Protein 3BWG (pdb70)

Sequence (668 aa):
QQIATEIETYIEEHQLQQGDKLPVLETLAQFEVSKSTITKSLELLEQKGAIFQVRGSGIFVRKHKRKGYISLLSNQGDFNVTSKVIELDVRKPTPEAAENLNIGDEDIYYVKRVRYINGQTLCYEESYYTKSIVTYLNNEIVSHSIFHYIRREGLGLKIGFSDLFLHVGQLNEEEAEYLGLEAGLPKLYIESIFHLTNGQPFDYSKISYNYEQSQFVVQANSLKYQQIATEIETYIEEHQLQQGDKLPVLETLAQFEVSKSTITKSLELLEQKGAIFQVRGSGIFVRKHKRKGYISLLSNQDLEDFNVTSKVIELDVRKPTPEAAENLNIGDEDIYYVKRVRYINGQTLCYEESYYTKSIVTYLNNEIVSHSIFHYIREGLGLKIGFSDLFLHVGQLNEEEAEYLGLEAGLPKLYIESIFHLTNGQPFDYSKISYNYEQSQFVVQANKYQQIATEIETYIEEHQLQQGDKLPVLETLAQFEVSKSTITKSLELLEQKGAIFQVRGSGIFVRKHKRKGYISLLSLEDFNVTSKVIELDVRKPTPEAAENLNIGDEDIYYVKRVRYINGQTLCYEESYYTKSIVTYLNNEIVSHSIFHYIREGLGLKIGFSDLFLHVGQLNEEEAEYLGLEAGLPKLYIESIFHLTNGQPFDYSKISYNYEQSQFVVQANS

Foldseek 3Di:
DVLLVVVLVVCVVVVPEWFDADPAQVVSVVSPDDRVVVVVSVVVCQQLQQWDADPPPHITGGDDDDPQADAPDPSNDPFVKWKDWDDWDKDDDDPVQCVLQVHDVFIWIWTWMWMDTPRATWKTKIKIFRCVQVVDDDDVCVRDDVVCCSCVVVVFAWDDKDKDKDKFWADDVRCVSRVHDTGHIWIWIWMWTATNVGGTTMTMIMTTDPVNHHHDYDDHD/DLLVVLLVVVLVVCVVVVPAWFAFDDALVVSVVVPDDSVSPVSNLVVCVCLQQWDADPPPGITGRDHDDDQAAAPDPDVHVQPQQKWKDWPDWDKDDDDPVQCVLQVHDVFIWIWTWIWMDGPPATWKTKIKIFRCVQVVDDDPVCRRHPVVCCSCPVVVFAWDDKDKDKDKFWAAPVRCVSRVHDTGHIWIWMWMWIATNVRRTTMIMIMTTDPVNHHHDYDDD/DLQVLLVVVVVVCVVVVFEFPADDDDPVVSVVVPDDPVSPVVNVVVCVVVVQWFADVVRGIGGGDDDDDQADAPQHDDLFQKWKDWDDWDKDDDDVVLCVLQVHDVFIWIWTWMWMDGPPATFKTKIKIFRCVQVVDDDDVCVRDDVVCCSCVVVVFAWDDKDKDWDKFWADPVRCVSRVHDTGHIWIWMWMWTAGPVRRTTMTMIMTGDPVNHHHDYDDND

B-factor: mean 43.85, std 9.34, range [12.03, 93.81]

Organism: Bacillus subtilis (strain 168) (NCBI:txid224308)

Radius of gyration: 30.48 Å; Cα contacts (8 Å, |Δi|>4): 1316; chains: 3; bounding box: 70×66×94 Å

InterPro domains:
  IPR000524 Transcription regulator HTH, GntR [PF00392] (3-66)
  IPR000524 Transcription regulator HTH, GntR [PS50949] (1-69)
  IPR000524 Transcription regulator HTH, GntR [SM00345] (7-66)
  IPR000524 Transcription regulator HTH, GntR [cd07377] (3-67)
  IPR011663 UbiC transcription regulator-associated [PF07702] (91-221)
  IPR011663 UbiC transcription regulator-associated [SM00866] (87-226)
  IPR028978 Chorismate pyruvate-lyase/UbiC transcription regulator-associated domain superfamily [G3DSA:3.40.1410.10] (71-236)
  IPR028978 Chorismate pyruvate-lyase/UbiC transcription regulator-associated domain superfamily [SSF64288] (76-230)
  IPR036388 Winged helix-like DNA-binding domain superfamily [G3DSA:1.10.10.10] (1-70)
  IPR036390 Winged helix DNA-binding domain superfamily [SSF46785] (5-75)
  IPR050679 Bacterial HTH-type transcriptional regulator [PTHR44846] (2-230)

Nearest PDB structures (foldseek):
  3bwg-assembly1_A  TM=1.005E+00  e=2.969E-41  Bacillus subtilis subsp. subtilis str. 168
  3bwg-assembly2_C-2  TM=9.287E-01  e=1.475E-36  Bacillus subtilis subsp. subtilis str. 168
  3bwg-assembly1_B  TM=9.193E-01  e=1.120E-36  Bacillus subtilis subsp. subtilis str. 168
  2ooi-assembly1_B  TM=9.846E-01  e=2.750E-16  Staphylococcus aureus subsp. aureus N315
  2ooi-assembly1_A  TM=9.813E-01  e=5.635E-16  Staphylococcus aureus subsp. aureus N315

CATH classification: 1.10.10.10 (+1 more: 3.40.1410.10)

Solvent-accessible surface area: 34576 Å² total

Structure (mmCIF, N/CA/C/O backbone):
data_3BWG
#
_entry.id   3BWG
#
_cell.length_a   101.994
_cell.length_b   58.284
_cell.length_c   138.823
_cell.angle_alpha   90.00
_cell.angle_beta   110.08
_cell.angle_gamma   90.00
#
_symmetry.space_group_name_H-M   'C 1 2 1'
#
loop_
_entity.id
_entity.type
_entity.pdbx_description
1 polymer 'Uncharacterized HTH-type transcriptional regulator yydK'
2 non-polymer 1,2-ETHANEDIOL
3 water water
#
loop_
_atom_site.group_PDB
_atom_site.id
_atom_site.type_symbol
_atom_site.label_atom_id
_atom_site.label_alt_id
_atom_site.label_comp_id
_atom_site.label_asym_id
_atom_site.label_entity_id
_atom_site.label_seq_id
_atom_site.pdbx_PDB_ins_code
_atom_site.Cartn_x
_atom_site.Cartn_y
_atom_site.Cartn_z
_atom_site.occupancy
_atom_site.B_iso_or_equiv
_atom_site.auth_seq_id
_atom_site.auth_comp_id
_atom_site.auth_asym_id
_atom_site.auth_atom_id
_atom_site.pdbx_PDB_model_num
ATOM 1 N N . GLN A 1 8 ? -8.463 10.396 23.324 1.00 51.68 5 GLN A N 1
ATOM 2 C CA . GLN A 1 8 ? -7.326 9.608 23.901 1.00 52.05 5 GLN A CA 1
ATOM 3 C C . GLN A 1 8 ? -7.412 8.100 23.629 1.00 51.42 5 GLN A C 1
ATOM 4 O O . GLN A 1 8 ? -6.414 7.473 23.266 1.00 51.01 5 GLN A O 1
ATOM 10 N N . GLN A 1 9 ? -8.594 7.518 23.817 1.00 51.06 6 GLN A N 1
ATOM 11 C CA . GLN A 1 9 ? -8.847 6.144 23.361 1.00 50.38 6 GLN A CA 1
ATOM 12 C C . GLN A 1 9 ? -9.153 6.109 21.849 1.00 49.42 6 GLN A C 1
ATOM 13 O O . GLN A 1 9 ? -9.069 5.052 21.216 1.00 49.28 6 GLN A O 1
ATOM 19 N N . ILE A 1 10 ? -9.505 7.265 21.286 1.00 48.21 7 ILE A N 1
ATOM 20 C CA . ILE A 1 10 ? -9.647 7.404 19.837 1.00 47.63 7 ILE A CA 1
ATOM 21 C C . ILE A 1 10 ? -8.270 7.297 19.161 1.00 47.16 7 ILE A C 1
ATOM 22 O O . ILE A 1 10 ? -8.119 6.590 18.158 1.00 46.57 7 ILE A O 1
ATOM 27 N N . ALA A 1 11 ? -7.281 7.984 19.736 1.00 46.93 8 ALA A N 1
ATOM 28 C CA . ALA A 1 11 ? -5.885 7.916 19.292 1.00 47.17 8 ALA A CA 1
ATOM 29 C C . ALA A 1 11 ? -5.378 6.473 19.174 1.00 47.51 8 ALA A C 1
ATOM 30 O O . ALA A 1 11 ? -4.634 6.136 18.242 1.00 46.85 8 ALA A O 1
ATOM 32 N N . THR A 1 12 ? -5.794 5.641 20.131 1.00 48.51 9 THR A N 1
ATOM 33 C CA . THR A 1 12 ? -5.499 4.197 20.171 1.00 49.32 9 THR A CA 1
ATOM 34 C C . THR A 1 12 ? -6.176 3.427 19.016 1.00 48.65 9 THR A C 1
ATOM 35 O O . THR A 1 12 ? -5.526 2.620 18.334 1.00 47.97 9 THR A O 1
ATOM 39 N N . GLU A 1 13 ? -7.468 3.679 18.797 1.00 48.45 10 GLU A N 1
ATOM 40 C CA . GLU A 1 13 ? -8.162 3.109 17.640 1.00 48.17 10 GLU A CA 1
ATOM 41 C C . GLU A 1 13 ? -7.513 3.540 16.318 1.00 48.16 10 GLU A C 1
ATOM 42 O O . GLU A 1 13 ? -7.231 2.694 15.469 1.00 48.53 10 GLU A O 1
ATOM 48 N N . ILE A 1 14 ? -7.265 4.842 16.149 1.00 47.87 11 ILE A N 1
ATOM 49 C CA . ILE A 1 14 ? -6.506 5.348 14.980 1.00 47.29 11 ILE A CA 1
ATOM 50 C C . ILE A 1 14 ? -5.177 4.601 14.801 1.00 47.45 11 ILE A C 1
ATOM 51 O O . ILE A 1 14 ? -4.892 4.092 13.711 1.00 46.81 11 ILE A O 1
ATOM 56 N N . GLU A 1 15 ? -4.385 4.529 15.875 1.00 48.33 12 GLU A N 1
ATOM 57 C CA . GLU A 1 15 ? -3.116 3.796 15.863 1.00 49.58 12 GLU A CA 1
ATOM 58 C C . GLU A 1 15 ? -3.300 2.316 15.490 1.00 50.07 12 GLU A C 1
ATOM 59 O O . GLU A 1 15 ? -2.502 1.777 14.716 1.00 50.37 12 GLU A O 1
ATOM 65 N N . THR A 1 16 ? -4.354 1.678 16.019 1.00 49.79 13 THR A N 1
ATOM 66 C CA . THR A 1 16 ? -4.715 0.300 15.650 1.00 50.22 13 THR A CA 1
ATOM 67 C C . THR A 1 16 ? -5.040 0.207 14.161 1.00 50.37 13 THR A C 1
ATOM 68 O O . THR A 1 16 ? -4.502 -0.649 13.466 1.00 50.66 13 THR A O 1
ATOM 72 N N . TYR A 1 17 ? -5.927 1.089 13.697 1.00 50.22 14 TYR A N 1
ATOM 73 C CA . TYR A 1 17 ? -6.246 1.272 12.274 1.00 50.14 14 TYR A CA 1
ATOM 74 C C . TYR A 1 17 ? -4.991 1.412 11.405 1.00 49.86 14 TYR A C 1
ATOM 75 O O . TYR A 1 17 ? -4.911 0.820 10.320 1.00 49.87 14 TYR A O 1
ATOM 84 N N . ILE A 1 18 ? -4.030 2.209 11.875 1.00 49.51 15 ILE A N 1
ATOM 85 C CA . ILE A 1 18 ? -2.756 2.363 11.179 1.00 49.26 15 ILE A CA 1
ATOM 86 C C . ILE A 1 18 ? -2.034 1.008 11.079 1.00 51.08 15 ILE A C 1
ATOM 87 O O . ILE A 1 18 ? -1.568 0.639 9.997 1.00 52.38 15 ILE A O 1
ATOM 92 N N . GLU A 1 19 ? -1.969 0.265 12.187 1.00 52.49 16 GLU A N 1
ATOM 93 C CA . GLU A 1 19 ? -1.340 -1.077 12.220 1.00 53.85 16 GLU A CA 1
ATOM 94 C C . GLU A 1 19 ? -2.139 -2.099 11.412 1.00 54.56 16 GLU A C 1
ATOM 95 O O . GLU A 1 19 ? -1.562 -2.972 10.739 1.00 54.52 16 GLU A O 1
ATOM 101 N N . GLU A 1 20 ? -3.467 -1.973 11.498 1.00 55.26 17 GLU A N 1
ATOM 102 C CA . GLU A 1 20 ? -4.411 -2.866 10.852 1.00 55.62 17 GLU A CA 1
ATOM 103 C C . GLU A 1 20 ? -4.198 -2.825 9.348 1.00 55.22 17 GLU A C 1
ATOM 104 O O . GLU A 1 20 ? -4.283 -3.853 8.670 1.00 55.12 17 GLU A O 1
ATOM 110 N N . HIS A 1 21 ? -3.902 -1.626 8.843 1.00 54.61 18 HIS A N 1
ATOM 111 C CA . HIS A 1 21 ? -3.749 -1.398 7.409 1.00 53.75 18 HIS A CA 1
ATOM 112 C C . HIS A 1 21 ? -2.286 -1.391 6.956 1.00 53.17 18 HIS A C 1
ATOM 113 O O . HIS A 1 21 ? -1.981 -1.109 5.791 1.00 52.54 18 HIS A O 1
ATOM 120 N N . GLN A 1 22 ? -1.392 -1.732 7.885 1.00 53.12 19 GLN A N 1
ATOM 121 C CA . GLN A 1 22 ? 0.047 -1.748 7.624 1.00 52.85 19 GLN A CA 1
ATOM 122 C C . GLN A 1 22 ? 0.436 -0.483 6.857 1.00 52.27 19 GLN A C 1
ATOM 123 O O . GLN A 1 22 ? 1.133 -0.568 5.837 1.00 53.62 19 GLN A O 1
ATOM 129 N N . LEU A 1 23 ? -0.056 0.677 7.301 1.00 49.63 20 LEU A N 1
ATOM 130 C CA . LEU A 1 23 ? 0.278 1.938 6.642 1.00 47.46 20 LEU A CA 1
ATOM 131 C C . LEU A 1 23 ? 1.757 2.289 6.883 1.00 46.52 20 LEU A C 1
ATOM 132 O O . LEU A 1 23 ? 2.343 1.891 7.893 1.00 46.21 20 LEU A O 1
ATOM 137 N N . GLN A 1 24 ? 2.343 3.025 5.944 1.00 45.05 21 GLN A N 1
ATOM 138 C CA . GLN A 1 24 ? 3.753 3.353 5.994 1.00 43.73 21 GLN A CA 1
ATOM 139 C C . GLN A 1 24 ? 3.911 4.845 6.270 1.00 42.13 21 GLN A C 1
ATOM 140 O O . GLN A 1 24 ? 2.942 5.612 6.123 1.00 39.24 21 GLN A O 1
ATOM 146 N N . GLN A 1 25 ? 5.121 5.256 6.678 1.00 40.24 22 GLN A N 1
ATOM 147 C CA . GLN A 1 25 ? 5.403 6.690 6.779 1.00 38.67 22 GLN A CA 1
ATOM 148 C C . GLN A 1 25 ? 4.964 7.445 5.529 1.00 37.59 22 GLN A C 1
ATOM 149 O O . GLN A 1 25 ? 5.222 7.005 4.422 1.00 36.30 22 GLN A O 1
ATOM 155 N N . GLY A 1 26 ? 4.292 8.579 5.719 1.00 36.75 23 GLY A N 1
ATOM 156 C CA . GLY A 1 26 ? 3.940 9.452 4.610 1.00 36.16 23 GLY A CA 1
ATOM 157 C C . GLY A 1 26 ? 2.623 9.120 3.941 1.00 37.51 23 GLY A C 1
ATOM 158 O O . GLY A 1 26 ? 2.037 9.945 3.206 1.00 36.22 23 GLY A O 1
ATOM 159 N N . ASP A 1 27 ? 2.117 7.920 4.155 1.00 38.43 24 ASP A N 1
ATOM 160 C CA . ASP A 1 27 ? 0.838 7.712 3.512 1.00 40.51 24 ASP A CA 1
ATOM 161 C C . ASP A 1 27 ? -0.323 8.382 4.294 1.00 40.27 24 ASP A C 1
ATOM 162 O O . ASP A 1 27 ? -0.270 8.551 5.521 1.00 39.79 24 ASP A O 1
ATOM 167 N N . LYS A 1 28 ? -1.282 8.879 3.531 1.00 39.94 25 LYS A N 1
ATOM 168 C CA . LYS A 1 28 ? -2.244 9.867 4.005 1.00 40.73 25 LYS A CA 1
ATOM 169 C C . LYS A 1 28 ? -3.454 9.222 4.690 1.00 39.34 25 LYS A C 1
ATOM 170 O O . LYS A 1 28 ? -4.068 8.293 4.137 1.00 37.87 25 LYS A O 1
ATOM 176 N N . LEU A 1 29 ? -3.783 9.726 5.880 1.00 37.79 26 LEU A N 1
ATOM 177 C CA . LEU A 1 29 ? -4.983 9.301 6.613 1.00 35.87 26 LEU A CA 1
ATOM 178 C C . LEU A 1 29 ? -6.245 9.892 5.972 1.00 35.31 26 LEU A C 1
ATOM 179 O O . LEU A 1 29 ? -6.157 10.906 5.263 1.00 34.17 26 LEU A O 1
ATOM 184 N N . PRO A 1 30 ? -7.413 9.245 6.186 1.00 34.38 27 PRO A N 1
ATOM 185 C CA . PRO A 1 30 ? -8.642 9.870 5.654 1.00 35.04 27 PRO A CA 1
ATOM 186 C C . PRO A 1 30 ? -8.746 11.302 6.164 1.00 34.53 27 PRO A C 1
ATOM 187 O O . PRO A 1 30 ? -8.215 11.629 7.198 1.00 33.40 27 PRO A O 1
ATOM 191 N N . VAL A 1 31 ? -9.402 12.140 5.387 1.00 36.15 28 VAL A N 1
ATOM 192 C CA . VAL A 1 31 ? -9.613 13.532 5.713 1.00 37.94 28 VAL A CA 1
ATOM 193 C C . VAL A 1 31 ? -10.308 13.681 7.078 1.00 38.35 28 VAL A C 1
ATOM 194 O O . VAL A 1 31 ? -11.049 12.791 7.523 1.00 37.39 28 VAL A O 1
ATOM 198 N N . LEU A 1 32 ? -10.033 14.802 7.738 1.00 38.60 29 LEU A N 1
ATOM 199 C CA . LEU A 1 32 ? -10.732 15.238 8.956 1.00 38.61 29 LEU A CA 1
ATOM 200 C C . LEU A 1 32 ? -12.203 14.819 9.177 1.00 37.52 29 LEU A C 1
ATOM 201 O O . LEU A 1 32 ? -12.509 14.242 10.213 1.00 37.80 29 LEU A O 1
ATOM 206 N N . GLU A 1 33 ? -13.104 15.116 8.232 1.00 35.87 30 GLU A N 1
ATOM 207 C CA . GLU A 1 33 ? -14.496 14.763 8.394 1.00 34.47 30 GLU A CA 1
ATOM 208 C C . GLU A 1 33 ? -14.790 13.268 8.316 1.00 32.69 30 GLU A C 1
ATOM 209 O O . GLU A 1 33 ? -15.742 12.798 8.921 1.00 30.21 30 GLU A O 1
ATOM 215 N N . THR A 1 34 ? -13.984 12.526 7.561 1.00 32.44 31 THR A N 1
ATOM 216 C CA . THR A 1 34 ? -14.145 11.073 7.513 1.00 33.36 31 THR A CA 1
ATOM 217 C C . THR A 1 34 ? -13.794 10.434 8.877 1.00 34.69 31 THR A C 1
ATOM 218 O O . THR A 1 34 ? -14.492 9.524 9.332 1.00 33.02 31 THR A O 1
ATOM 222 N N . LEU A 1 35 ? -12.771 10.972 9.547 1.00 36.41 32 LEU A N 1
ATOM 223 C CA . LEU A 1 35 ? -12.363 10.515 10.880 1.00 39.20 32 LEU A CA 1
ATOM 224 C C . LEU A 1 35 ? -13.391 10.849 11.985 1.00 41.55 32 LEU A C 1
ATOM 225 O O . LEU A 1 35 ? -13.596 10.063 12.907 1.00 41.01 32 LEU A O 1
ATOM 238 N N . ALA A 1 37 ? -16.523 10.835 11.665 1.00 50.57 34 ALA A N 1
ATOM 239 C CA . ALA A 1 37 ? -17.620 9.874 11.467 1.00 51.47 34 ALA A CA 1
ATOM 240 C C . ALA A 1 37 ? -17.125 8.422 11.580 1.00 52.14 34 ALA A C 1
ATOM 241 O O . ALA A 1 37 ? -17.858 7.551 12.037 1.00 52.41 34 ALA A O 1
ATOM 243 N N . GLN A 1 38 ? -15.875 8.183 11.177 1.00 53.17 35 GLN A N 1
ATOM 244 C CA . GLN A 1 38 ? -15.195 6.889 11.352 1.00 54.00 35 GLN A CA 1
ATOM 245 C C . GLN A 1 38 ? -15.051 6.475 12.819 1.00 54.47 35 GLN A C 1
ATOM 246 O O . GLN A 1 38 ? -14.920 5.286 13.109 1.00 55.15 35 GLN A O 1
ATOM 252 N N . PHE A 1 39 ? -15.065 7.450 13.732 1.00 54.32 36 PHE A N 1
ATOM 253 C CA . PHE A 1 39 ? -14.910 7.187 15.177 1.00 54.29 36 PHE A CA 1
ATOM 254 C C . PHE A 1 39 ? -16.063 7.758 16.015 1.00 54.30 36 PHE A C 1
ATOM 255 O O . PHE A 1 39 ? -16.101 7.597 17.240 1.00 54.42 36 PHE A O 1
ATOM 263 N N . GLU A 1 40 ? -16.995 8.412 15.326 1.00 54.42 37 GLU A N 1
ATOM 264 C CA . GLU A 1 40 ? -18.225 8.956 15.910 1.00 54.84 37 GLU A CA 1
ATOM 265 C C . GLU A 1 40 ? -17.979 10.040 16.968 1.00 54.63 37 GLU A C 1
ATOM 266 O O . GLU A 1 40 ? -18.489 9.954 18.094 1.00 54.80 37 GLU A O 1
ATOM 272 N N . VAL A 1 41 ? -17.211 11.067 16.593 1.00 54.36 38 VAL A N 1
ATOM 273 C CA . VAL A 1 41 ? -16.914 12.174 17.508 1.00 54.38 38 VAL A CA 1
ATOM 274 C C . VAL A 1 41 ? -16.827 13.569 16.859 1.00 54.21 38 VAL A C 1
ATOM 275 O O . VAL A 1 41 ? -16.744 13.694 15.637 1.00 54.05 38 VAL A O 1
ATOM 279 N N . SER A 1 42 ? -16.864 14.602 17.707 1.00 54.19 39 SER A N 1
ATOM 280 C CA . SER A 1 42 ? -16.797 16.023 17.325 1.00 54.12 39 SER A CA 1
ATOM 281 C C . SER A 1 42 ? -15.508 16.391 16.566 1.00 53.74 39 SER A C 1
ATOM 282 O O . SER A 1 42 ? -14.575 15.585 16.508 1.00 53.76 39 SER A O 1
ATOM 285 N N . LYS A 1 43 ? -15.467 17.598 15.987 1.00 53.10 40 LYS A N 1
ATOM 286 C CA . LYS A 1 43 ? -14.257 18.119 15.324 1.00 52.53 40 LYS A CA 1
ATOM 287 C C . LYS A 1 43 ? -13.130 18.461 16.301 1.00 52.53 40 LYS A C 1
ATOM 288 O O . LYS A 1 43 ? -12.075 17.821 16.290 1.00 51.62 40 LYS A O 1
ATOM 294 N N . SER A 1 44 ? -13.351 19.471 17.139 1.00 52.50 41 SER A N 1
ATOM 295 C CA . SER A 1 44 ? -12.337 19.896 18.102 1.00 52.32 41 SER A CA 1
ATOM 296 C C . SER A 1 44 ? -11.839 18.741 18.972 1.00 52.28 41 SER A C 1
ATOM 297 O O . SER A 1 44 ? -10.727 18.799 19.504 1.00 51.78 41 SER A O 1
ATOM 300 N N . THR A 1 45 ? -12.666 17.703 19.113 1.00 52.29 42 THR A N 1
ATOM 301 C CA . THR A 1 45 ? -12.281 16.472 19.814 1.00 52.63 42 THR A CA 1
ATOM 302 C C . THR A 1 45 ? -11.226 15.696 19.042 1.00 53.21 42 THR A C 1
ATOM 303 O O . THR A 1 45 ? -10.186 15.316 19.583 1.00 53.83 42 THR A O 1
ATOM 307 N N . ILE A 1 46 ? -11.514 15.450 17.769 1.00 53.77 43 ILE A N 1
ATOM 308 C CA . ILE A 1 46 ? -10.623 14.673 16.932 1.00 53.39 43 ILE A CA 1
ATOM 309 C C . ILE A 1 46 ? -9.287 15.396 16.692 1.00 52.80 43 ILE A C 1
ATOM 310 O O . ILE A 1 46 ? -8.257 14.737 16.577 1.00 52.59 43 ILE A O 1
ATOM 315 N N . THR A 1 47 ? -9.299 16.732 16.641 1.00 52.31 44 THR A N 1
ATOM 316 C CA . THR A 1 47 ? -8.060 17.481 16.405 1.00 52.88 44 THR A CA 1
ATOM 317 C C . THR A 1 47 ? -7.139 17.367 17.627 1.00 51.95 44 THR A C 1
ATOM 318 O O . THR A 1 47 ? -5.917 17.273 17.487 1.00 52.10 44 THR A O 1
ATOM 322 N N . LYS A 1 48 ? -7.749 17.375 18.812 1.00 51.24 45 LYS A N 1
ATOM 323 C CA . LYS A 1 48 ? -7.063 17.118 20.085 1.00 51.25 45 LYS A CA 1
ATOM 324 C C . LYS A 1 48 ? -6.483 15.699 20.131 1.00 49.94 45 LYS A C 1
ATOM 325 O O . LYS A 1 48 ? -5.378 15.500 20.637 1.00 49.30 45 LYS A O 1
ATOM 331 N N . SER A 1 49 ? -7.238 14.736 19.586 1.00 48.49 46 SER A N 1
ATOM 332 C CA . SER A 1 49 ? -6.832 13.326 19.472 1.00 47.68 46 SER A CA 1
ATOM 333 C C . SER A 1 49 ? -5.636 13.194 18.504 1.00 47.00 46 SER A C 1
ATOM 334 O O . SER A 1 49 ? -4.797 12.294 18.632 1.00 46.43 46 SER A O 1
ATOM 337 N N . LEU A 1 50 ? -5.579 14.119 17.544 1.00 46.11 47 LEU A N 1
ATOM 338 C CA . LEU A 1 50 ? -4.491 14.236 16.568 1.00 45.53 47 LEU A CA 1
ATOM 339 C C . LEU A 1 50 ? -3.269 14.977 17.131 1.00 44.58 47 LEU A C 1
ATOM 340 O O . LEU A 1 50 ? -2.139 14.648 16.789 1.00 41.47 47 LEU A O 1
ATOM 345 N N . GLU A 1 51 ? -3.521 15.997 17.957 1.00 45.59 48 GLU A N 1
ATOM 346 C CA . GLU A 1 51 ? -2.465 16.746 18.667 1.00 46.82 48 GLU A CA 1
ATOM 347 C C . GLU A 1 51 ? -1.601 15.823 19.492 1.00 46.35 48 GLU A C 1
ATOM 348 O O . GLU A 1 51 ? -0.375 16.008 19.558 1.00 46.07 48 GLU A O 1
ATOM 354 N N . LEU A 1 52 ? -2.264 14.860 20.143 1.00 45.84 49 LEU A N 1
ATOM 355 C CA . LEU A 1 52 ? -1.601 13.825 20.944 1.00 45.68 49 LEU A CA 1
ATOM 356 C C . LEU A 1 52 ? -0.758 12.923 20.054 1.00 44.40 49 LEU A C 1
ATOM 357 O O . LEU A 1 52 ? 0.420 12.723 20.314 1.00 44.54 49 LEU A O 1
ATOM 362 N N . LEU A 1 53 ? -1.367 12.382 19.004 1.00 43.05 50 LEU A N 1
ATOM 363 C CA . LEU A 1 53 ? -0.657 11.457 18.129 1.00 42.90 50 LEU A CA 1
ATOM 364 C C . LEU A 1 53 ? 0.598 12.083 17.507 1.00 42.53 50 LEU A C 1
ATOM 365 O O . LEU A 1 53 ? 1.573 11.390 17.268 1.00 42.07 50 LEU A O 1
ATOM 370 N N . GLU A 1 54 ? 0.542 13.387 17.239 1.00 43.50 51 GLU A N 1
ATOM 371 C CA . GLU A 1 54 ? 1.655 14.109 16.676 1.00 45.31 51 GLU A CA 1
ATOM 372 C C . GLU A 1 54 ? 2.765 14.302 17.734 1.00 46.76 51 GLU A C 1
ATOM 373 O O . GLU A 1 54 ? 3.916 13.961 17.471 1.00 47.49 51 GLU A O 1
ATOM 379 N N . GLN A 1 55 ? 2.408 14.815 18.918 1.00 47.84 52 GLN A N 1
ATOM 380 C CA . GLN A 1 55 ? 3.317 14.879 20.070 1.00 50.30 52 GLN A CA 1
ATOM 381 C C . GLN A 1 55 ? 3.973 13.518 20.281 1.00 49.58 52 GLN A C 1
ATOM 382 O O . GLN A 1 55 ? 5.156 13.427 20.623 1.00 50.24 52 GLN A O 1
ATOM 388 N N . LYS A 1 56 ? 3.192 12.468 20.050 1.00 48.91 53 LYS A N 1
ATOM 389 C CA . LYS A 1 56 ? 3.629 11.099 20.253 1.00 48.54 53 LYS A CA 1
ATOM 390 C C . LYS A 1 56 ? 4.573 10.543 19.144 1.00 47.87 53 LYS A C 1
ATOM 391 O O . LYS A 1 56 ? 5.227 9.518 19.350 1.00 48.75 53 LYS A O 1
ATOM 397 N N . GLY A 1 57 ? 4.632 11.195 17.978 1.00 46.15 54 GLY A N 1
ATOM 398 C CA . GLY A 1 57 ? 5.372 10.657 16.828 1.00 43.12 54 GLY A CA 1
ATOM 399 C C . GLY A 1 57 ? 4.604 9.622 16.012 1.00 42.00 54 GLY A C 1
ATOM 400 O O . GLY A 1 57 ? 5.200 8.866 15.234 1.00 42.48 54 GLY A O 1
ATOM 401 N N . ALA A 1 58 ? 3.284 9.590 16.155 1.00 39.99 55 ALA A N 1
ATOM 402 C CA . ALA A 1 58 ? 2.458 8.670 15.327 1.00 38.87 55 ALA A CA 1
ATOM 403 C C . ALA A 1 58 ? 2.068 9.241 13.965 1.00 37.63 55 ALA A C 1
ATOM 404 O O . ALA A 1 58 ? 1.857 8.506 12.985 1.00 37.74 55 ALA A O 1
ATOM 406 N N . ILE A 1 59 ? 1.960 10.559 13.916 1.00 36.48 56 ILE A N 1
ATOM 407 C CA . ILE A 1 59 ? 1.548 11.261 12.708 1.00 34.48 56 ILE A CA 1
ATOM 408 C C . ILE A 1 59 ? 2.389 12.530 12.534 1.00 33.77 56 ILE A C 1
ATOM 409 O O . ILE A 1 59 ? 3.002 13.060 13.494 1.00 31.82 56 ILE A O 1
ATOM 414 N N . PHE A 1 60 ? 2.431 13.009 11.300 1.00 33.51 57 PHE A N 1
ATOM 415 C CA . PHE A 1 60 ? 2.799 14.397 11.071 1.00 34.78 57 PHE A CA 1
ATOM 416 C C . PHE A 1 60 ? 1.757 15.094 10.227 1.00 36.23 57 PHE A C 1
ATOM 417 O O . PHE A 1 60 ? 1.064 14.457 9.414 1.00 36.40 57 PHE A O 1
ATOM 425 N N . GLN A 1 61 ? 1.649 16.405 10.418 1.00 39.12 58 GLN A N 1
ATOM 426 C CA . GLN A 1 61 ? 0.599 17.175 9.764 1.00 42.34 58 GLN A CA 1
ATOM 427 C C . GLN A 1 61 ? 1.213 18.297 8.954 1.00 43.41 58 GLN A C 1
ATOM 428 O O . GLN A 1 61 ? 2.197 18.901 9.373 1.00 43.37 58 GLN A O 1
ATOM 434 N N . VAL A 1 62 ? 0.661 18.553 7.771 1.00 44.64 59 VAL A N 1
ATOM 435 C CA . VAL A 1 62 ? 1.118 19.697 6.989 1.00 45.36 59 VAL A CA 1
ATOM 436 C C . VAL A 1 62 ? -0.096 20.462 6.503 1.00 46.61 59 VAL A C 1
ATOM 437 O O . VAL A 1 62 ? -0.914 19.926 5.748 1.00 46.94 59 VAL A O 1
ATOM 441 N N . ARG A 1 63 ? -0.232 21.700 6.977 1.00 47.19 60 ARG A N 1
ATOM 442 C CA . ARG A 1 63 ? -1.429 22.480 6.689 1.00 48.77 60 ARG A CA 1
ATOM 443 C C . ARG A 1 63 ? -1.666 22.581 5.185 1.00 48.54 60 ARG A C 1
ATOM 444 O O . ARG A 1 63 ? -0.781 23.022 4.440 1.00 49.36 60 ARG A O 1
ATOM 452 N N . GLY A 1 64 ? -2.855 22.132 4.765 1.00 48.56 61 GLY A N 1
ATOM 453 C CA . GLY A 1 64 ? -3.293 22.178 3.371 1.00 46.47 61 GLY A CA 1
ATOM 454 C C . GLY A 1 64 ? -2.786 21.047 2.493 1.00 45.45 61 GLY A C 1
ATOM 455 O O . GLY A 1 64 ? -2.981 21.080 1.276 1.00 45.10 61 GLY A O 1
ATOM 456 N N . SER A 1 65 ? -2.101 20.070 3.091 1.00 43.44 62 SER A N 1
ATOM 457 C CA . SER A 1 65 ? -1.788 18.814 2.399 1.00 41.77 62 SER A CA 1
ATOM 458 C C . SER A 1 65 ? -2.562 17.664 3.020 1.00 41.09 62 SER A C 1
ATOM 459 O O . SER A 1 65 ? -3.233 16.903 2.315 1.00 40.36 62 SER A O 1
ATOM 462 N N . GLY A 1 66 ? -2.459 17.543 4.344 1.00 39.59 63 GLY A N 1
ATOM 463 C CA . GLY A 1 66 ? -3.135 16.493 5.061 1.00 38.43 63 GLY A CA 1
ATOM 464 C C . GLY A 1 66 ? -2.497 16.035 6.345 1.00 38.77 63 GLY A C 1
ATOM 465 O O . GLY A 1 66 ? -1.690 16.737 6.979 1.00 38.36 63 GLY A O 1
ATOM 466 N N . ILE A 1 67 ? -2.909 14.850 6.761 1.00 39.22 64 ILE A N 1
ATOM 467 C CA . ILE A 1 67 ? -2.371 14.256 7.964 1.00 39.65 64 ILE A CA 1
ATOM 468 C C . ILE A 1 67 ? -1.884 12.870 7.552 1.00 38.65 64 ILE A C 1
ATOM 469 O O . ILE A 1 67 ? -2.568 12.128 6.801 1.00 38.73 64 ILE A O 1
ATOM 474 N N . PHE A 1 68 ? -0.681 12.562 8.018 1.00 36.27 65 PHE A N 1
ATOM 475 C CA . PHE A 1 68 ? 0.200 11.577 7.413 1.00 35.43 65 PHE A CA 1
ATOM 476 C C . PHE A 1 68 ? 0.783 10.667 8.471 1.00 36.11 65 PHE A C 1
ATOM 477 O O . PHE A 1 68 ? 1.265 11.138 9.504 1.00 37.41 65 PHE A O 1
ATOM 485 N N . VAL A 1 69 ? 0.756 9.368 8.219 1.00 36.87 66 VAL A N 1
ATOM 486 C CA . VAL A 1 69 ? 1.306 8.464 9.192 1.00 37.91 66 VAL A CA 1
ATOM 487 C C . VAL A 1 69 ? 2.813 8.636 9.265 1.00 37.95 66 VAL A C 1
ATOM 488 O O . VAL A 1 69 ? 3.483 8.915 8.251 1.00 37.52 66 VAL A O 1
ATOM 492 N N . ARG A 1 70 ? 3.306 8.510 10.486 1.00 38.39 67 ARG A N 1
ATOM 493 C CA . ARG A 1 70 ? 4.720 8.605 10.765 1.00 38.64 67 ARG A CA 1
ATOM 494 C C . ARG A 1 70 ? 5.165 7.304 11.370 1.00 38.40 67 ARG A C 1
ATOM 495 O O . ARG A 1 70 ? 4.569 6.830 12.320 1.00 39.05 67 ARG A O 1
ATOM 503 N N . LYS A 1 71 ? 6.180 6.698 10.759 1.00 38.86 68 LYS A N 1
ATOM 504 C CA . LYS A 1 71 ? 6.668 5.387 11.152 1.00 41.18 68 LYS A CA 1
ATOM 505 C C . LYS A 1 71 ? 8.087 5.196 10.609 1.00 41.68 68 LYS A C 1
ATOM 506 O O . LYS A 1 71 ? 8.286 5.162 9.390 1.00 43.18 68 LYS A O 1
ATOM 512 N N . HIS A 1 72 ? 9.071 5.087 11.499 1.00 41.00 69 HIS A N 1
ATOM 513 C CA . HIS A 1 72 ? 10.425 4.752 11.051 1.00 41.16 69 HIS A CA 1
ATOM 514 C C . HIS A 1 72 ? 10.480 3.289 10.626 1.00 41.54 69 HIS A C 1
ATOM 515 O O . HIS A 1 72 ? 9.666 2.466 11.069 1.00 42.62 69 HIS A O 1
ATOM 522 N N . LYS A 1 73 ? 11.452 2.952 9.789 1.00 42.36 70 LYS A N 1
ATOM 523 C CA . LYS A 1 73 ? 11.459 1.647 9.134 1.00 42.56 70 LYS A CA 1
ATOM 524 C C . LYS A 1 73 ? 12.382 0.604 9.761 1.00 41.61 70 LYS A C 1
ATOM 525 O O . LYS A 1 73 ? 12.587 -0.455 9.153 1.00 42.00 70 LYS A O 1
ATOM 531 N N . ARG A 1 74 ? 12.935 0.887 10.950 1.00 39.10 71 ARG A N 1
ATOM 532 C CA . ARG A 1 74 ? 13.880 -0.048 11.608 1.00 37.05 71 ARG A CA 1
ATOM 533 C C . ARG A 1 74 ? 13.212 -1.001 12.591 1.00 36.40 71 ARG A C 1
ATOM 534 O O . ARG A 1 74 ? 12.196 -0.661 13.163 1.00 36.71 71 ARG A O 1
ATOM 542 N N . LYS A 1 75 ? 13.809 -2.180 12.806 1.00 36.11 72 LYS A N 1
ATOM 543 C CA . LYS A 1 75 ? 13.309 -3.156 13.786 1.00 35.71 72 LYS A CA 1
ATOM 544 C C . LYS A 1 75 ? 14.301 -3.267 14.922 1.00 34.22 72 LYS A C 1
ATOM 545 O O . LYS A 1 75 ? 15.464 -2.932 14.745 1.00 31.94 72 LYS A O 1
ATOM 551 N N . GLY A 1 76 ? 13.839 -3.801 16.056 1.00 34.69 73 GLY A N 1
ATOM 552 C CA . GLY A 1 76 ? 14.717 -4.178 17.197 1.00 35.81 73 GLY A CA 1
ATOM 553 C C . GLY A 1 76 ? 15.101 -3.046 18.142 1.00 34.42 73 GLY A C 1
ATOM 554 O O . GLY A 1 76 ? 16.046 -3.168 18.939 1.00 37.17 73 GLY A O 1
ATOM 555 N N . TYR A 1 77 ? 14.405 -1.923 18.036 1.00 32.73 74 TYR A N 1
ATOM 556 C CA . TYR A 1 77 ? 14.751 -0.745 18.842 1.00 33.19 74 TYR A CA 1
ATOM 557 C C . TYR A 1 77 ? 13.739 -0.542 19.951 1.00 32.97 74 TYR A C 1
ATOM 558 O O . TYR A 1 77 ? 12.541 -0.681 19.725 1.00 32.78 74 TYR A O 1
ATOM 567 N N . ILE A 1 78 ? 14.232 -0.218 21.145 1.00 32.42 75 ILE A N 1
ATOM 568 C CA . ILE A 1 78 ? 13.400 -0.006 22.326 1.00 30.87 75 ILE A CA 1
ATOM 569 C C . ILE A 1 78 ? 13.101 1.490 22.312 1.00 31.04 75 ILE A C 1
ATOM 570 O O . ILE A 1 78 ? 14.009 2.272 22.138 1.00 29.08 75 ILE A O 1
ATOM 575 N N . SER A 1 79 ? 11.838 1.898 22.443 1.00 30.45 76 SER A N 1
ATOM 576 C CA . SER A 1 79 ? 11.600 3.319 22.546 1.00 32.64 76 SER A CA 1
ATOM 577 C C . SER A 1 79 ? 12.143 3.917 23.885 1.00 32.74 76 SER A C 1
ATOM 578 O O . SER A 1 79 ? 11.874 3.457 25.001 1.00 30.71 76 SER A O 1
ATOM 581 N N . LEU A 1 80 ? 12.992 4.918 23.738 1.00 33.69 77 LEU A N 1
ATOM 582 C CA . LEU A 1 80 ? 13.655 5.542 24.899 1.00 34.13 77 LEU A CA 1
ATOM 583 C C . LEU A 1 80 ? 12.616 6.087 25.907 1.00 34.65 77 LEU A C 1
ATOM 584 O O . LEU A 1 80 ? 12.731 5.892 27.124 1.00 33.53 77 LEU A O 1
ATOM 589 N N . LEU A 1 81 ? 11.608 6.762 25.370 1.00 35.97 78 LEU A N 1
ATOM 590 C CA . LEU A 1 81 ? 10.627 7.464 26.169 1.00 39.74 78 LEU A CA 1
ATOM 591 C C . LEU A 1 81 ? 9.423 6.557 26.330 1.00 42.29 78 LEU A C 1
ATOM 592 O O . LEU A 1 81 ? 8.806 6.182 25.351 1.00 42.14 78 LEU A O 1
ATOM 597 N N . SER A 1 82 ? 9.125 6.209 27.578 1.00 46.84 79 SER A N 1
ATOM 598 C CA . SER A 1 82 ? 8.096 5.242 27.918 1.00 51.58 79 SER A CA 1
ATOM 599 C C . SER A 1 82 ? 6.855 5.454 27.063 1.00 54.60 79 SER A C 1
ATOM 600 O O . SER A 1 82 ? 6.449 4.555 26.314 1.00 56.39 79 SER A O 1
ATOM 603 N N . ASN A 1 83 ? 6.288 6.655 27.104 1.00 57.65 80 ASN A N 1
ATOM 604 C CA . ASN A 1 83 ? 5.068 6.932 26.322 1.00 59.45 80 ASN A CA 1
ATOM 605 C C . ASN A 1 83 ? 5.223 7.331 24.845 1.00 60.66 80 ASN A C 1
ATOM 606 O O . ASN A 1 83 ? 4.449 8.145 24.330 1.00 60.97 80 ASN A O 1
ATOM 611 N N . GLN A 1 84 ? 6.208 6.732 24.171 1.00 62.00 81 GLN A N 1
ATOM 612 C CA . GLN A 1 84 ? 6.401 6.907 22.719 1.00 62.66 81 GLN A CA 1
ATOM 613 C C . GLN A 1 84 ? 6.083 5.612 21.938 1.00 63.86 81 GLN A C 1
ATOM 614 O O . GLN A 1 84 ? 5.819 5.646 20.729 1.00 64.36 81 GLN A O 1
ATOM 620 N N . GLY A 1 85 ? 6.089 4.480 22.645 1.00 64.45 82 GLY A N 1
ATOM 621 C CA . GLY A 1 85 ? 5.693 3.189 22.076 1.00 64.52 82 GLY A CA 1
ATOM 622 C C . GLY A 1 85 ? 4.617 2.516 22.914 1.00 64.70 82 GLY A C 1
ATOM 623 O O . GLY A 1 85 ? 4.700 2.485 24.146 1.00 63.98 82 GLY A O 1
ATOM 624 N N . ASP A 1 92 ? 6.553 -7.030 20.207 1.00 85.27 89 ASP A N 1
ATOM 625 C CA . ASP A 1 92 ? 6.741 -7.975 21.304 1.00 84.96 89 ASP A CA 1
ATOM 626 C C . ASP A 1 92 ? 8.202 -8.052 21.772 1.00 84.12 89 ASP A C 1
ATOM 627 O O . ASP A 1 92 ? 8.976 -8.886 21.295 1.00 84.08 89 ASP A O 1
ATOM 632 N N . PHE A 1 93 ? 8.579 -7.165 22.692 1.00 83.07 90 PHE A N 1
ATOM 633 C CA . PHE A 1 93 ? 9.747 -7.411 23.541 1.00 81.14 90 PHE A CA 1
ATOM 634 C C . PHE A 1 93 ? 9.284 -8.305 24.708 1.00 79.42 90 PHE A C 1
ATOM 635 O O . PHE A 1 93 ? 8.495 -7.860 25.563 1.00 79.61 90 PHE A O 1
ATOM 643 N N . ASN A 1 94 ? 9.741 -9.557 24.736 1.00 76.05 91 ASN A N 1
ATOM 644 C CA . ASN A 1 94 ? 9.446 -10.434 25.873 1.00 73.12 91 ASN A CA 1
ATOM 645 C C . ASN A 1 94 ? 10.366 -10.185 27.095 1.00 70.42 91 ASN A C 1
ATOM 646 O O . ASN A 1 94 ? 11.419 -10.822 27.236 1.00 69.31 91 ASN A O 1
ATOM 651 N N . VAL A 1 95 ? 9.951 -9.259 27.967 1.00 66.79 92 VAL A N 1
ATOM 652 C CA . VAL A 1 95 ? 10.800 -8.767 29.063 1.00 64.46 92 VAL A CA 1
ATOM 653 C C . VAL A 1 95 ? 10.344 -9.262 30.441 1.00 62.29 92 VAL A C 1
ATOM 654 O O . VAL A 1 95 ? 9.200 -9.039 30.837 1.00 62.96 92 VAL A O 1
ATOM 658 N N . THR A 1 96 ? 11.255 -9.933 31.152 1.00 58.47 93 THR A N 1
ATOM 659 C CA . THR A 1 96 ? 11.007 -10.448 32.521 1.00 54.51 93 THR A CA 1
ATOM 660 C C . THR A 1 96 ? 11.976 -9.817 33.546 1.00 52.28 93 THR A C 1
ATOM 661 O O . THR A 1 96 ? 12.981 -9.192 33.168 1.00 52.64 93 THR A O 1
ATOM 665 N N . SER A 1 97 ? 11.684 -9.951 34.832 1.00 48.96 94 SER A N 1
ATOM 666 C CA . SER A 1 97 ? 12.574 -9.352 35.859 1.00 47.02 94 SER A CA 1
ATOM 667 C C . SER A 1 97 ? 12.912 -10.306 36.982 1.00 44.87 94 SER A C 1
ATOM 668 O O . SER A 1 97 ? 12.059 -11.039 37.439 1.00 44.74 94 SER A O 1
ATOM 671 N N . LYS A 1 98 ? 14.151 -10.267 37.434 1.00 44.37 95 LYS A N 1
ATOM 672 C CA . LYS A 1 98 ? 14.540 -10.931 38.673 1.00 45.33 95 LYS A CA 1
ATOM 673 C C . LYS A 1 98 ? 14.687 -9.840 39.726 1.00 42.74 95 LYS A C 1
ATOM 674 O O . LYS A 1 98 ? 15.506 -8.939 39.588 1.00 41.30 95 LYS A O 1
ATOM 680 N N . VAL A 1 99 ? 13.854 -9.914 40.752 1.00 41.23 96 VAL A N 1
ATOM 681 C CA . VAL A 1 99 ? 13.879 -8.967 41.838 1.00 41.70 96 VAL A CA 1
ATOM 682 C C . VAL A 1 99 ? 15.034 -9.363 42.774 1.00 41.89 96 VAL A C 1
ATOM 683 O O . VAL A 1 99 ? 15.062 -10.485 43.287 1.00 42.13 96 VAL A O 1
ATOM 687 N N . ILE A 1 100 ? 15.980 -8.444 42.954 1.00 40.72 97 ILE A N 1
ATOM 688 C CA . ILE A 1 100 ? 17.089 -8.611 43.871 1.00 41.82 97 ILE A CA 1
ATOM 689 C C . ILE A 1 100 ? 16.738 -8.126 45.295 1.00 42.09 97 ILE A C 1
ATOM 690 O O . ILE A 1 100 ? 16.977 -8.827 46.282 1.00 41.25 97 ILE A O 1
ATOM 695 N N . GLU A 1 101 ? 16.167 -6.932 45.382 1.00 40.64 98 GLU A N 1
ATOM 696 C CA . GLU A 1 101 ? 15.846 -6.324 46.670 1.00 42.21 98 GLU A CA 1
ATOM 697 C C . GLU A 1 101 ? 14.579 -5.544 46.510 1.00 39.85 98 GLU A C 1
ATOM 698 O O . GLU A 1 101 ? 14.330 -4.981 45.447 1.00 37.92 98 GLU A O 1
ATOM 704 N N . LEU A 1 102 ? 13.798 -5.487 47.577 1.00 39.83 99 LEU A N 1
ATOM 705 C CA . LEU A 1 102 ? 12.636 -4.625 47.624 1.00 40.92 99 LEU A CA 1
ATOM 706 C C . LEU A 1 102 ? 12.343 -4.367 49.074 1.00 42.67 99 LEU A C 1
ATOM 707 O O . LEU A 1 102 ? 12.175 -5.317 49.843 1.00 43.20 99 LEU A O 1
ATOM 712 N N . ASP A 1 103 ? 12.306 -3.096 49.470 1.00 43.90 100 ASP A N 1
ATOM 713 C CA . ASP A 1 103 ? 12.020 -2.772 50.880 1.00 42.83 100 ASP A CA 1
ATOM 714 C C . ASP A 1 103 ? 11.533 -1.356 51.073 1.00 40.12 100 ASP A C 1
ATOM 715 O O . ASP A 1 103 ? 11.415 -0.610 50.101 1.00 38.57 100 ASP A O 1
ATOM 720 N N . VAL A 1 104 ? 11.198 -1.013 52.302 1.00 39.61 101 VAL A N 1
ATOM 721 C CA . VAL A 1 104 ? 10.883 0.372 52.664 1.00 41.31 101 VAL A CA 1
ATOM 722 C C . VAL A 1 104 ? 12.072 0.933 53.447 1.00 41.89 101 VAL A C 1
ATOM 723 O O . VAL A 1 104 ? 12.539 0.322 54.376 1.00 43.57 101 VAL A O 1
ATOM 727 N N . ARG A 1 105 ? 12.517 2.123 53.112 1.00 40.97 102 ARG A N 1
ATOM 728 C CA . ARG A 1 105 ? 13.854 2.591 53.500 1.00 42.35 102 ARG A CA 1
ATOM 729 C C . ARG A 1 105 ? 13.749 4.127 53.590 1.00 42.05 102 ARG A C 1
ATOM 730 O O . ARG A 1 105 ? 12.915 4.701 52.923 1.00 37.17 102 ARG A O 1
ATOM 738 N N . LYS A 1 106 ? 14.577 4.786 54.404 1.00 43.23 103 LYS A N 1
ATOM 739 C CA . LYS A 1 106 ? 14.747 6.248 54.308 1.00 44.13 103 LYS A CA 1
ATOM 740 C C . LYS A 1 106 ? 15.569 6.570 53.033 1.00 43.76 103 LYS A C 1
ATOM 741 O O . LYS A 1 106 ? 16.389 5.769 52.605 1.00 45.58 103 LYS A O 1
ATOM 747 N N . PRO A 1 107 ? 15.317 7.710 52.368 1.00 43.18 104 PRO A N 1
ATOM 748 C CA . PRO A 1 107 ? 16.091 7.904 51.147 1.00 41.43 104 PRO A CA 1
ATOM 749 C C . PRO A 1 107 ? 17.525 8.321 51.472 1.00 40.68 104 PRO A C 1
ATOM 750 O O . PRO A 1 107 ? 17.767 8.837 52.566 1.00 39.62 104 PRO A O 1
ATOM 754 N N . THR A 1 108 ? 18.452 8.021 50.564 1.00 38.80 105 THR A N 1
ATOM 755 C CA . THR A 1 108 ? 19.777 8.610 50.568 1.00 40.66 105 THR A CA 1
ATOM 756 C C . THR A 1 108 ? 19.597 10.093 50.190 1.00 39.88 105 THR A C 1
ATOM 757 O O . THR A 1 108 ? 18.570 10.451 49.581 1.00 39.67 105 THR A O 1
ATOM 761 N N . PRO A 1 109 ? 20.562 10.967 50.571 1.00 38.52 106 PRO A N 1
ATOM 762 C CA . PRO A 1 109 ? 20.461 12.320 50.057 1.00 38.02 106 PRO A CA 1
ATOM 763 C C . PRO A 1 109 ? 20.230 12.467 48.552 1.00 40.55 106 PRO A C 1
ATOM 764 O O . PRO A 1 109 ? 19.559 13.401 48.143 1.00 39.42 106 PRO A O 1
ATOM 768 N N . GLU A 1 110 ? 20.807 11.598 47.734 1.00 42.93 107 GLU A N 1
ATOM 769 C CA . GLU A 1 110 ? 20.616 11.645 46.263 1.00 44.24 107 GLU A CA 1
ATOM 770 C C . GLU A 1 110 ? 19.172 11.300 45.848 1.00 42.39 107 GLU A C 1
ATOM 771 O O . GLU A 1 110 ? 18.605 11.895 44.891 1.00 40.48 107 GLU A O 1
ATOM 777 N N . ALA A 1 111 ? 18.591 10.299 46.508 1.00 39.63 108 ALA A N 1
ATOM 778 C CA . ALA A 1 111 ? 17.200 9.933 46.192 1.00 39.34 108 ALA A CA 1
ATOM 779 C C . ALA A 1 111 ? 16.280 11.054 46.678 1.00 37.63 108 ALA A C 1
ATOM 780 O O . ALA A 1 111 ? 15.363 11.441 45.967 1.00 36.88 108 ALA A O 1
ATOM 782 N N . ALA A 1 112 ? 16.573 11.637 47.845 1.00 35.40 109 ALA A N 1
ATOM 783 C CA . ALA A 1 112 ? 15.674 12.646 48.394 1.00 35.18 109 ALA A CA 1
ATOM 784 C C . ALA A 1 112 ? 15.705 13.861 47.454 1.00 37.73 109 ALA A C 1
ATOM 785 O O . ALA A 1 112 ? 14.648 14.467 47.166 1.00 36.02 109 ALA A O 1
ATOM 787 N N . GLU A 1 113 ? 16.895 14.216 46.949 1.00 39.23 110 GLU A N 1
ATOM 788 C CA . GLU A 1 113 ? 16.983 15.383 46.059 1.00 40.55 110 GLU A CA 1
ATOM 789 C C . GLU A 1 113 ? 16.240 15.163 44.722 1.00 39.89 110 GLU A C 1
ATOM 790 O O . GLU A 1 113 ? 15.565 16.079 44.190 1.00 40.00 110 GLU A O 1
ATOM 796 N N . ASN A 1 114 ? 16.402 13.978 44.160 1.00 37.76 111 ASN A N 1
ATOM 797 C CA . ASN A 1 114 ? 15.725 13.644 42.889 1.00 38.93 111 ASN A CA 1
ATOM 798 C C . ASN A 1 114 ? 14.222 13.480 42.991 1.00 38.33 111 ASN A C 1
ATOM 799 O O . ASN A 1 114 ? 13.508 13.816 42.035 1.00 39.22 111 ASN A O 1
ATOM 804 N N . LEU A 1 115 ? 13.725 13.036 44.140 1.00 36.94 112 LEU A N 1
ATOM 805 C CA . LEU A 1 115 ? 12.246 12.916 44.360 1.00 37.79 112 LEU A CA 1
ATOM 806 C C . LEU A 1 115 ? 11.647 14.139 44.999 1.00 38.63 112 LEU A C 1
ATOM 807 O O . LEU A 1 115 ? 10.437 14.216 45.182 1.00 40.46 112 LEU A O 1
ATOM 812 N N . ASN A 1 116 ? 12.491 15.098 45.362 1.00 40.29 113 ASN A N 1
ATOM 813 C CA . ASN A 1 116 ? 12.030 16.300 46.043 1.00 41.74 113 ASN A CA 1
ATOM 814 C C . ASN A 1 116 ? 11.371 16.024 47.383 1.00 40.05 113 ASN A C 1
ATOM 815 O O . ASN A 1 116 ? 10.295 16.566 47.700 1.00 39.81 113 ASN A O 1
ATOM 820 N N . ILE A 1 117 ? 12.029 15.205 48.194 1.00 38.84 114 ILE A N 1
ATOM 821 C CA . ILE A 1 117 ? 11.452 14.842 49.495 1.00 38.01 114 ILE A CA 1
ATOM 822 C C . ILE A 1 117 ? 12.396 15.074 50.657 1.00 38.39 114 ILE A C 1
ATOM 823 O O . ILE A 1 117 ? 13.563 15.265 50.461 1.00 38.30 114 ILE A O 1
ATOM 828 N N . GLY A 1 118 ? 11.870 14.997 51.875 1.00 38.99 115 GLY A N 1
ATOM 829 C CA . GLY A 1 118 ? 12.701 15.071 53.053 1.00 38.83 115 GLY A CA 1
ATOM 830 C C . GLY A 1 118 ? 13.321 13.729 53.411 1.00 38.59 115 GLY A C 1
ATOM 831 O O . GLY A 1 118 ? 12.821 12.669 53.058 1.00 35.63 115 GLY A O 1
ATOM 840 N N . ASP A 1 120 ? 13.290 12.249 56.022 1.00 42.33 117 ASP A N 1
ATOM 841 C CA . ASP A 1 120 ? 12.391 11.527 56.918 1.00 42.47 117 ASP A CA 1
ATOM 842 C C . ASP A 1 120 ? 11.255 10.771 56.201 1.00 42.06 117 ASP A C 1
ATOM 843 O O . ASP A 1 120 ? 10.549 9.978 56.837 1.00 40.40 117 ASP A O 1
ATOM 848 N N . GLU A 1 121 ? 11.088 10.994 54.892 1.00 39.76 118 GLU A N 1
ATOM 849 C CA . GLU A 1 121 ? 9.984 10.386 54.141 1.00 40.76 118 GLU A CA 1
ATOM 850 C C . GLU A 1 121 ? 10.377 9.009 53.571 1.00 41.23 118 GLU A C 1
ATOM 851 O O . GLU A 1 121 ? 11.384 8.865 52.869 1.00 41.07 118 GLU A O 1
ATOM 857 N N . ASP A 1 122 ? 9.579 7.993 53.879 1.00 41.88 119 ASP A N 1
ATOM 858 C CA . ASP A 1 122 ? 9.861 6.648 53.420 1.00 42.54 119 ASP A CA 1
ATOM 859 C C . ASP A 1 122 ? 9.760 6.526 51.920 1.00 42.14 119 ASP A C 1
ATOM 860 O O . ASP A 1 122 ? 8.934 7.162 51.279 1.00 41.53 119 ASP A O 1
ATOM 865 N N . ILE A 1 123 ? 10.638 5.701 51.365 1.00 42.73 120 ILE A N 1
ATOM 866 C CA . ILE A 1 123 ? 10.565 5.332 49.960 1.00 40.66 120 ILE A CA 1
ATOM 867 C C . ILE A 1 123 ? 10.462 3.803 49.875 1.00 39.60 120 ILE A C 1
ATOM 868 O O . ILE A 1 123 ? 10.816 3.116 50.816 1.00 37.30 120 ILE A O 1
ATOM 873 N N . TYR A 1 124 ? 9.917 3.300 48.777 1.00 37.74 121 TYR A N 1
ATOM 874 C CA . TYR A 1 124 ? 10.188 1.922 48.342 1.00 38.83 121 TYR A CA 1
ATOM 875 C C . TYR A 1 124 ? 11.479 1.925 47.526 1.00 37.39 121 TYR A C 1
ATOM 876 O O . TYR A 1 124 ? 11.703 2.819 46.667 1.00 38.54 121 TYR A O 1
ATOM 885 N N . TYR A 1 125 ? 12.341 0.960 47.807 1.00 37.18 122 TYR A N 1
ATOM 886 C CA . TYR A 1 125 ? 13.590 0.769 47.056 1.00 37.60 122 TYR A CA 1
ATOM 887 C C . TYR A 1 125 ? 13.481 -0.561 46.297 1.00 38.98 122 TYR A C 1
ATOM 888 O O . TYR A 1 125 ? 13.158 -1.579 46.891 1.00 37.16 122 TYR A O 1
ATOM 897 N N . VAL A 1 126 ? 13.713 -0.534 44.987 1.00 39.55 123 VAL A N 1
ATOM 898 C CA . VAL A 1 126 ? 13.814 -1.756 44.248 1.00 39.16 123 VAL A CA 1
ATOM 899 C C . VAL A 1 126 ? 15.104 -1.892 43.474 1.00 39.58 123 VAL A C 1
ATOM 900 O O . VAL A 1 126 ? 15.579 -0.945 42.832 1.00 37.05 123 VAL A O 1
ATOM 904 N N . LYS A 1 127 ? 15.701 -3.076 43.628 1.00 37.75 124 LYS A N 1
ATOM 905 C CA . LYS A 1 127 ? 16.824 -3.455 42.839 1.00 38.44 124 LYS A CA 1
ATOM 906 C C . LYS A 1 127 ? 16.396 -4.642 41.979 1.00 35.80 124 LYS A C 1
ATOM 907 O O . LYS A 1 127 ? 15.955 -5.658 42.496 1.00 34.18 124 LYS A O 1
ATOM 913 N N . ARG A 1 128 ? 16.539 -4.548 40.666 1.00 34.27 125 ARG A N 1
ATOM 914 C CA . ARG A 1 128 ? 16.188 -5.717 39.863 1.00 36.52 125 ARG A CA 1
ATOM 915 C C . ARG A 1 128 ? 17.002 -5.893 38.580 1.00 37.27 125 ARG A C 1
ATOM 916 O O . ARG A 1 128 ? 17.631 -4.954 38.102 1.00 38.24 125 ARG A O 1
ATOM 924 N N . VAL A 1 129 ? 17.063 -7.110 38.057 1.00 38.68 126 VAL A N 1
ATOM 925 C CA . VAL A 1 129 ? 17.707 -7.320 36.760 1.00 39.60 126 VAL A CA 1
ATOM 926 C C . VAL A 1 129 ? 16.584 -7.606 35.797 1.00 41.25 126 VAL A C 1
ATOM 927 O O . VAL A 1 129 ? 15.732 -8.459 36.076 1.00 40.08 126 VAL A O 1
ATOM 931 N N . ARG A 1 130 ? 16.529 -6.846 34.708 1.00 40.78 127 ARG A N 1
ATOM 932 C CA . ARG A 1 130 ? 15.550 -7.108 33.680 1.00 42.48 127 ARG A CA 1
ATOM 933 C C . ARG A 1 130 ? 16.120 -7.886 32.491 1.00 42.28 127 ARG A C 1
ATOM 934 O O . ARG A 1 130 ? 17.321 -7.787 32.163 1.00 39.40 127 ARG A O 1
ATOM 942 N N . TYR A 1 131 ? 15.220 -8.644 31.853 1.00 41.54 128 TYR A N 1
ATOM 943 C CA . TYR A 1 131 ? 15.596 -9.617 30.845 1.00 43.24 128 TYR A CA 1
ATOM 944 C C . TYR A 1 131 ? 14.822 -9.435 29.562 1.00 45.41 128 TYR A C 1
ATOM 945 O O . TYR A 1 131 ? 13.597 -9.301 29.568 1.00 45.51 128 TYR A O 1
ATOM 954 N N . ILE A 1 132 ? 15.533 -9.485 28.450 1.00 48.17 129 ILE A N 1
ATOM 955 C CA . ILE A 1 132 ? 14.864 -9.391 27.163 1.00 51.46 129 ILE A CA 1
ATOM 956 C C . ILE A 1 132 ? 15.059 -10.710 26.429 1.00 53.42 129 ILE A C 1
ATOM 957 O O . ILE A 1 132 ? 16.192 -11.165 26.263 1.00 54.71 129 ILE A O 1
ATOM 962 N N . ASN A 1 133 ? 13.947 -11.343 26.050 1.00 55.36 1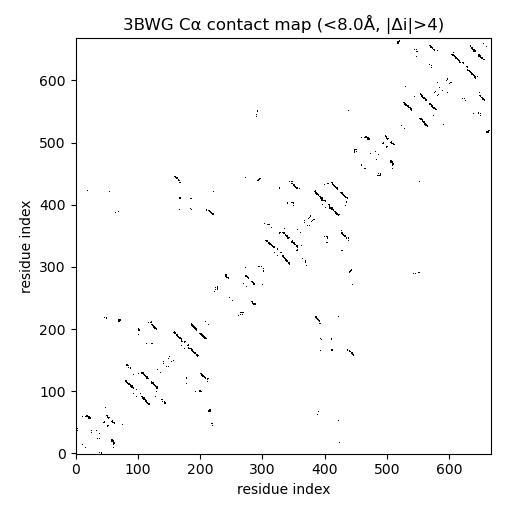30 ASN A N 1
ATOM 963 C CA . ASN A 1 133 ? 13.974 -12.605 25.344 1.00 56.67 130 ASN A CA 1
ATOM 964 C C . ASN A 1 133 ? 14.940 -13.606 25.976 1.00 56.36 130 ASN A C 1
ATOM 965 O O . ASN A 1 133 ? 15.589 -14.390 25.276 1.00 56.03 130 ASN A O 1
ATOM 970 N N . GLY A 1 134 ? 15.036 -13.554 27.307 1.00 55.53 131 GLY A N 1
ATOM 971 C CA . GLY A 1 134 ? 15.919 -14.430 28.073 1.00 54.47 131 GLY A CA 1
ATOM 972 C C . GLY A 1 134 ? 17.365 -13.986 28.270 1.00 53.38 131 GLY A C 1
ATOM 973 O O . GLY A 1 134 ? 18.105 -14.653 28.999 1.00 52.96 131 GLY A O 1
ATOM 974 N N . GLN A 1 135 ? 17.787 -12.893 27.620 1.00 51.54 132 GLN A N 1
ATOM 975 C CA . GLN A 1 135 ? 19.126 -12.305 27.868 1.00 50.29 132 GLN A CA 1
ATOM 976 C C . GLN A 1 135 ? 18.977 -11.097 28.769 1.00 48.61 132 GLN A C 1
ATOM 977 O O . GLN A 1 135 ? 17.919 -10.478 28.786 1.00 47.96 132 GLN A O 1
ATOM 983 N N . THR A 1 136 ? 20.043 -10.724 29.475 1.00 46.82 133 THR A N 1
ATOM 984 C CA . THR A 1 136 ? 19.984 -9.553 30.347 1.00 44.49 133 THR A CA 1
ATOM 985 C C . THR A 1 136 ? 19.727 -8.264 29.552 1.00 44.55 133 THR A C 1
ATOM 986 O O . THR A 1 136 ? 20.406 -7.991 28.552 1.00 44.83 133 THR A O 1
ATOM 990 N N . LEU A 1 137 ? 18.735 -7.493 29.993 1.00 42.95 134 LEU A N 1
ATOM 991 C CA . LEU A 1 137 ? 18.471 -6.180 29.416 1.00 42.13 134 LEU A CA 1
ATOM 992 C C . LEU A 1 137 ? 19.148 -5.053 30.210 1.00 40.87 134 LEU A C 1
ATOM 993 O O . LEU A 1 137 ? 19.850 -4.237 29.644 1.00 41.03 134 LEU A O 1
ATOM 998 N N . CYS A 1 138 ? 18.914 -5.002 31.516 1.00 39.94 135 CYS A N 1
ATOM 999 C CA . CYS A 1 138 ? 19.430 -3.928 32.334 1.00 39.84 135 CYS A CA 1
ATOM 1000 C C . CYS A 1 138 ? 19.464 -4.292 33.807 1.00 40.42 135 CYS A C 1
ATOM 1001 O O . CYS A 1 138 ? 18.787 -5.225 34.262 1.00 40.88 135 CYS A O 1
ATOM 1004 N N . TYR A 1 139 ? 20.269 -3.537 34.538 1.00 39.12 136 TYR A N 1
ATOM 1005 C CA . TYR A 1 139 ? 20.336 -3.596 35.966 1.00 40.95 136 TYR A CA 1
ATOM 1006 C C . TYR A 1 139 ? 19.803 -2.252 36.457 1.00 40.53 136 TYR A C 1
ATOM 1007 O O . TYR A 1 139 ? 20.286 -1.183 36.039 1.00 40.66 136 TYR A O 1
ATOM 1016 N N . GLU A 1 140 ? 18.835 -2.308 37.356 1.00 40.23 137 GLU A N 1
ATOM 1017 C CA . GLU A 1 140 ? 18.028 -1.148 37.724 1.00 43.04 137 GLU A CA 1
ATOM 1018 C C . GLU A 1 140 ? 17.908 -1.018 39.249 1.00 41.65 137 GLU A C 1
ATOM 1019 O O . GLU A 1 140 ? 17.669 -1.999 39.963 1.00 41.62 137 GLU A O 1
ATOM 1025 N N . GLU A 1 141 ? 18.099 0.204 39.732 1.00 41.08 138 GLU A N 1
ATOM 1026 C CA . GLU A 1 141 ? 17.776 0.571 41.079 1.00 39.52 138 GLU A CA 1
ATOM 1027 C C . GLU A 1 141 ? 16.765 1.675 40.993 1.00 40.75 138 GLU A C 1
ATOM 1028 O O . GLU A 1 141 ? 16.983 2.691 40.288 1.00 38.32 138 GLU A O 1
ATOM 1034 N N . SER A 1 142 ? 15.625 1.488 41.648 1.00 40.70 139 SER A N 1
ATOM 1035 C CA . SER A 1 142 ? 14.743 2.647 41.748 1.00 42.70 139 SER A CA 1
ATOM 1036 C C . SER A 1 142 ? 14.164 2.919 43.128 1.00 43.10 139 SER A C 1
ATOM 1037 O O . SER A 1 142 ? 14.165 2.032 44.022 1.00 41.29 139 SER A O 1
ATOM 1040 N N . TYR A 1 143 ? 13.751 4.183 43.279 1.00 40.67 140 TYR A N 1
ATOM 1041 C CA . TYR A 1 143 ? 13.312 4.781 44.523 1.00 39.88 140 TYR A CA 1
ATOM 1042 C C . TYR A 1 143 ? 11.970 5.411 44.265 1.00 39.68 140 TYR A C 1
ATOM 1043 O O . TYR A 1 143 ? 11.849 6.251 43.352 1.00 37.93 140 TYR A O 1
ATOM 1052 N N . TYR A 1 144 ? 10.964 4.984 45.038 1.00 40.49 141 TYR A N 1
ATOM 1053 C CA . TYR A 1 144 ? 9.583 5.494 44.897 1.00 41.11 141 TYR A CA 1
ATOM 1054 C C . TYR A 1 144 ? 9.093 6.152 46.160 1.00 40.94 141 TYR A C 1
ATOM 1055 O O . TYR A 1 144 ? 9.146 5.540 47.194 1.00 39.85 141 TYR A O 1
ATOM 1064 N N . THR A 1 145 ? 8.559 7.369 46.056 1.00 41.05 142 THR A N 1
ATOM 1065 C CA . THR A 1 145 ? 7.998 8.068 47.209 1.00 40.66 142 THR A CA 1
ATOM 1066 C C . THR A 1 145 ? 6.802 7.280 47.750 1.00 40.53 142 THR A C 1
ATOM 1067 O O . THR A 1 145 ? 5.816 7.063 47.042 1.00 38.95 142 THR A O 1
ATOM 1071 N N . LYS A 1 146 ? 6.885 6.848 49.005 1.00 40.53 143 LYS A N 1
ATOM 1072 C CA . LYS A 1 146 ? 5.888 5.886 49.495 1.00 40.14 143 LYS A CA 1
ATOM 1073 C C . LYS A 1 146 ? 4.492 6.503 49.764 1.00 40.60 143 LYS A C 1
ATOM 1074 O O . LYS A 1 146 ? 3.484 5.784 49.725 1.00 41.68 143 LYS A O 1
ATOM 1080 N N . SER A 1 147 ? 4.435 7.820 50.011 1.00 40.18 144 SER A N 1
ATOM 1081 C CA . SER A 1 147 ? 3.165 8.515 50.186 1.00 40.43 144 SER A CA 1
ATOM 1082 C C . SER A 1 147 ? 2.419 8.629 48.856 1.00 40.70 144 SER A C 1
ATOM 1083 O O . SER A 1 147 ? 1.254 9.067 48.821 1.00 39.41 144 SER A O 1
ATOM 1086 N N . ILE A 1 148 ? 3.081 8.219 47.767 1.00 41.10 145 ILE A N 1
ATOM 1087 C CA . ILE A 1 148 ? 2.458 8.215 46.459 1.00 40.99 145 ILE A CA 1
ATOM 1088 C C . ILE A 1 148 ? 2.274 6.780 45.957 1.00 41.13 145 ILE A C 1
ATOM 1089 O O . ILE A 1 148 ? 1.178 6.351 45.676 1.00 38.52 145 ILE A O 1
ATOM 1094 N N . VAL A 1 149 ? 3.375 6.062 45.826 1.00 40.70 146 VAL A N 1
ATOM 1095 C CA . VAL A 1 149 ? 3.348 4.660 45.488 1.00 39.77 146 VAL A CA 1
ATOM 1096 C C . VAL A 1 149 ? 3.226 3.924 46.811 1.00 40.37 146 VAL A C 1
ATOM 1097 O O . VAL A 1 149 ? 4.220 3.538 47.420 1.00 40.88 146 VAL A O 1
ATOM 1101 N N . THR A 1 150 ? 1.966 3.697 47.205 1.00 41.06 147 THR A N 1
ATOM 1102 C CA . THR A 1 150 ? 1.586 3.332 48.570 1.00 40.23 147 THR A CA 1
ATOM 1103 C C . THR A 1 150 ? 1.840 1.888 48.955 1.00 39.80 147 THR A C 1
ATOM 1104 O O . THR A 1 150 ? 2.023 1.586 50.133 1.00 40.46 147 THR A O 1
ATOM 1108 N N . TYR A 1 151 ? 1.859 0.989 47.976 1.00 38.35 148 TYR A N 1
ATOM 1109 C CA . TYR A 1 151 ? 2.145 -0.399 48.255 1.00 38.11 148 TYR A CA 1
ATOM 1110 C C . TYR A 1 151 ? 2.878 -1.028 47.070 1.00 39.48 148 TYR A C 1
ATOM 1111 O O . TYR A 1 151 ? 2.539 -0.781 45.908 1.00 39.93 148 TYR A O 1
ATOM 1120 N N . LEU A 1 152 ? 3.874 -1.855 47.376 1.00 39.44 149 LEU A N 1
ATOM 1121 C CA . LEU A 1 152 ? 4.523 -2.641 46.356 1.00 39.57 149 LEU A CA 1
ATOM 1122 C C . LEU A 1 152 ? 4.811 -3.971 47.012 1.00 39.18 149 LEU A C 1
ATOM 1123 O O . LEU A 1 152 ? 4.911 -4.059 48.257 1.00 39.82 149 LEU A O 1
ATOM 1128 N N . ASN A 1 153 ? 4.918 -5.006 46.182 1.00 37.25 150 ASN A N 1
ATOM 1129 C CA . ASN A 1 153 ? 5.375 -6.308 46.664 1.00 37.17 150 ASN A CA 1
ATOM 1130 C C . ASN A 1 153 ? 6.156 -7.031 45.541 1.00 37.78 150 ASN A C 1
ATOM 1131 O O . ASN A 1 153 ? 6.294 -6.487 44.429 1.00 36.79 150 ASN A O 1
ATOM 1136 N N . ASN A 1 154 ? 6.716 -8.200 45.842 1.00 38.52 151 ASN A N 1
ATOM 1137 C CA . ASN A 1 154 ? 7.579 -8.904 44.878 1.00 40.28 151 ASN A CA 1
ATOM 1138 C C . ASN A 1 154 ? 6.927 -9.116 43.502 1.00 40.76 151 ASN A C 1
ATOM 1139 O O . ASN A 1 154 ? 7.503 -8.763 42.472 1.00 42.23 151 ASN A O 1
ATOM 1144 N N . GLU A 1 155 ? 5.734 -9.681 43.490 1.00 36.88 152 GLU A N 1
ATOM 1145 C CA . GLU A 1 155 ? 5.006 -9.858 42.225 1.00 37.87 152 GLU A CA 1
ATOM 1146 C C . GLU A 1 155 ? 4.727 -8.541 41.462 1.00 36.73 152 GLU A C 1
ATOM 1147 O O . GLU A 1 155 ? 4.905 -8.473 40.255 1.00 39.66 152 GLU A O 1
ATOM 1153 N N . ILE A 1 156 ? 4.303 -7.487 42.138 1.00 36.11 153 ILE A N 1
ATOM 1154 C CA . ILE A 1 156 ? 4.067 -6.236 41.422 1.00 37.68 153 ILE A CA 1
ATOM 1155 C C . ILE A 1 156 ? 5.343 -5.858 40.663 1.00 39.07 153 ILE A C 1
ATOM 1156 O O . ILE A 1 156 ? 5.353 -5.518 39.472 1.00 38.17 153 ILE A O 1
ATOM 1161 N N . VAL A 1 157 ? 6.436 -5.988 41.377 1.00 39.80 154 VAL A N 1
ATOM 1162 C CA . VAL A 1 157 ? 7.669 -5.412 40.977 1.00 41.61 154 VAL A CA 1
ATOM 1163 C C . VAL A 1 157 ? 8.407 -6.377 40.002 1.00 42.48 154 VAL A C 1
ATOM 1164 O O . VAL A 1 157 ? 9.392 -5.974 39.358 1.00 43.22 154 VAL A O 1
ATOM 1168 N N . SER A 1 158 ? 7.889 -7.608 39.850 1.00 40.81 155 SER A N 1
ATOM 1169 C CA . SER A 1 158 ? 8.371 -8.554 38.814 1.00 40.42 155 SER A CA 1
ATOM 1170 C C . SER A 1 158 ? 7.906 -8.154 37.415 1.00 39.64 155 SER A C 1
ATOM 1171 O O . SER A 1 158 ? 8.370 -8.696 36.425 1.00 40.04 155 SER A O 1
ATOM 1174 N N . HIS A 1 159 ? 6.947 -7.242 37.337 1.00 41.05 156 HIS A N 1
ATOM 1175 C CA . HIS A 1 159 ? 6.285 -6.909 36.074 1.00 40.27 156 HIS A CA 1
ATOM 1176 C C . HIS A 1 159 ? 6.386 -5.402 35.849 1.00 41.30 156 HIS A C 1
ATOM 1177 O O . HIS A 1 159 ? 7.230 -4.746 36.440 1.00 40.24 156 HIS A O 1
ATOM 1184 N N . SER A 1 160 ? 5.546 -4.859 34.989 1.00 41.12 157 SER A N 1
ATOM 1185 C CA . SER A 1 160 ? 5.532 -3.425 34.753 1.00 44.21 157 SER A CA 1
ATOM 1186 C C . SER A 1 160 ? 5.045 -2.669 35.991 1.00 43.51 157 SER A C 1
ATOM 1187 O O . SER A 1 160 ? 3.849 -2.684 36.314 1.00 45.10 157 SER A O 1
ATOM 1190 N N . ILE A 1 161 ? 5.950 -1.993 36.663 1.00 42.98 158 ILE A N 1
ATOM 1191 C CA . ILE A 1 161 ? 5.555 -1.117 37.749 1.00 41.66 158 ILE A CA 1
ATOM 1192 C C . ILE A 1 161 ? 4.684 0.088 37.306 1.00 41.96 158 ILE A C 1
ATOM 1193 O O . ILE A 1 161 ? 3.753 0.484 38.043 1.00 40.92 158 ILE A O 1
ATOM 1198 N N . PHE A 1 162 ? 4.976 0.682 36.136 1.00 42.54 159 PHE A N 1
ATOM 1199 C CA . PHE A 1 162 ? 4.134 1.778 35.614 1.00 43.37 159 PHE A CA 1
ATOM 1200 C C . PHE A 1 162 ? 2.702 1.355 35.406 1.00 41.61 159 PHE A C 1
ATOM 1201 O O . PHE A 1 162 ? 1.781 2.132 35.710 1.00 40.41 159 PHE A O 1
ATOM 1209 N N . HIS A 1 163 ? 2.505 0.135 34.889 1.00 39.04 160 HIS A N 1
ATOM 1210 C CA . HIS A 1 163 ? 1.128 -0.375 34.630 1.00 40.64 160 HIS A CA 1
ATOM 1211 C C . HIS A 1 163 ? 0.350 -0.529 35.930 1.00 40.34 160 HIS A C 1
ATOM 1212 O O . HIS A 1 163 ? -0.849 -0.196 36.010 1.00 39.90 160 HIS A O 1
ATOM 1219 N N . TYR A 1 164 ? 1.028 -1.046 36.956 1.00 38.75 161 TYR A N 1
ATOM 1220 C CA . TYR A 1 164 ? 0.420 -1.146 38.274 1.00 40.30 161 TYR A CA 1
ATOM 1221 C C . TYR A 1 164 ? 0.076 0.267 38.818 1.00 39.84 161 TYR A C 1
ATOM 1222 O O . TYR A 1 164 ? -0.990 0.471 39.381 1.00 40.27 161 TYR A O 1
ATOM 1231 N N . ILE A 1 165 ? 1.010 1.212 38.701 1.00 38.74 162 ILE A N 1
ATOM 1232 C CA . ILE A 1 165 ? 0.781 2.592 39.154 1.00 38.40 162 ILE A CA 1
ATOM 1233 C C . ILE A 1 165 ? -0.396 3.249 38.425 1.00 40.76 162 ILE A C 1
ATOM 1234 O O . ILE A 1 165 ? -1.266 3.885 39.066 1.00 41.53 162 ILE A O 1
ATOM 1239 N N . ARG A 1 166 ? -0.463 3.069 37.106 1.00 42.22 163 ARG A N 1
ATOM 1240 C CA A ARG A 1 166 ? -1.577 3.569 36.282 0.50 43.89 163 ARG A CA 1
ATOM 1241 C CA B ARG A 1 166 ? -1.592 3.628 36.353 0.50 43.01 163 ARG A CA 1
ATOM 1242 C C . ARG A 1 166 ? -2.892 2.826 36.539 1.00 43.89 163 ARG A C 1
ATOM 1243 O O . ARG A 1 166 ? -3.941 3.428 36.855 1.00 43.57 163 ARG A O 1
ATOM 1258 N N . GLU A 1 167 ? -2.838 1.500 36.378 1.00 43.79 164 GLU A N 1
ATOM 1259 C CA . GLU A 1 167 ? -4.054 0.695 36.377 1.00 44.88 164 GLU A CA 1
ATOM 1260 C C . GLU A 1 167 ? -4.443 0.328 37.804 1.00 42.95 164 GLU A C 1
ATOM 1261 O O . GLU A 1 167 ? -5.614 0.404 38.172 1.00 41.49 164 GLU A O 1
ATOM 1267 N N . GLY A 1 168 ? -3.467 -0.108 38.583 1.00 40.76 165 GLY A N 1
ATOM 1268 C CA . GLY A 1 168 ? -3.724 -0.561 39.944 1.00 38.81 165 GLY A CA 1
ATOM 1269 C C . GLY A 1 168 ? -3.998 0.605 40.886 1.00 38.64 165 GLY A C 1
ATOM 1270 O O . GLY A 1 168 ? -5.043 0.646 41.512 1.00 38.41 165 GLY A O 1
ATOM 1271 N N . LEU A 1 169 ? -3.082 1.566 40.991 1.00 38.24 166 LEU A N 1
ATOM 1272 C CA . LEU A 1 169 ? -3.272 2.714 41.911 1.00 38.08 166 LEU A CA 1
ATOM 1273 C C . LEU A 1 169 ? -4.110 3.839 41.301 1.00 38.76 166 LEU A C 1
ATOM 1274 O O . LEU A 1 169 ? -4.576 4.729 42.026 1.00 37.85 166 LEU A O 1
ATOM 1279 N N . GLY A 1 170 ? -4.314 3.787 39.976 1.00 39.78 167 GLY A N 1
ATOM 1280 C CA . GLY A 1 170 ? -5.083 4.792 39.272 1.00 39.42 167 GLY A CA 1
ATOM 1281 C C . GLY A 1 170 ? -4.482 6.195 39.304 1.00 42.02 167 GLY A C 1
ATOM 1282 O O . GLY A 1 170 ? -5.226 7.193 39.264 1.00 42.80 167 GLY A O 1
ATOM 1283 N N . LEU A 1 171 ? -3.144 6.260 39.337 1.00 41.91 168 LEU A N 1
ATOM 1284 C CA . LEU A 1 171 ? -2.374 7.482 39.250 1.00 44.04 168 LEU A CA 1
ATOM 1285 C C . LEU A 1 171 ? -2.096 7.930 37.809 1.00 44.74 168 LEU A C 1
ATOM 1286 O O . LEU A 1 171 ? -2.029 7.115 36.869 1.00 43.55 168 LEU A O 1
ATOM 1291 N N . LYS A 1 172 ? -1.966 9.244 37.640 1.00 45.26 169 LYS A N 1
ATOM 1292 C CA . LYS A 1 172 ? -1.818 9.846 36.311 1.00 45.13 169 LYS A CA 1
ATOM 1293 C C . LYS A 1 172 ? -0.361 10.246 36.170 1.00 44.19 169 LYS A C 1
ATOM 1294 O O . LYS A 1 172 ? 0.142 11.110 36.904 1.00 41.14 169 LYS A O 1
ATOM 1300 N N . ILE A 1 173 ? 0.315 9.562 35.257 1.00 44.20 170 ILE A N 1
ATOM 1301 C CA . ILE A 1 173 ? 1.740 9.736 35.087 1.00 46.00 170 ILE A CA 1
ATOM 1302 C C . ILE A 1 173 ? 1.909 10.937 34.125 1.00 46.22 170 ILE A C 1
ATOM 1303 O O . ILE A 1 173 ? 1.301 10.971 33.036 1.00 43.85 170 ILE A O 1
ATOM 1308 N N . GLY A 1 174 ? 2.678 11.931 34.559 1.00 42.85 171 GLY A N 1
ATOM 1309 C CA . GLY A 1 174 ? 2.928 13.085 33.744 1.00 44.65 171 GLY A CA 1
ATOM 1310 C C . GLY A 1 174 ? 4.293 13.038 33.056 1.00 45.68 171 GLY A C 1
ATOM 1311 O O . GLY A 1 174 ? 4.644 12.052 32.370 1.00 47.49 171 GLY A O 1
ATOM 1312 N N . PHE A 1 175 ? 5.070 14.093 33.243 1.00 42.86 172 PHE A N 1
ATOM 1313 C CA . PHE A 1 175 ? 6.271 14.257 32.472 1.00 42.00 172 PHE A CA 1
ATOM 1314 C C . PHE A 1 175 ? 7.488 13.555 33.114 1.00 40.73 172 PHE A C 1
ATOM 1315 O O . PHE A 1 175 ? 7.456 13.121 34.257 1.00 40.40 172 PHE A O 1
ATOM 1323 N N . SER A 1 176 ? 8.562 13.434 32.349 1.00 41.81 173 SER A N 1
ATOM 1324 C CA . SER A 1 176 ? 9.800 12.858 32.864 1.00 41.48 173 SER A CA 1
ATOM 1325 C C . SER A 1 176 ? 11.028 13.485 32.217 1.00 40.00 173 SER A C 1
ATOM 1326 O O . SER A 1 176 ? 10.965 14.071 31.109 1.00 39.11 173 SER A O 1
ATOM 1329 N N . ASP A 1 177 ? 12.131 13.359 32.939 1.00 39.41 174 ASP A N 1
ATOM 1330 C CA . ASP A 1 177 ? 13.460 13.801 32.521 1.00 41.42 174 ASP A CA 1
ATOM 1331 C C . ASP A 1 177 ? 14.404 12.601 32.569 1.00 42.40 174 ASP A C 1
ATOM 1332 O O . ASP A 1 177 ? 14.424 11.874 33.554 1.00 41.43 174 ASP A O 1
ATOM 1337 N N . LEU A 1 178 ? 15.178 12.412 31.507 1.00 41.28 175 LEU A N 1
ATOM 1338 C CA . LEU A 1 178 ? 16.176 11.341 31.415 1.00 40.37 175 LEU A CA 1
ATOM 1339 C C . LEU A 1 178 ? 17.548 11.978 31.162 1.00 40.81 175 LEU A C 1
ATOM 1340 O O . LEU A 1 178 ? 17.697 12.852 30.298 1.00 42.64 175 LEU A O 1
ATOM 1345 N N . PHE A 1 179 ? 18.511 11.557 31.968 1.00 38.37 176 PHE A N 1
ATOM 1346 C CA . PHE A 1 179 ? 19.889 11.978 31.910 1.00 36.93 176 PHE A CA 1
ATOM 1347 C C . PHE A 1 179 ? 20.700 10.740 31.546 1.00 36.67 176 PHE A C 1
ATOM 1348 O O . PHE A 1 179 ? 20.638 9.718 32.227 1.00 32.70 176 PHE A O 1
ATOM 1356 N N . LEU A 1 180 ? 21.407 10.847 30.431 1.00 35.97 177 LEU A N 1
ATOM 1357 C CA . LEU A 1 180 ? 21.984 9.712 29.781 1.00 36.35 177 LEU A CA 1
ATOM 1358 C C . LEU A 1 180 ? 23.495 9.917 29.799 1.00 37.77 177 LEU A C 1
ATOM 1359 O O . LEU A 1 180 ? 23.981 11.000 29.417 1.00 35.86 177 LEU A O 1
ATOM 1364 N N . HIS A 1 181 ? 24.222 8.881 30.215 1.00 36.48 178 HIS A N 1
ATOM 1365 C CA . HIS A 1 181 ? 25.643 8.973 30.355 1.00 39.21 178 HIS A CA 1
ATOM 1366 C C . HIS A 1 181 ? 26.173 7.682 29.717 1.00 40.73 178 HIS A C 1
ATOM 1367 O O . HIS A 1 181 ? 25.454 6.706 29.643 1.00 41.76 178 HIS A O 1
ATOM 1374 N N . VAL A 1 182 ? 27.403 7.707 29.224 1.00 41.36 179 VAL A N 1
ATOM 1375 C CA . VAL A 1 182 ? 28.075 6.515 28.746 1.00 42.67 179 VAL A CA 1
ATOM 1376 C C . VAL A 1 182 ? 29.292 6.260 29.622 1.00 42.89 179 VAL A C 1
ATOM 1377 O O . VAL A 1 182 ? 30.023 7.206 29.954 1.00 41.44 179 VAL A O 1
ATOM 1381 N N . GLY A 1 183 ? 29.484 4.998 30.020 1.00 42.27 180 GLY A N 1
ATOM 1382 C CA . GLY A 1 183 ? 30.712 4.621 30.719 1.00 43.17 180 GLY A CA 1
ATOM 1383 C C . GLY A 1 183 ? 31.078 3.147 30.669 1.00 43.26 180 GLY A C 1
ATOM 1384 O O . GLY A 1 183 ? 30.635 2.408 29.788 1.00 41.84 180 GLY A O 1
ATOM 1385 N N . GLN A 1 184 ? 31.911 2.739 31.635 1.00 44.11 181 GLN A N 1
ATOM 1386 C CA . GLN A 1 184 ? 32.408 1.378 31.748 1.00 45.06 181 GLN A CA 1
ATOM 1387 C C . GLN A 1 184 ? 31.641 0.655 32.839 1.00 45.38 181 GLN A C 1
ATOM 1388 O O . GLN A 1 184 ? 31.361 1.238 33.892 1.00 45.67 181 GLN A O 1
ATOM 1394 N N . LEU A 1 185 ? 31.265 -0.602 32.583 1.00 45.20 182 LEU A N 1
ATOM 1395 C CA . LEU A 1 185 ? 30.618 -1.433 33.615 1.00 44.56 182 LEU A CA 1
ATOM 1396 C C . LEU A 1 185 ? 31.550 -1.639 34.841 1.00 45.49 182 LEU A C 1
ATOM 1397 O O . LEU A 1 185 ? 32.752 -1.729 34.690 1.00 43.62 182 LEU A O 1
ATOM 1402 N N . ASN A 1 186 ? 31.000 -1.657 36.049 1.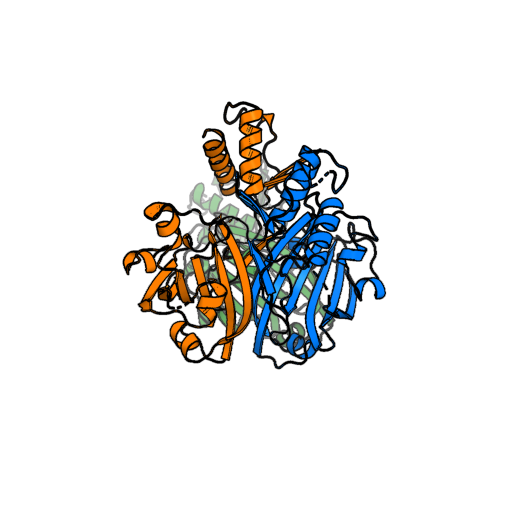00 47.87 183 ASN A N 1
ATOM 1403 C CA . ASN A 1 186 ? 31.801 -2.049 37.191 1.00 50.35 183 ASN A CA 1
ATOM 1404 C C . ASN A 1 186 ? 31.541 -3.506 37.531 1.00 52.20 183 ASN A C 1
ATOM 1405 O O . ASN A 1 186 ? 30.804 -4.187 36.801 1.00 51.94 183 ASN A O 1
ATOM 1410 N N . GLU A 1 187 ? 32.151 -3.991 38.617 1.00 54.55 184 GLU A N 1
ATOM 1411 C CA . GLU A 1 187 ? 32.105 -5.409 38.949 1.00 56.41 184 GLU A CA 1
ATOM 1412 C C . GLU A 1 187 ? 30.707 -5.923 39.188 1.00 56.27 184 GLU A C 1
ATOM 1413 O O . GLU A 1 187 ? 30.337 -6.957 38.643 1.00 56.31 184 GLU A O 1
ATOM 1419 N N . GLU A 1 188 ? 29.931 -5.223 40.010 1.00 56.82 185 GLU A N 1
ATOM 1420 C CA . GLU A 1 188 ? 28.590 -5.720 40.327 1.00 58.64 185 GLU A CA 1
ATOM 1421 C C . GLU A 1 188 ? 27.595 -5.610 39.157 1.00 56.10 185 GLU A C 1
ATOM 1422 O O . GLU A 1 188 ? 26.744 -6.486 39.000 1.00 55.02 185 GLU A O 1
ATOM 1428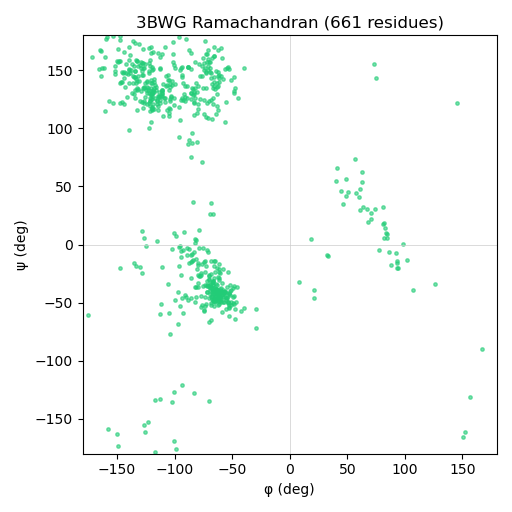 N N . GLU A 1 189 ? 27.723 -4.558 38.341 1.00 53.71 186 GLU A N 1
ATOM 1429 C CA . GLU A 1 189 ? 26.885 -4.385 37.140 1.00 51.58 186 GLU A CA 1
ATOM 1430 C C . GLU A 1 189 ? 27.182 -5.457 36.112 1.00 49.29 186 GLU A C 1
ATOM 1431 O O . GLU A 1 189 ? 26.268 -6.063 35.540 1.00 48.03 186 GLU A O 1
ATOM 1437 N N . ALA A 1 190 ? 28.476 -5.636 35.862 1.00 47.12 187 ALA A N 1
ATOM 1438 C CA . ALA A 1 190 ? 28.967 -6.641 34.960 1.00 48.12 187 ALA A CA 1
ATOM 1439 C C . ALA A 1 190 ? 28.581 -8.043 35.434 1.00 47.57 187 ALA A C 1
ATOM 1440 O O . ALA A 1 190 ? 28.162 -8.849 34.624 1.00 47.68 187 ALA A O 1
ATOM 1442 N N . GLU A 1 191 ? 28.712 -8.318 36.734 1.00 49.33 188 GLU A N 1
ATOM 1443 C CA . GLU A 1 191 ? 28.189 -9.566 37.340 1.00 50.12 188 GLU A CA 1
ATOM 1444 C C . GLU A 1 191 ? 26.667 -9.733 37.142 1.00 50.03 188 GLU A C 1
ATOM 1445 O O . GLU A 1 191 ? 26.213 -10.705 36.549 1.00 50.00 188 GLU A O 1
ATOM 1451 N N . TYR A 1 192 ? 25.877 -8.773 37.602 1.00 50.38 189 TYR A N 1
ATOM 1452 C CA . TYR A 1 192 ? 24.434 -8.803 37.354 1.00 50.39 189 TYR A CA 1
ATOM 1453 C C . TYR A 1 192 ? 24.016 -8.983 35.869 1.00 48.97 189 TYR A C 1
ATOM 1454 O O . TYR A 1 192 ? 23.007 -9.649 35.574 1.00 48.28 189 TYR A O 1
ATOM 1463 N N . LEU A 1 193 ? 24.797 -8.415 34.945 1.00 45.44 190 LEU A N 1
ATOM 1464 C CA . LEU A 1 193 ? 24.442 -8.456 33.515 1.00 43.65 190 LEU A CA 1
ATOM 1465 C C . LEU A 1 193 ? 25.055 -9.589 32.683 1.00 43.03 190 LEU A C 1
ATOM 1466 O O . LEU A 1 193 ? 24.652 -9.792 31.544 1.00 43.42 190 LEU A O 1
ATOM 1471 N N . GLY A 1 194 ? 26.016 -10.314 33.245 1.00 43.65 191 GLY A N 1
ATOM 1472 C CA . GLY A 1 194 ? 26.626 -11.455 32.567 1.00 42.83 191 GLY A CA 1
ATOM 1473 C C . GLY A 1 194 ? 27.684 -11.005 31.582 1.00 43.76 191 GLY A C 1
ATOM 1474 O O . GLY A 1 194 ? 27.868 -11.632 30.538 1.00 41.78 191 GLY A O 1
ATOM 1475 N N . LEU A 1 195 ? 28.362 -9.900 31.915 1.00 45.15 192 LEU A N 1
ATOM 1476 C CA . LEU A 1 195 ? 29.375 -9.260 31.051 1.00 47.11 192 LEU A CA 1
ATOM 1477 C C . LEU A 1 195 ? 30.652 -8.986 31.852 1.00 48.42 192 LEU A C 1
ATOM 1478 O O . LEU A 1 195 ? 30.670 -9.154 33.062 1.00 50.19 192 LEU A O 1
ATOM 1483 N N . GLU A 1 196 ? 31.708 -8.548 31.177 1.00 49.12 193 GLU A N 1
ATOM 1484 C CA . GLU A 1 196 ? 32.977 -8.300 31.837 1.00 51.09 193 GLU A CA 1
ATOM 1485 C C . GLU A 1 196 ? 33.033 -6.839 32.253 1.00 49.46 193 GLU A C 1
ATOM 1486 O O . GLU A 1 196 ? 32.604 -5.969 31.489 1.00 48.95 193 GLU A O 1
ATOM 1492 N N . ALA A 1 197 ? 33.552 -6.590 33.462 1.00 48.12 194 ALA A N 1
ATOM 1493 C CA . ALA A 1 197 ? 33.857 -5.243 33.962 1.00 46.91 194 ALA A CA 1
ATOM 1494 C C . ALA A 1 197 ? 34.698 -4.490 32.955 1.00 46.42 194 ALA A C 1
ATOM 1495 O O . ALA A 1 197 ? 35.582 -5.062 32.301 1.00 44.46 194 ALA A O 1
ATOM 1497 N N . GLY A 1 198 ? 34.418 -3.198 32.813 1.00 46.19 195 GLY A N 1
ATOM 1498 C CA . GLY A 1 198 ? 35.228 -2.368 31.938 1.00 45.04 195 GLY A CA 1
ATOM 1499 C C . GLY A 1 198 ? 34.647 -2.260 30.548 1.00 44.45 195 GLY A C 1
ATOM 1500 O O . GLY A 1 198 ? 34.981 -1.319 29.818 1.00 45.48 195 GLY A O 1
ATOM 1501 N N . LEU A 1 199 ? 33.772 -3.197 30.171 1.00 42.40 196 LEU A N 1
ATOM 1502 C CA . LEU A 1 199 ? 33.015 -3.053 28.904 1.00 42.12 196 LEU A CA 1
ATOM 1503 C C . LEU A 1 199 ? 32.026 -1.837 28.930 1.00 40.55 196 LEU A C 1
ATOM 1504 O O . LEU A 1 199 ? 31.705 -1.331 30.013 1.00 41.10 196 LEU A O 1
ATOM 1509 N N . PRO A 1 200 ? 31.543 -1.370 27.752 1.00 39.25 197 PRO A N 1
ATOM 1510 C CA . PRO A 1 200 ? 30.661 -0.179 27.745 1.00 39.57 197 PRO A CA 1
ATOM 1511 C C . PRO A 1 200 ? 29.246 -0.353 28.306 1.00 39.06 197 PRO A C 1
ATOM 1512 O O . PRO A 1 200 ? 28.683 -1.475 28.279 1.00 40.00 197 PRO A O 1
ATOM 1516 N N . LYS A 1 201 ? 28.679 0.751 28.803 1.00 37.74 198 LYS A N 1
ATOM 1517 C CA . LYS A 1 201 ? 27.243 0.790 29.158 1.00 38.84 198 LYS A CA 1
ATOM 1518 C C . LYS A 1 201 ? 26.617 2.150 28.895 1.00 38.40 198 LYS A C 1
ATOM 1519 O O . LYS A 1 201 ? 27.297 3.173 28.989 1.00 37.45 198 LYS A O 1
ATOM 1525 N N . LEU A 1 202 ? 25.335 2.157 28.543 1.00 37.43 199 LEU A N 1
ATOM 1526 C CA . LEU A 1 202 ? 24.506 3.329 28.688 1.00 36.74 199 LEU A CA 1
ATOM 1527 C C . LEU A 1 202 ? 23.972 3.304 30.111 1.00 37.22 199 LEU A C 1
ATOM 1528 O O . LEU A 1 202 ? 23.439 2.268 30.562 1.00 36.02 199 LEU A O 1
ATOM 1533 N N . TYR A 1 203 ? 24.116 4.448 30.793 1.00 36.93 200 TYR A N 1
ATOM 1534 C CA . TYR A 1 203 ? 23.666 4.652 32.148 1.00 37.11 200 TYR A CA 1
ATOM 1535 C C . TYR A 1 203 ? 22.662 5.821 32.197 1.00 37.83 200 TYR A C 1
ATOM 1536 O O . TYR A 1 203 ? 22.977 6.951 31.847 1.00 36.87 200 TYR A O 1
ATOM 1545 N N . ILE A 1 204 ? 21.432 5.548 32.625 1.00 38.98 201 ILE A N 1
ATOM 1546 C CA . ILE A 1 204 ? 20.374 6.573 32.586 1.00 40.72 201 ILE A CA 1
ATOM 1547 C C . ILE A 1 204 ? 19.836 6.819 33.993 1.00 41.54 201 ILE A C 1
ATOM 1548 O O . ILE A 1 204 ? 19.482 5.840 34.703 1.00 42.21 201 ILE A O 1
ATOM 1553 N N . GLU A 1 205 ? 19.784 8.095 34.383 1.00 39.63 202 GLU A N 1
ATOM 1554 C CA . GLU A 1 205 ? 19.044 8.497 35.572 1.00 38.31 202 GLU A CA 1
ATOM 1555 C C . GLU A 1 205 ? 17.737 9.155 35.140 1.00 39.68 202 GLU A C 1
ATOM 1556 O O . GLU A 1 205 ? 17.734 10.114 34.332 1.00 40.79 202 GLU A O 1
ATOM 1562 N N . SER A 1 206 ? 16.617 8.606 35.626 1.00 36.84 203 SER A N 1
ATOM 1563 C CA . SER A 1 206 ? 15.271 9.075 35.221 1.00 38.16 203 SER A CA 1
ATOM 1564 C C . SER A 1 206 ? 14.439 9.570 36.380 1.00 37.66 203 SER A C 1
ATOM 1565 O O . SER A 1 206 ? 14.396 8.944 37.424 1.00 38.38 203 SER A O 1
ATOM 1568 N N . ILE A 1 207 ? 13.724 10.668 36.178 1.00 37.65 204 ILE A N 1
ATOM 1569 C CA . ILE A 1 207 ? 12.771 11.133 37.172 1.00 38.38 204 ILE A CA 1
ATOM 1570 C C . ILE A 1 207 ? 11.418 11.243 36.492 1.00 39.45 204 ILE A C 1
ATOM 1571 O O . ILE A 1 207 ? 11.286 11.959 35.497 1.00 39.55 204 ILE A O 1
ATOM 1576 N N . PHE A 1 208 ? 10.446 10.498 37.019 1.00 39.13 205 PHE A N 1
ATOM 1577 C CA . PHE A 1 208 ? 9.100 10.492 36.516 1.00 40.09 205 PHE A CA 1
ATOM 1578 C C . PHE A 1 208 ? 8.180 11.272 37.451 1.00 39.69 205 PHE A C 1
ATOM 1579 O O . PHE A 1 208 ? 8.333 11.174 38.676 1.00 39.06 205 PHE A O 1
ATOM 1587 N N . HIS A 1 209 ? 7.231 12.021 36.859 1.00 38.59 206 HIS A N 1
ATOM 1588 C CA . HIS A 1 209 ? 6.335 12.920 37.615 1.00 38.02 206 HIS A CA 1
ATOM 1589 C C . HIS A 1 209 ? 4.893 12.563 37.393 1.00 39.11 206 HIS A C 1
ATOM 1590 O O . HIS A 1 209 ? 4.546 12.003 36.347 1.00 36.92 206 HIS A O 1
ATOM 1597 N N . LEU A 1 210 ? 4.070 12.823 38.414 1.00 39.04 207 LEU A N 1
ATOM 1598 C CA . LEU A 1 210 ? 2.600 12.811 38.276 1.00 39.00 207 LEU A CA 1
ATOM 1599 C C . LEU A 1 210 ? 2.210 14.052 37.503 1.00 40.11 207 LEU A C 1
ATOM 1600 O O . LEU A 1 210 ? 3.006 14.984 37.403 1.00 38.25 207 LEU A O 1
ATOM 1605 N N . THR A 1 211 ? 0.981 14.075 36.975 1.00 41.16 208 THR A N 1
ATOM 1606 C CA . THR A 1 211 ? 0.519 15.219 36.199 1.00 43.33 208 THR A CA 1
ATOM 1607 C C . THR A 1 211 ? 0.458 16.475 37.063 1.00 44.70 208 THR A C 1
ATOM 1608 O O . THR A 1 211 ? 0.475 17.583 36.518 1.00 44.77 208 THR A O 1
ATOM 1612 N N . ASN A 1 212 ? 0.411 16.314 38.395 1.00 44.45 209 ASN A N 1
ATOM 1613 C CA . ASN A 1 212 ? 0.491 17.474 39.285 1.00 44.13 209 ASN A CA 1
ATOM 1614 C C . ASN A 1 212 ? 1.904 18.040 39.389 1.00 44.55 209 ASN A C 1
ATOM 1615 O O . ASN A 1 212 ? 2.117 19.027 40.063 1.00 46.57 209 ASN A O 1
ATOM 1620 N N . GLY A 1 213 ? 2.875 17.405 38.729 1.00 45.57 210 GLY A N 1
ATOM 1621 C CA . GLY A 1 213 ? 4.281 17.804 38.829 1.00 45.69 210 GLY A CA 1
ATOM 1622 C C . GLY A 1 213 ? 5.161 17.125 39.877 1.00 45.65 210 GLY A C 1
ATOM 1623 O O . GLY A 1 213 ? 6.378 17.240 39.831 1.00 46.34 210 GLY A O 1
ATOM 1624 N N . GLN A 1 214 ? 4.560 16.432 40.831 1.00 44.47 211 GLN A N 1
ATOM 1625 C CA . GLN A 1 214 ? 5.313 15.725 41.874 1.00 44.06 211 GLN A CA 1
ATOM 1626 C C . GLN A 1 214 ? 6.151 14.520 41.326 1.00 41.33 211 GLN A C 1
ATOM 1627 O O . GLN A 1 214 ? 5.626 13.647 40.644 1.00 41.18 211 GLN A O 1
ATOM 1633 N N . PRO A 1 215 ? 7.462 14.480 41.610 1.00 40.12 212 PRO A N 1
ATOM 1634 C CA . PRO A 1 215 ? 8.195 13.276 41.233 1.00 39.45 212 PRO A CA 1
ATOM 1635 C C . PRO A 1 215 ? 7.669 12.066 42.003 1.00 38.90 212 PRO A C 1
ATOM 1636 O O . PRO A 1 215 ? 7.244 12.220 43.145 1.00 38.70 212 PRO A O 1
ATOM 1640 N N . PHE A 1 216 ? 7.718 10.870 41.430 1.00 37.16 213 PHE A N 1
ATOM 1641 C CA . PHE A 1 216 ? 7.295 9.718 42.227 1.00 39.20 213 PHE A CA 1
ATOM 1642 C C . PHE A 1 216 ? 8.292 8.554 42.059 1.00 41.60 213 PHE A C 1
ATOM 1643 O O . PHE A 1 216 ? 8.293 7.569 42.828 1.00 40.03 213 PHE A O 1
ATOM 1651 N N . ASP A 1 217 ? 9.127 8.667 41.022 1.00 41.70 214 ASP A N 1
ATOM 1652 C CA . ASP A 1 217 ? 10.038 7.594 40.682 1.00 41.68 214 ASP A CA 1
ATOM 1653 C C . ASP A 1 217 ? 11.343 8.186 40.188 1.00 40.28 214 ASP A C 1
ATOM 1654 O O . ASP A 1 217 ? 11.363 8.986 39.261 1.00 41.60 214 ASP A O 1
ATOM 1659 N N . TYR A 1 218 ? 12.398 7.827 40.887 1.00 37.62 215 TYR A N 1
ATOM 1660 C CA . TYR A 1 218 ? 13.770 8.107 40.518 1.00 38.26 215 TYR A CA 1
ATOM 1661 C C . TYR A 1 218 ? 14.425 6.767 40.232 1.00 41.79 215 TYR A C 1
ATOM 1662 O O . TYR A 1 218 ? 14.397 5.840 41.065 1.00 42.47 215 TYR A O 1
ATOM 1671 N N . SER A 1 219 ? 15.048 6.666 39.065 1.00 41.71 216 SER A N 1
ATOM 1672 C CA . SER A 1 219 ? 15.462 5.399 38.535 1.00 41.20 216 SER A CA 1
ATOM 1673 C C . SER A 1 219 ? 16.914 5.531 38.055 1.00 41.83 216 SER A C 1
ATOM 1674 O O . SER A 1 219 ? 17.259 6.531 37.417 1.00 40.52 216 SER A O 1
ATOM 1677 N N . LYS A 1 220 ? 17.783 4.571 38.421 1.00 39.75 217 LYS A N 1
ATOM 1678 C CA . LYS A 1 220 ? 19.170 4.511 37.950 1.00 39.48 217 LYS A CA 1
ATOM 1679 C C . LYS A 1 220 ? 19.347 3.202 37.220 1.00 39.61 217 LYS A C 1
ATOM 1680 O O . LYS A 1 220 ? 19.200 2.119 37.817 1.00 38.72 217 LYS A O 1
ATOM 1686 N N . ILE A 1 221 ? 19.665 3.280 35.936 1.00 38.21 218 ILE A N 1
ATOM 1687 C CA . ILE A 1 221 ? 19.644 2.066 35.100 1.00 40.05 218 ILE A CA 1
ATOM 1688 C C . ILE A 1 221 ? 20.869 1.911 34.175 1.00 38.41 218 ILE A C 1
ATOM 1689 O O . ILE A 1 221 ? 21.194 2.830 33.412 1.00 36.89 218 ILE A O 1
ATOM 1694 N N . SER A 1 222 ? 21.489 0.723 34.231 1.00 36.52 219 SER A N 1
ATOM 1695 C CA . SER A 1 222 ? 22.614 0.374 33.388 1.00 38.19 219 SER A CA 1
ATOM 1696 C C . SER A 1 222 ? 22.188 -0.717 32.433 1.00 37.79 219 SER A C 1
ATOM 1697 O O . SER A 1 222 ? 21.794 -1.781 32.867 1.00 36.93 219 SER A O 1
ATOM 1700 N N . TYR A 1 223 ? 22.306 -0.447 31.142 1.00 38.82 220 TYR A N 1
ATOM 1701 C CA . TYR A 1 223 ? 21.816 -1.340 30.101 1.00 38.87 220 TYR A CA 1
ATOM 1702 C C . TYR A 1 223 ? 22.908 -2.248 29.580 1.00 39.30 220 TYR A C 1
ATOM 1703 O O . TYR A 1 223 ? 24.094 -1.877 29.576 1.00 37.59 220 TYR A O 1
ATOM 1712 N N . ASN A 1 224 ? 22.487 -3.448 29.146 1.00 39.09 221 ASN A N 1
ATOM 1713 C CA . ASN A 1 224 ? 23.349 -4.367 28.433 1.00 38.39 221 ASN A CA 1
ATOM 1714 C C . ASN A 1 224 ? 23.566 -3.867 27.007 1.00 38.62 221 ASN A C 1
ATOM 1715 O O . ASN A 1 224 ? 22.627 -3.869 26.178 1.00 38.36 221 ASN A O 1
ATOM 1720 N N . TYR A 1 225 ? 24.796 -3.453 26.697 1.00 37.81 222 TYR A N 1
ATOM 1721 C CA . TYR A 1 225 ? 25.059 -2.821 25.381 1.00 37.01 222 TYR A CA 1
ATOM 1722 C C . TYR A 1 225 ? 24.872 -3.775 24.186 1.00 37.52 222 TYR A C 1
ATOM 1723 O O . TYR A 1 225 ? 24.762 -3.337 23.040 1.00 36.94 222 TYR A O 1
ATOM 1732 N N . GLU A 1 226 ? 24.879 -5.080 24.461 1.00 38.19 223 GLU A N 1
ATOM 1733 C CA . GLU A 1 226 ? 24.701 -6.112 23.422 1.00 39.36 223 GLU A CA 1
ATOM 1734 C C . GLU A 1 226 ? 23.249 -6.432 23.130 1.00 39.38 223 GLU A C 1
ATOM 1735 O O . GLU A 1 226 ? 22.949 -7.065 22.124 1.00 39.86 223 GLU A O 1
ATOM 1741 N N . GLN A 1 227 ? 22.347 -6.016 24.015 1.00 40.25 224 GLN A N 1
ATOM 1742 C CA . GLN A 1 227 ? 20.967 -6.487 23.973 1.00 39.09 224 GLN A CA 1
ATOM 1743 C C . GLN A 1 227 ? 19.979 -5.354 23.938 1.00 39.41 224 GLN A C 1
ATOM 1744 O O . GLN A 1 227 ? 18.775 -5.589 24.036 1.00 40.82 224 GLN A O 1
ATOM 1750 N N . SER A 1 228 ? 20.480 -4.122 23.827 1.00 39.26 225 SER A N 1
ATOM 1751 C CA . SER A 1 228 ? 19.635 -2.924 23.743 1.00 38.40 225 SER A CA 1
ATOM 1752 C C . SER A 1 228 ? 20.149 -1.893 22.732 1.00 39.58 225 SER A C 1
ATOM 1753 O O . SER A 1 228 ? 21.349 -1.789 22.506 1.00 39.46 225 SER A O 1
ATOM 1756 N N . GLN A 1 229 ? 19.197 -1.148 22.150 1.00 38.57 226 GLN A N 1
ATOM 1757 C CA . GLN A 1 229 ? 19.384 -0.028 21.224 1.00 38.32 226 GLN A CA 1
ATOM 1758 C C . GLN A 1 229 ? 18.028 0.709 21.181 1.00 38.04 226 GLN A C 1
ATOM 1759 O O . GLN A 1 229 ? 16.971 0.080 21.279 1.00 37.49 226 GLN A O 1
ATOM 1765 N N . PHE A 1 230 ? 18.065 2.029 21.044 1.00 36.63 227 PHE A N 1
ATOM 1766 C CA . PHE A 1 230 ? 16.930 2.876 21.391 1.00 37.80 227 PHE A CA 1
ATOM 1767 C C . PHE A 1 230 ? 16.538 3.774 20.258 1.00 37.56 227 PHE A C 1
ATOM 1768 O O . PHE A 1 230 ? 17.350 4.069 19.412 1.00 38.84 227 PHE A O 1
ATOM 1776 N N . VAL A 1 231 ? 15.263 4.143 20.203 1.00 37.92 228 VAL A N 1
ATOM 1777 C CA . VAL A 1 231 ? 14.802 5.124 19.273 1.00 37.38 228 VAL A CA 1
ATOM 1778 C C . VAL A 1 231 ? 14.130 6.219 20.076 1.00 38.40 228 VAL A C 1
ATOM 1779 O O . VAL A 1 231 ? 13.454 5.973 21.062 1.00 36.57 228 VAL A O 1
ATOM 1783 N N . VAL A 1 232 ? 14.369 7.446 19.664 1.00 41.34 229 VAL A N 1
ATOM 1784 C CA . VAL A 1 232 ? 13.643 8.596 20.209 1.00 42.31 229 VAL A CA 1
ATOM 1785 C C . VAL A 1 232 ? 13.275 9.487 19.041 1.00 43.11 229 VAL A C 1
ATOM 1786 O O . VAL A 1 232 ? 13.982 9.535 18.020 1.00 42.04 229 VAL A O 1
ATOM 1790 N N . GLN A 1 233 ? 12.106 10.109 19.141 1.00 43.81 230 GLN A N 1
ATOM 1791 C CA . GLN A 1 233 ? 11.597 10.921 18.058 1.00 45.27 230 GLN A CA 1
ATOM 1792 C C . GLN A 1 233 ? 11.435 12.361 18.508 1.00 45.80 230 GLN A C 1
ATOM 1793 O O . GLN A 1 233 ? 11.081 12.645 19.669 1.00 45.46 230 GLN A O 1
ATOM 1799 N N . ALA A 1 234 ? 11.736 13.277 17.606 1.00 43.25 231 ALA A N 1
ATOM 1800 C CA . ALA A 1 234 ? 11.531 14.635 17.946 1.00 43.76 231 ALA A CA 1
ATOM 1801 C C . ALA A 1 234 ? 10.550 15.136 16.948 1.00 44.25 231 ALA A C 1
ATOM 1802 O O . ALA A 1 234 ? 10.483 14.606 15.839 1.00 40.68 231 ALA A O 1
ATOM 1804 N N . ASN A 1 235 ? 9.785 16.154 17.345 1.00 48.93 232 ASN A N 1
ATOM 1805 C CA . ASN A 1 235 ? 8.877 16.848 16.438 1.00 53.55 232 ASN A CA 1
ATOM 1806 C C . ASN A 1 235 ? 9.438 18.171 15.945 1.00 55.31 232 ASN A C 1
ATOM 1807 O O . ASN A 1 235 ? 10.527 18.605 16.351 1.00 56.57 232 ASN A O 1
ATOM 1812 N N . SER A 1 236 ? 8.703 18.786 15.034 1.00 57.00 233 SER A N 1
ATOM 1813 C CA . SER A 1 236 ? 9.252 19.882 14.252 1.00 58.62 233 SER A CA 1
ATOM 1814 C C . SER A 1 236 ? 9.913 20.981 15.104 1.00 59.25 233 SER A C 1
ATOM 1815 O O . SER A 1 236 ? 11.138 21.190 15.018 1.00 58.87 233 SER A O 1
ATOM 1826 N N . LEU B 1 5 ? 5.856 38.710 17.815 1.00 62.48 2 LEU B N 1
ATOM 1827 C CA . LEU B 1 5 ? 4.805 39.627 18.265 1.00 60.07 2 LEU B CA 1
ATOM 1828 C C . LEU B 1 5 ? 4.996 39.938 19.759 1.00 58.50 2 LEU B C 1
ATOM 1829 O O . LEU B 1 5 ? 6.045 39.596 20.321 1.00 58.70 2 LEU B O 1
ATOM 1834 N N . LYS B 1 6 ? 4.011 40.586 20.392 1.00 55.95 3 LYS B N 1
ATOM 1835 C CA . LYS B 1 6 ? 4.094 40.955 21.820 1.00 53.76 3 LYS B CA 1
ATOM 1836 C C . LYS B 1 6 ? 4.159 39.725 22.751 1.00 52.96 3 LYS B C 1
ATOM 1837 O O . LYS B 1 6 ? 4.813 39.755 23.799 1.00 51.70 3 LYS B O 1
ATOM 1843 N N . TYR B 1 7 ? 3.473 38.659 22.356 1.00 51.81 4 TYR B N 1
ATOM 1844 C CA . TYR B 1 7 ? 3.483 37.426 23.104 1.00 51.94 4 TYR B CA 1
ATOM 1845 C C . TYR B 1 7 ? 4.876 36.745 23.052 1.00 51.59 4 TYR B C 1
ATOM 1846 O O . TYR B 1 7 ? 5.233 36.005 23.984 1.00 51.75 4 TYR B O 1
ATOM 1855 N N . GLN B 1 8 ? 5.660 37.015 21.997 1.00 50.68 5 GLN B N 1
ATOM 1856 C CA . GLN B 1 8 ? 7.060 36.536 21.904 1.00 49.98 5 GLN B CA 1
ATOM 1857 C C . GLN B 1 8 ? 8.013 37.307 22.822 1.00 48.94 5 GLN B C 1
ATOM 1858 O O . GLN B 1 8 ? 8.856 36.696 23.474 1.00 48.93 5 GLN B O 1
ATOM 1864 N N . GLN B 1 9 ? 7.909 38.637 22.853 1.00 47.93 6 GLN B N 1
ATOM 1865 C CA . GLN B 1 9 ? 8.757 39.440 23.748 1.00 47.05 6 GLN B CA 1
ATOM 1866 C C . GLN B 1 9 ? 8.516 39.097 25.234 1.00 46.10 6 GLN B C 1
ATOM 1867 O O . GLN B 1 9 ? 9.475 38.934 26.004 1.00 44.83 6 GLN B O 1
ATOM 1873 N N . ILE B 1 10 ? 7.239 38.960 25.610 1.00 44.31 7 ILE B N 1
ATOM 1874 C CA . ILE B 1 10 ? 6.840 38.620 26.976 1.00 43.03 7 ILE B CA 1
ATOM 1875 C C . ILE B 1 10 ? 7.389 37.230 27.357 1.00 43.49 7 ILE B C 1
ATOM 1876 O O . ILE B 1 10 ? 7.974 37.057 28.433 1.00 44.01 7 ILE B O 1
ATOM 1881 N N . ALA B 1 11 ? 7.189 36.246 26.478 1.00 43.01 8 ALA B N 1
ATOM 1882 C CA . ALA B 1 11 ? 7.782 34.912 26.646 1.00 43.09 8 ALA B CA 1
ATOM 1883 C C . ALA B 1 11 ? 9.273 35.000 27.003 1.00 43.25 8 ALA B C 1
ATOM 1884 O O . ALA B 1 11 ? 9.717 34.408 27.991 1.00 42.55 8 ALA B O 1
ATOM 1886 N N . THR B 1 12 ? 10.027 35.792 26.238 1.00 43.72 9 THR B N 1
ATOM 1887 C CA . THR B 1 12 ? 11.472 35.898 26.437 1.00 44.93 9 THR B CA 1
ATOM 1888 C C . THR B 1 12 ? 11.848 36.542 27.786 1.00 45.79 9 THR B C 1
ATOM 1889 O O . THR B 1 12 ? 12.778 36.078 28.462 1.00 46.88 9 THR B O 1
ATOM 1893 N N . GLU B 1 13 ? 11.109 37.576 28.187 1.00 45.78 10 GLU B N 1
ATOM 1894 C CA . GLU B 1 13 ? 11.353 38.257 29.458 1.00 45.96 10 GLU B CA 1
ATOM 1895 C C . GLU B 1 13 ? 11.039 37.341 30.647 1.00 45.60 10 GLU B C 1
ATOM 1896 O O . GLU B 1 13 ? 11.710 37.405 31.682 1.00 45.73 10 GLU B O 1
ATOM 1902 N N . ILE B 1 14 ? 10.012 36.502 30.484 1.00 43.58 11 ILE B N 1
ATOM 1903 C CA . ILE B 1 14 ? 9.656 35.461 31.461 1.00 43.77 11 ILE B CA 1
ATOM 1904 C C . ILE B 1 14 ? 10.736 34.373 31.657 1.00 44.43 11 ILE B C 1
ATOM 1905 O O . ILE B 1 14 ? 11.072 34.049 32.799 1.00 44.16 11 ILE B O 1
ATOM 1910 N N . GLU B 1 15 ? 11.265 33.825 30.555 1.00 44.81 12 GLU B N 1
ATOM 1911 C CA . GLU B 1 15 ? 12.492 33.013 30.587 1.00 45.82 12 GLU B CA 1
ATOM 1912 C C . GLU B 1 15 ? 13.638 33.673 31.341 1.00 45.84 12 GLU B C 1
ATOM 1913 O O . GLU B 1 15 ? 14.229 33.041 32.193 1.00 45.18 12 GLU B O 1
ATOM 1919 N N . THR B 1 16 ? 13.944 34.940 31.009 1.00 44.77 13 THR B N 1
ATOM 1920 C CA . THR B 1 16 ? 14.950 35.760 31.720 1.00 44.81 13 THR B CA 1
ATOM 1921 C C . THR B 1 16 ? 14.690 35.859 33.224 1.00 45.01 13 THR B C 1
ATOM 1922 O O . THR B 1 16 ? 15.621 35.734 34.040 1.00 45.95 13 THR B O 1
ATOM 1926 N N . TYR B 1 17 ? 13.436 36.121 33.578 1.00 44.61 14 TYR B N 1
ATOM 1927 C CA . TYR B 1 17 ? 13.012 36.112 34.968 1.00 45.43 14 TYR B CA 1
ATOM 1928 C C . TYR B 1 17 ? 13.337 34.769 35.673 1.00 46.62 14 TYR B C 1
ATOM 1929 O O . TYR B 1 17 ? 13.773 34.758 36.829 1.00 45.12 14 TYR B O 1
ATOM 1938 N N . ILE B 1 18 ? 13.104 33.654 34.963 1.00 47.54 15 ILE B N 1
ATOM 1939 C CA . ILE B 1 18 ? 13.366 32.289 35.452 1.00 47.71 15 ILE B CA 1
ATOM 1940 C C . ILE B 1 18 ? 14.871 32.080 35.749 1.00 48.09 15 ILE B C 1
ATOM 1941 O O . ILE B 1 18 ? 15.250 31.643 36.856 1.00 46.95 15 ILE B O 1
ATOM 1946 N N . GLU B 1 19 ? 15.702 32.403 34.748 1.00 48.52 16 GLU B N 1
ATOM 1947 C CA . GLU B 1 19 ? 17.171 32.422 34.849 1.00 49.68 16 GLU B CA 1
ATOM 1948 C C . GLU B 1 19 ? 17.650 33.273 36.021 1.00 48.17 16 GLU B C 1
ATOM 1949 O O . GLU B 1 19 ? 18.396 32.799 36.883 1.00 46.66 16 GLU B O 1
ATOM 1955 N N . GLU B 1 20 ? 17.191 34.520 36.059 1.00 47.05 17 GLU B N 1
ATOM 1956 C CA . GLU B 1 20 ? 17.723 35.490 37.019 1.00 47.67 17 GLU B CA 1
ATOM 1957 C C . GLU B 1 20 ? 17.380 35.122 38.439 1.00 47.32 17 GLU B C 1
ATOM 1958 O O . GLU B 1 20 ? 18.208 35.259 39.332 1.00 47.97 17 GLU B O 1
ATOM 1964 N N . HIS B 1 21 ? 16.158 34.648 38.648 1.00 47.08 18 HIS B N 1
ATOM 1965 C CA . HIS B 1 21 ? 15.772 34.202 39.975 1.00 46.61 18 HIS B CA 1
ATOM 1966 C C . HIS B 1 21 ? 16.248 32.786 40.258 1.00 46.09 18 HIS B C 1
ATOM 1967 O O . HIS B 1 21 ? 15.962 32.248 41.331 1.00 46.09 18 HIS B O 1
ATOM 1974 N N . GLN B 1 22 ? 17.010 32.219 39.311 1.00 45.17 19 GLN B N 1
ATOM 1975 C CA . GLN B 1 22 ? 17.536 30.849 39.386 1.00 45.99 19 GLN B CA 1
ATOM 1976 C C . GLN B 1 22 ? 16.460 29.826 39.765 1.00 45.01 19 GLN B C 1
ATOM 1977 O O . GLN B 1 22 ? 16.707 28.952 40.588 1.00 45.83 19 GLN B O 1
ATOM 1983 N N . LEU B 1 23 ? 15.268 29.962 39.199 1.00 43.95 20 LEU B N 1
ATOM 1984 C CA . LEU B 1 23 ? 14.172 29.036 39.500 1.00 43.85 20 LEU B CA 1
ATOM 1985 C C . LEU B 1 23 ? 14.447 27.619 38.969 1.00 43.27 20 LEU B C 1
ATOM 1986 O O . LEU B 1 23 ? 14.963 27.447 37.867 1.00 44.49 20 LEU B O 1
ATOM 1991 N N . GLN B 1 24 ? 14.132 26.612 39.769 1.00 42.12 21 GLN B N 1
ATOM 1992 C CA . GLN B 1 24 ? 14.282 25.229 39.317 1.00 41.59 21 GLN B CA 1
ATOM 1993 C C . GLN B 1 24 ? 12.929 24.604 39.072 1.00 38.59 21 GLN B C 1
ATOM 1994 O O . GLN B 1 24 ? 11.902 25.179 39.424 1.00 38.85 21 GLN B O 1
ATOM 2000 N N . GLN B 1 25 ? 12.942 23.420 38.465 1.00 36.00 22 GLN B N 1
ATOM 2001 C CA . GLN B 1 25 ? 11.728 22.667 38.177 1.00 32.26 22 GLN B CA 1
ATOM 2002 C C . GLN B 1 25 ? 10.783 22.557 39.371 1.00 32.51 22 GLN B C 1
ATOM 2003 O O . GLN B 1 25 ? 11.221 22.200 40.464 1.00 29.83 22 GLN B O 1
ATOM 2009 N N . GLY B 1 26 ? 9.490 22.837 39.149 1.00 31.65 23 GLY B N 1
ATOM 2010 C CA . GLY B 1 26 ? 8.501 22.806 40.221 1.00 33.22 23 GLY B CA 1
ATOM 2011 C C . GLY B 1 26 ? 8.226 24.134 40.949 1.00 34.32 23 GLY B C 1
ATOM 2012 O O . GLY B 1 26 ? 7.232 24.255 41.666 1.00 34.19 23 GLY B O 1
ATOM 2013 N N . ASP B 1 27 ? 9.112 25.116 40.792 1.00 34.63 24 ASP B N 1
ATOM 2014 C CA . ASP B 1 27 ? 8.894 26.444 41.332 1.00 35.78 24 ASP B CA 1
ATOM 2015 C C . ASP B 1 27 ? 7.700 27.138 40.648 1.00 38.59 24 ASP B C 1
ATOM 2016 O O . ASP B 1 27 ? 7.492 27.015 39.441 1.00 37.48 24 ASP B O 1
ATOM 2021 N N . LYS B 1 28 ? 6.911 27.843 41.451 1.00 39.84 25 LYS B N 1
ATOM 2022 C CA . LYS B 1 28 ? 5.697 28.468 40.988 1.00 41.81 25 LYS B CA 1
ATOM 2023 C C . LYS B 1 28 ? 6.080 29.812 40.384 1.00 42.76 25 LYS B C 1
ATOM 2024 O O . LYS B 1 28 ? 6.874 30.561 40.969 1.00 43.26 25 LYS B O 1
ATOM 2030 N N . LEU B 1 29 ? 5.542 30.111 39.209 1.00 42.84 26 LEU B N 1
ATOM 2031 C CA . LEU B 1 29 ? 5.689 31.451 38.628 1.00 43.44 26 LEU B CA 1
ATOM 2032 C C . LEU B 1 29 ? 4.600 32.423 39.128 1.00 43.02 26 LEU B C 1
ATOM 2033 O O . LEU B 1 29 ? 3.592 31.995 39.722 1.00 42.75 26 LEU B O 1
ATOM 2038 N N . PRO B 1 30 ? 4.811 33.741 38.926 1.00 42.82 27 PRO B N 1
ATOM 2039 C CA . PRO B 1 30 ? 3.743 34.703 39.208 1.00 41.73 27 PRO B CA 1
ATOM 2040 C C . PRO B 1 30 ? 2.411 34.276 38.582 1.00 41.25 27 PRO B C 1
ATOM 2041 O O . PRO B 1 30 ? 2.386 33.700 37.487 1.00 39.78 27 PRO B O 1
ATOM 2045 N N . VAL B 1 31 ? 1.324 34.557 39.298 1.00 40.79 28 VAL B N 1
ATOM 2046 C CA . VAL B 1 31 ? -0.030 34.239 38.859 1.00 40.94 28 VAL B CA 1
ATOM 2047 C C . VAL B 1 31 ? -0.464 35.139 37.677 1.00 40.23 28 VAL B C 1
ATOM 2048 O O . VAL B 1 31 ? 0.097 36.206 37.485 1.00 39.57 28 VAL B O 1
ATOM 2052 N N . LEU B 1 32 ? -1.435 34.700 36.874 1.00 40.47 29 LEU B N 1
ATOM 2053 C CA . LEU B 1 32 ? -1.863 35.452 35.682 1.00 41.91 29 LEU B CA 1
ATOM 2054 C C . LEU B 1 32 ? -1.931 36.983 35.883 1.00 41.36 29 LEU B C 1
ATOM 2055 O O . LEU B 1 32 ? -1.330 37.745 35.121 1.00 41.98 29 LEU B O 1
ATOM 2060 N N . GLU B 1 33 ? -2.681 37.417 36.894 1.00 40.17 30 GLU B N 1
ATOM 2061 C CA . GLU B 1 33 ? -2.909 38.832 37.136 1.00 40.40 30 GLU B CA 1
ATOM 2062 C C . GLU B 1 33 ? -1.617 39.592 37.446 1.00 38.81 30 GLU B C 1
ATOM 2063 O O . GLU B 1 33 ? -1.522 40.778 37.163 1.00 38.67 30 GLU B O 1
ATOM 2069 N N . THR B 1 34 ? -0.621 38.906 38.013 1.00 38.59 31 THR B N 1
ATOM 2070 C CA . THR B 1 34 ? 0.704 39.519 38.305 1.00 37.20 31 THR B CA 1
ATOM 2071 C C . THR B 1 34 ? 1.498 39.768 37.023 1.00 36.30 31 THR B C 1
ATOM 2072 O O . THR B 1 34 ? 2.109 40.822 36.839 1.00 35.59 31 THR B O 1
ATOM 2076 N N . LEU B 1 35 ? 1.431 38.796 36.123 1.00 36.62 32 LEU B N 1
ATOM 2077 C CA . LEU B 1 35 ? 2.065 38.893 34.818 1.00 36.79 32 LEU B CA 1
ATOM 2078 C C . LEU B 1 35 ? 1.431 39.965 33.962 1.00 36.61 32 LEU B C 1
ATOM 2079 O O . LEU B 1 35 ? 2.140 40.769 33.351 1.00 37.15 32 LEU B O 1
ATOM 2092 N N . ALA B 1 37 ? -0.111 42.579 35.043 1.00 38.13 34 ALA B N 1
ATOM 2093 C CA . ALA B 1 37 ? 0.195 43.878 35.645 1.00 38.59 34 ALA B CA 1
ATOM 2094 C C . ALA B 1 37 ? 1.632 44.238 35.325 1.00 39.77 34 ALA B C 1
ATOM 2095 O O . ALA B 1 37 ? 1.910 45.342 34.880 1.00 38.01 34 ALA B O 1
ATOM 2097 N N . GLN B 1 38 ? 2.517 43.256 35.516 1.00 41.84 35 GLN B N 1
ATOM 2098 C CA . GLN B 1 38 ? 3.917 43.357 35.151 1.00 44.24 35 GLN B CA 1
ATOM 2099 C C . GLN B 1 38 ? 4.156 43.902 33.739 1.00 45.00 35 GLN B C 1
ATOM 2100 O O . GLN B 1 38 ? 4.742 44.972 33.594 1.00 46.42 35 GLN B O 1
ATOM 2106 N N . PHE B 1 39 ? 3.715 43.189 32.705 1.00 44.38 36 PHE B N 1
ATOM 2107 C CA . PHE B 1 39 ? 3.999 43.620 31.340 1.00 43.77 36 PHE B CA 1
ATOM 2108 C C . PHE B 1 39 ? 2.901 44.509 30.763 1.00 44.28 36 PHE B C 1
ATOM 2109 O O . PHE B 1 39 ? 2.892 44.815 29.564 1.00 43.87 36 PHE B O 1
ATOM 2117 N N . GLU B 1 40 ? 1.984 44.932 31.628 1.00 44.43 37 GLU B N 1
ATOM 2118 C CA . GLU B 1 40 ? 0.851 45.787 31.242 1.00 45.03 37 GLU B CA 1
ATOM 2119 C C . GLU B 1 40 ? 0.221 45.361 29.892 1.00 44.57 37 GLU B C 1
ATOM 2120 O O . GLU B 1 40 ? 0.282 46.078 28.878 1.00 43.89 37 GLU B O 1
ATOM 2126 N N . VAL B 1 41 ? -0.362 44.160 29.907 1.00 43.51 38 VAL B N 1
ATOM 2127 C CA . VAL B 1 41 ? -0.916 43.527 28.713 1.00 41.96 38 VAL B CA 1
ATOM 2128 C C . VAL B 1 41 ? -2.237 42.831 29.047 1.00 41.00 38 VAL B C 1
ATOM 2129 O O . VAL B 1 41 ? -2.613 42.693 30.216 1.00 39.28 38 VAL B O 1
ATOM 2133 N N . SER B 1 42 ? -2.939 42.397 28.009 1.00 40.76 39 SER B N 1
ATOM 2134 C CA . SER B 1 42 ? -4.167 41.660 28.222 1.00 41.20 39 SER B CA 1
ATOM 2135 C C . SER B 1 42 ? -3.996 40.294 28.899 1.00 40.39 39 SER B C 1
ATOM 2136 O O . SER B 1 42 ? -2.896 39.724 28.941 1.00 39.44 39 SER B O 1
ATOM 2139 N N . LYS B 1 43 ? -5.108 39.778 29.430 1.00 40.66 40 LYS B N 1
ATOM 2140 C CA . LYS B 1 43 ? -5.186 38.396 29.881 1.00 41.51 40 LYS B CA 1
ATOM 2141 C C . LYS B 1 43 ? -4.863 37.498 28.701 1.00 40.29 40 LYS B C 1
ATOM 2142 O O . LYS B 1 43 ? -4.130 36.534 28.844 1.00 40.66 40 LYS B O 1
ATOM 2148 N N . SER B 1 44 ? -5.408 37.837 27.534 1.00 39.95 41 SER B N 1
ATOM 2149 C CA . SER B 1 44 ? -5.225 37.050 26.309 1.00 38.61 41 SER B CA 1
ATOM 2150 C C . SER B 1 44 ? -3.763 37.065 25.809 1.00 37.20 41 SER B C 1
ATOM 2151 O O . SER B 1 44 ? -3.281 36.084 25.239 1.00 37.14 41 SER B O 1
ATOM 2154 N N . THR B 1 45 ? -3.082 38.193 25.995 1.00 35.06 42 THR B N 1
ATOM 2155 C CA . THR B 1 45 ? -1.684 38.320 25.607 1.00 33.86 42 THR B CA 1
ATOM 2156 C C . THR B 1 45 ? -0.845 37.426 26.506 1.00 33.35 42 THR B C 1
ATOM 2157 O O . THR B 1 45 ? 0.007 36.670 26.022 1.00 35.16 42 THR B O 1
ATOM 2161 N N . ILE B 1 46 ? -1.112 37.450 27.810 1.00 33.24 43 ILE B N 1
ATOM 2162 C CA . ILE B 1 46 ? -0.392 36.562 28.726 1.00 33.62 43 ILE B CA 1
ATOM 2163 C C . ILE B 1 46 ? -0.671 35.076 28.437 1.00 34.62 43 ILE B C 1
ATOM 2164 O O . ILE B 1 46 ? 0.237 34.259 28.453 1.00 32.74 43 ILE B O 1
ATOM 2169 N N . THR B 1 47 ? -1.928 34.748 28.153 1.00 36.84 44 THR B N 1
ATOM 2170 C CA . THR B 1 47 ? -2.330 33.366 27.856 1.00 36.99 44 THR B CA 1
ATOM 2171 C C . THR B 1 47 ? -1.549 32.781 26.654 1.00 37.92 44 THR B C 1
ATOM 2172 O O . THR B 1 47 ? -1.147 31.611 26.680 1.00 38.94 44 THR B O 1
ATOM 2176 N N . LYS B 1 48 ? -1.313 33.611 25.635 1.00 38.56 45 LYS B N 1
ATOM 2177 C CA . LYS B 1 48 ? -0.520 33.241 24.452 1.00 38.71 45 LYS B CA 1
ATOM 2178 C C . LYS B 1 48 ? 0.978 33.083 24.744 1.00 38.88 45 LYS B C 1
ATOM 2179 O O . LYS B 1 48 ? 1.653 32.235 24.159 1.00 39.14 45 LYS B O 1
ATOM 2185 N N . SER B 1 49 ? 1.502 33.913 25.639 1.00 39.38 46 SER B N 1
ATOM 2186 C CA . SER B 1 49 ? 2.883 33.782 26.099 1.00 39.95 46 SER B CA 1
ATOM 2187 C C . SER B 1 49 ? 3.054 32.469 26.869 1.00 40.38 46 SER B C 1
ATOM 2188 O O . SER B 1 49 ? 4.034 31.737 26.692 1.00 39.37 46 SER B O 1
ATOM 2191 N N . LEU B 1 50 ? 2.059 32.147 27.683 1.00 40.71 47 LEU B N 1
ATOM 2192 C CA . LEU B 1 50 ? 2.113 30.921 28.436 1.00 41.58 47 LEU B CA 1
ATOM 2193 C C . LEU B 1 50 ? 2.062 29.699 27.524 1.00 43.41 47 LEU B C 1
ATOM 2194 O O . LEU B 1 50 ? 2.773 28.736 27.810 1.00 43.04 47 LEU B O 1
ATOM 2199 N N . GLU B 1 51 ? 1.283 29.727 26.421 1.00 45.90 48 GLU B N 1
ATOM 2200 C CA . GLU B 1 51 ? 1.259 28.538 25.506 1.00 48.16 48 GLU B CA 1
ATOM 2201 C C . GLU B 1 51 ? 2.613 28.312 24.861 1.00 48.11 48 GLU B C 1
ATOM 2202 O O . GLU B 1 51 ? 3.128 27.186 24.868 1.00 48.14 48 GLU B O 1
ATOM 2208 N N . LEU B 1 52 ? 3.181 29.377 24.297 1.00 47.47 49 LEU B N 1
ATOM 2209 C CA . LEU B 1 52 ? 4.511 29.310 23.708 1.00 48.20 49 LEU B CA 1
ATOM 2210 C C . LEU B 1 52 ? 5.522 28.625 24.629 1.00 47.98 49 LEU B C 1
ATOM 2211 O O . LEU B 1 52 ? 6.176 27.671 24.219 1.00 47.06 49 LEU B O 1
ATOM 2216 N N . LEU B 1 53 ? 5.646 29.138 25.856 1.00 47.96 50 LEU B N 1
ATOM 2217 C CA . LEU B 1 53 ? 6.550 28.607 26.878 1.00 47.62 50 LEU B CA 1
ATOM 2218 C C . LEU B 1 53 ? 6.333 27.128 27.191 1.00 49.06 50 LEU B C 1
ATOM 2219 O O . LEU B 1 53 ? 7.298 26.373 27.417 1.00 49.82 50 LEU B O 1
ATOM 2224 N N . GLU B 1 54 ? 5.058 26.741 27.235 1.00 50.22 51 GLU B N 1
ATOM 2225 C CA . GLU B 1 54 ? 4.655 25.401 27.601 1.00 52.25 51 GLU B CA 1
ATOM 2226 C C . GLU B 1 54 ? 5.090 24.425 26.510 1.00 53.30 51 GLU B C 1
ATOM 2227 O O . GLU B 1 54 ? 5.720 23.423 26.806 1.00 52.45 51 GLU B O 1
ATOM 2233 N N . GLN B 1 55 ? 4.766 24.739 25.249 1.00 55.14 52 GLN B N 1
ATOM 2234 C CA . GLN B 1 55 ? 5.214 23.925 24.113 1.00 55.87 52 GLN B CA 1
ATOM 2235 C C . GLN B 1 55 ? 6.745 23.962 23.951 1.00 55.59 52 GLN B C 1
ATOM 2236 O O . GLN B 1 55 ? 7.340 23.037 23.399 1.00 56.83 52 GLN B O 1
ATOM 2242 N N . LYS B 1 56 ? 7.373 25.013 24.471 1.00 53.97 53 LYS B N 1
ATOM 2243 C CA . LYS B 1 56 ? 8.837 25.103 24.580 1.00 52.82 53 LYS B CA 1
ATOM 2244 C C . LYS B 1 56 ? 9.438 24.300 25.770 1.00 50.36 53 LYS B C 1
ATOM 2245 O O . LYS B 1 56 ? 10.672 24.247 25.939 1.00 50.61 53 LYS B O 1
ATOM 2251 N N . GLY B 1 57 ? 8.589 23.679 26.594 1.00 47.88 54 GLY B N 1
ATOM 2252 C CA . GLY B 1 57 ? 9.061 22.893 27.774 1.00 44.72 54 GLY B CA 1
ATOM 2253 C C . GLY B 1 57 ? 9.687 23.743 28.878 1.00 43.35 54 GLY B C 1
ATOM 2254 O O . GLY B 1 57 ? 10.424 23.241 29.741 1.00 42.32 54 GLY B O 1
ATOM 2255 N N . ALA B 1 58 ? 9.372 25.042 28.846 1.00 41.63 55 ALA B N 1
ATOM 2256 C CA . ALA B 1 58 ? 9.866 25.999 29.818 1.00 39.21 55 ALA B CA 1
ATOM 2257 C C . ALA B 1 58 ? 9.011 25.954 31.079 1.00 38.07 55 ALA B C 1
ATOM 2258 O O . ALA B 1 58 ? 9.526 26.072 32.177 1.00 37.56 55 ALA B O 1
ATOM 2260 N N . ILE B 1 59 ? 7.708 25.748 30.913 1.00 36.85 56 ILE B N 1
ATOM 2261 C CA . ILE B 1 59 ? 6.756 25.739 32.032 1.00 36.80 56 ILE B CA 1
ATOM 2262 C C . ILE B 1 59 ? 5.756 24.628 31.833 1.00 36.25 56 ILE B C 1
ATOM 2263 O O . ILE B 1 59 ? 5.621 24.119 30.735 1.00 35.58 56 ILE B O 1
ATOM 2268 N N . PHE B 1 60 ? 5.063 24.270 32.913 1.00 36.80 57 PHE B N 1
ATOM 2269 C CA . PHE B 1 60 ? 3.853 23.489 32.844 1.00 38.61 57 PHE B CA 1
ATOM 2270 C C . PHE B 1 60 ? 2.769 24.128 33.732 1.00 40.74 57 PHE B C 1
ATOM 2271 O O . PHE B 1 60 ? 3.066 24.888 34.652 1.00 43.03 57 PHE B O 1
ATOM 2279 N N . GLN B 1 61 ? 1.513 23.824 33.440 1.00 43.05 58 GLN B N 1
ATOM 2280 C CA . GLN B 1 61 ? 0.408 24.404 34.174 1.00 44.53 58 GLN B CA 1
ATOM 2281 C C . GLN B 1 61 ? -0.473 23.325 34.798 1.00 44.45 58 GLN B C 1
ATOM 2282 O O . GLN B 1 61 ? -0.770 22.328 34.158 1.00 43.37 58 GLN B O 1
ATOM 2288 N N . VAL B 1 62 ? -0.838 23.503 36.065 1.00 44.61 59 VAL B N 1
ATOM 2289 C CA . VAL B 1 62 ? -1.743 22.567 36.720 1.00 46.03 59 VAL B CA 1
ATOM 2290 C C . VAL B 1 62 ? -2.990 23.328 37.182 1.00 48.69 59 VAL B C 1
ATOM 2291 O O . VAL B 1 62 ? -2.941 24.136 38.134 1.00 49.10 59 VAL B O 1
ATOM 2295 N N . ARG B 1 63 ? -4.098 23.124 36.467 1.00 50.85 60 ARG B N 1
ATOM 2296 C CA . ARG B 1 63 ? -5.298 23.924 36.733 1.00 52.72 60 ARG B CA 1
ATOM 2297 C C . ARG B 1 63 ? -5.792 23.663 38.153 1.00 51.93 60 ARG B C 1
ATOM 2298 O O . ARG B 1 63 ? -5.796 22.512 38.637 1.00 50.84 60 ARG B O 1
ATOM 2306 N N . GLY B 1 64 ? -6.146 24.760 38.819 1.00 51.03 61 GLY B N 1
ATOM 2307 C CA . GLY B 1 64 ? -6.446 24.742 40.236 1.00 50.54 61 GLY B CA 1
ATOM 2308 C C . GLY B 1 64 ? -5.362 25.384 41.087 1.00 49.83 61 GLY B C 1
ATOM 2309 O O . GLY B 1 64 ? -5.669 26.096 42.053 1.00 49.81 61 GLY B O 1
ATOM 2310 N N . SER B 1 65 ? -4.098 25.157 40.727 1.00 48.66 62 SER B N 1
ATOM 2311 C CA . SER B 1 65 ? -3.001 25.579 41.590 1.00 47.93 62 SER B CA 1
ATOM 2312 C C . SER B 1 65 ? -1.862 26.422 40.973 1.00 46.69 62 SER B C 1
ATOM 2313 O O . SER B 1 65 ? -1.189 27.142 41.712 1.00 46.71 62 SER B O 1
ATOM 2316 N N . GLY B 1 66 ? -1.620 26.339 39.662 1.00 44.65 63 GLY B N 1
ATOM 2317 C CA . GLY B 1 66 ? -0.724 27.302 39.046 1.00 41.87 63 GLY B CA 1
ATOM 2318 C C . GLY B 1 66 ? 0.133 27.014 37.830 1.00 40.61 63 GLY B C 1
ATOM 2319 O O . GLY B 1 66 ? -0.090 26.058 37.111 1.00 40.27 63 GLY B O 1
ATOM 2320 N N . ILE B 1 67 ? 1.094 27.919 37.605 1.00 39.72 64 ILE B N 1
ATOM 2321 C CA . ILE B 1 67 ? 2.078 27.861 36.527 1.00 38.25 64 ILE B CA 1
ATOM 2322 C C . ILE B 1 67 ? 3.413 27.590 37.183 1.00 37.25 64 ILE B C 1
ATOM 2323 O O . ILE B 1 67 ? 3.781 28.317 38.097 1.00 36.20 64 ILE B O 1
ATOM 2328 N N . PHE B 1 68 ? 4.122 26.558 36.701 1.00 36.77 65 PHE B N 1
ATOM 2329 C CA . PHE B 1 68 ? 5.372 26.071 37.307 1.00 36.30 65 PHE B CA 1
ATOM 2330 C C . PHE B 1 68 ? 6.509 25.922 36.287 1.00 35.30 65 PHE B C 1
ATOM 2331 O O . PHE B 1 68 ? 6.267 25.688 35.109 1.00 36.08 65 PHE B O 1
ATOM 2339 N N . VAL B 1 69 ? 7.749 26.003 36.759 1.00 35.59 66 VAL B N 1
ATOM 2340 C CA . VAL B 1 69 ? 8.927 25.830 35.918 1.00 34.40 66 VAL B CA 1
ATOM 2341 C C . VAL B 1 69 ? 9.017 24.326 35.575 1.00 34.52 66 VAL B C 1
ATOM 2342 O O . VAL B 1 69 ? 8.866 23.481 36.455 1.00 31.84 66 VAL B O 1
ATOM 2346 N N . ARG B 1 70 ? 9.263 24.032 34.303 1.00 34.44 67 ARG B N 1
ATOM 2347 C CA . ARG B 1 70 ? 9.302 22.699 33.751 1.00 36.10 67 ARG B CA 1
ATOM 2348 C C . ARG B 1 70 ? 10.744 22.271 33.478 1.00 38.63 67 ARG B C 1
ATOM 2349 O O . ARG B 1 70 ? 11.081 21.086 33.623 1.00 40.58 67 ARG B O 1
ATOM 2357 N N . LYS B 1 71 ? 11.582 23.239 33.092 1.00 41.04 68 LYS B N 1
ATOM 2358 C CA . LYS B 1 71 ? 12.938 22.993 32.660 1.00 42.62 68 LYS B CA 1
ATOM 2359 C C . LYS B 1 71 ? 13.606 22.081 33.656 1.00 41.93 68 LYS B C 1
ATOM 2360 O O . LYS B 1 71 ? 13.558 22.297 34.881 1.00 41.96 68 LYS B O 1
ATOM 2366 N N . HIS B 1 72 ? 14.221 21.048 33.114 1.00 41.49 69 HIS B N 1
ATOM 2367 C CA . HIS B 1 72 ? 14.899 20.028 33.896 1.00 41.27 69 HIS B CA 1
ATOM 2368 C C . HIS B 1 72 ? 15.920 20.622 34.895 1.00 40.71 69 HIS B C 1
ATOM 2369 O O . HIS B 1 72 ? 16.490 21.732 34.680 1.00 40.18 69 HIS B O 1
ATOM 2376 N N . LYS B 1 73 ? 16.128 19.912 36.006 1.00 40.25 70 LYS B N 1
ATOM 2377 C CA . LYS B 1 73 ? 17.227 20.237 36.930 1.00 39.20 70 LYS B CA 1
ATOM 2378 C C . LYS B 1 73 ? 18.564 19.811 36.306 1.00 37.79 70 LYS B C 1
ATOM 2379 O O . LYS B 1 73 ? 18.567 19.204 35.224 1.00 39.68 70 LYS B O 1
ATOM 2385 N N . ARG B 1 74 ? 19.680 20.130 36.969 1.00 36.16 71 ARG B N 1
ATOM 2386 C CA . ARG B 1 74 ? 21.056 19.799 36.513 1.00 33.04 71 ARG B CA 1
ATOM 2387 C C . ARG B 1 74 ? 21.488 20.671 35.338 1.00 33.32 71 ARG B C 1
ATOM 2388 O O . ARG B 1 74 ? 20.659 21.135 34.570 1.00 33.85 71 ARG B O 1
ATOM 2396 N N . LYS B 1 75 ? 22.797 20.830 35.194 1.00 31.82 72 LYS B N 1
ATOM 2397 C CA . LYS B 1 75 ? 23.417 21.769 34.274 1.00 32.49 72 LYS B CA 1
ATOM 2398 C C . LYS B 1 75 ? 24.415 20.958 33.464 1.00 30.68 72 LYS B C 1
ATOM 2399 O O . LYS B 1 75 ? 24.887 19.899 33.924 1.00 30.96 72 LYS B O 1
ATOM 2405 N N . GLY B 1 76 ? 24.753 21.423 32.270 1.00 29.12 73 GLY B N 1
ATOM 2406 C CA . GLY B 1 76 ? 25.908 20.857 31.554 1.00 28.61 73 GLY B CA 1
ATOM 2407 C C . GLY B 1 76 ? 25.603 19.625 30.757 1.00 29.89 73 GLY B C 1
ATOM 2408 O O . GLY B 1 76 ? 26.523 18.952 30.284 1.00 30.79 73 GLY B O 1
ATOM 2409 N N . TYR B 1 77 ? 24.312 19.310 30.644 1.00 28.64 74 TYR B N 1
ATOM 2410 C CA . TYR B 1 77 ? 23.796 18.234 29.760 1.00 29.62 74 TYR B CA 1
ATOM 2411 C C . TYR B 1 77 ? 23.445 18.797 28.361 1.00 29.95 74 TYR B C 1
ATOM 2412 O O . TYR B 1 77 ? 22.864 19.881 28.230 1.00 27.99 74 TYR B O 1
ATOM 2421 N N . ILE B 1 78 ? 23.834 18.064 27.319 1.00 29.47 75 ILE B N 1
ATOM 2422 C CA . ILE B 1 78 ? 23.483 18.436 25.942 1.00 27.64 75 ILE B CA 1
ATOM 2423 C C . ILE B 1 78 ? 22.073 17.904 25.677 1.00 26.98 75 ILE B C 1
ATOM 2424 O O . ILE B 1 78 ? 21.732 16.741 25.983 1.00 25.84 75 ILE B O 1
ATOM 2429 N N . SER B 1 79 ? 21.253 18.787 25.144 1.00 26.00 76 SER B N 1
ATOM 2430 C CA . SER B 1 79 ? 19.923 18.439 24.740 1.00 27.54 76 SER B CA 1
ATOM 2431 C C . SER B 1 79 ? 19.970 17.405 23.598 1.00 26.85 76 SER B C 1
ATOM 2432 O O . SER B 1 79 ? 20.453 17.660 22.499 1.00 28.00 76 SER B O 1
ATOM 2435 N N . LEU B 1 80 ? 19.530 16.201 23.888 1.00 26.57 77 LEU B N 1
ATOM 2436 C CA . LEU B 1 80 ? 19.614 15.147 22.891 1.00 27.60 77 LEU B CA 1
ATOM 2437 C C . LEU B 1 80 ? 18.793 15.507 21.645 1.00 28.29 77 LEU B C 1
ATOM 2438 O O . LEU B 1 80 ? 19.245 15.290 20.514 1.00 28.62 77 LEU B O 1
ATOM 2443 N N . LEU B 1 81 ? 17.605 16.086 21.847 1.00 29.05 78 LEU B N 1
ATOM 2444 C CA . LEU B 1 81 ? 16.740 16.519 20.758 1.00 31.77 78 LEU B CA 1
ATOM 2445 C C . LEU B 1 81 ? 16.995 17.997 20.426 1.00 34.63 78 LEU B C 1
ATOM 2446 O O . LEU B 1 81 ? 16.930 18.847 21.306 1.00 34.28 78 LEU B O 1
ATOM 2451 N N . SER B 1 82 ? 17.275 18.290 19.161 1.00 37.41 79 SER B N 1
ATOM 2452 C CA . SER B 1 82 ? 17.682 19.634 18.737 1.00 43.06 79 SER B CA 1
ATOM 2453 C C . SER B 1 82 ? 16.489 20.573 18.716 1.00 46.03 79 SER B C 1
ATOM 2454 O O . SER B 1 82 ? 15.427 20.209 18.203 1.00 46.46 79 SER B O 1
ATOM 2457 N N . ASN B 1 83 ? 16.671 21.775 19.268 1.00 50.08 80 ASN B N 1
ATOM 2458 C CA . ASN B 1 83 ? 15.748 22.902 19.053 1.00 53.15 80 ASN B CA 1
ATOM 2459 C C . ASN B 1 83 ? 14.329 22.656 19.575 1.00 55.06 80 ASN B C 1
ATOM 2460 O O . ASN B 1 83 ? 13.371 22.651 18.786 1.00 56.22 80 ASN B O 1
ATOM 2465 N N . GLN B 1 84 ? 14.197 22.466 20.890 1.00 56.89 81 GLN B N 1
ATOM 2466 C CA . GLN B 1 84 ? 12.897 22.165 21.518 1.00 58.69 81 GLN B CA 1
ATOM 2467 C C . GLN B 1 84 ? 12.724 22.726 22.934 1.00 58.81 81 GLN B C 1
ATOM 2468 O O . GLN B 1 84 ? 13.300 23.753 23.284 1.00 58.91 81 GLN B O 1
ATOM 2474 N N . ASP B 1 89 ? 20.726 22.960 22.747 1.00 84.18 86 ASP B N 1
ATOM 2475 C CA . ASP B 1 89 ? 21.921 23.101 23.571 1.00 83.99 86 ASP B CA 1
ATOM 2476 C C . ASP B 1 89 ? 23.172 23.152 22.699 1.00 85.00 86 ASP B C 1
ATOM 2477 O O . ASP B 1 89 ? 23.903 24.158 22.708 1.00 85.12 86 ASP B O 1
ATOM 2482 N N . LEU B 1 90 ? 23.380 22.067 21.940 1.00 85.63 87 LEU B N 1
ATOM 2483 C CA . LEU B 1 90 ? 24.580 21.811 21.121 1.00 86.21 87 LEU B CA 1
ATOM 2484 C C . LEU B 1 90 ? 25.263 23.076 20.601 1.00 86.39 87 LEU B C 1
ATOM 2485 O O . LEU B 1 90 ? 26.337 23.459 21.093 1.00 86.57 87 LEU B O 1
ATOM 2490 N N . GLU B 1 91 ? 24.616 23.728 19.632 1.00 85.62 88 GLU B N 1
ATOM 2491 C CA . GLU B 1 91 ? 25.213 24.851 18.905 1.00 84.80 88 GLU B CA 1
ATOM 2492 C C . GLU B 1 91 ? 25.584 26.065 19.764 1.00 83.94 88 GLU B C 1
ATOM 2493 O O . GLU B 1 91 ? 26.434 26.869 19.362 1.00 83.85 88 GLU B O 1
ATOM 2499 N N . ASP B 1 92 ? 24.975 26.181 20.946 1.00 82.94 89 ASP B N 1
ATOM 2500 C CA . ASP B 1 92 ? 25.251 27.325 21.851 1.00 81.77 89 ASP B CA 1
ATOM 2501 C C . ASP B 1 92 ? 26.182 27.041 23.060 1.00 79.91 89 ASP B C 1
ATOM 2502 O O . ASP B 1 92 ? 26.505 27.967 23.840 1.00 79.21 89 ASP B O 1
ATOM 2507 N N . PHE B 1 93 ? 26.586 25.764 23.206 1.00 77.12 90 PHE B N 1
ATOM 2508 C CA . PHE B 1 93 ? 27.841 25.399 23.884 1.00 74.72 90 PHE B CA 1
ATOM 2509 C C . PHE B 1 93 ? 28.937 26.039 23.020 1.00 73.42 90 PHE B C 1
ATOM 2510 O O . PHE B 1 93 ? 28.669 26.482 21.884 1.00 72.73 90 PHE B O 1
ATOM 2518 N N . ASN B 1 94 ? 30.168 26.097 23.519 1.00 71.55 91 ASN B N 1
ATOM 2519 C CA . ASN B 1 94 ? 31.209 26.680 22.680 1.00 70.38 91 ASN B CA 1
ATOM 2520 C C . ASN B 1 94 ? 31.821 25.641 21.751 1.00 67.51 91 A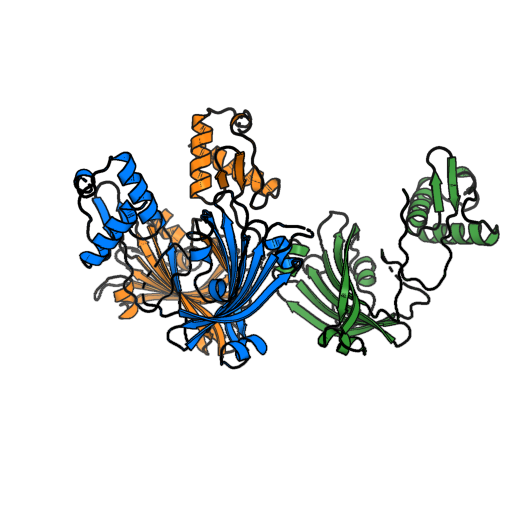SN B C 1
ATOM 2521 O O . ASN B 1 94 ? 32.934 25.163 21.964 1.00 66.95 91 ASN B O 1
ATOM 2526 N N . VAL B 1 95 ? 31.062 25.314 20.713 1.00 64.99 92 VAL B N 1
ATOM 2527 C CA . VAL B 1 95 ? 31.361 24.188 19.837 1.00 62.99 92 VAL B CA 1
ATOM 2528 C C . VAL B 1 95 ? 32.023 24.624 18.521 1.00 61.64 92 VAL B C 1
ATOM 2529 O O . VAL B 1 95 ? 31.472 25.420 17.748 1.00 61.70 92 VAL B O 1
ATOM 2533 N N . THR B 1 96 ? 33.232 24.116 18.306 1.00 59.02 93 THR B N 1
ATOM 2534 C CA . THR B 1 96 ? 33.951 24.328 17.066 1.00 56.41 93 THR B CA 1
ATOM 2535 C C . THR B 1 96 ? 34.123 23.011 16.329 1.00 54.52 93 THR B C 1
ATOM 2536 O O . THR B 1 96 ? 33.935 21.937 16.912 1.00 53.53 93 THR B O 1
ATOM 2540 N N . SER B 1 97 ? 34.478 23.120 15.050 1.00 52.93 94 SER B N 1
ATOM 2541 C CA . SER B 1 97 ? 34.590 21.999 14.132 1.00 51.83 94 SER B CA 1
ATOM 2542 C C . SER B 1 97 ? 35.844 22.097 13.280 1.00 51.12 94 SER B C 1
ATOM 2543 O O . SER B 1 97 ? 36.209 23.176 12.800 1.00 52.32 94 SER B O 1
ATOM 2546 N N . LYS B 1 98 ? 36.478 20.946 13.104 1.00 49.93 95 LYS B N 1
ATOM 2547 C CA . LYS B 1 98 ? 37.520 20.714 12.129 1.00 49.06 95 LYS B CA 1
ATOM 2548 C C . LYS B 1 98 ? 36.898 19.877 10.984 1.00 46.92 95 LYS B C 1
ATOM 2549 O O . LYS B 1 98 ? 36.434 18.771 11.214 1.00 45.44 95 LYS B O 1
ATOM 2555 N N . VAL B 1 99 ? 36.867 20.425 9.771 1.00 44.01 96 VAL B N 1
ATOM 2556 C CA . VAL B 1 99 ? 36.314 19.709 8.642 1.00 43.79 96 VAL B CA 1
ATOM 2557 C C . VAL B 1 99 ? 37.401 18.802 8.111 1.00 42.57 96 VAL B C 1
ATOM 2558 O O . VAL B 1 99 ? 38.454 19.268 7.734 1.00 45.16 96 VAL B O 1
ATOM 2562 N N . ILE B 1 100 ? 37.131 17.510 8.082 1.00 41.25 97 ILE B N 1
ATOM 2563 C CA . ILE B 1 100 ? 38.065 16.554 7.553 1.00 40.40 97 ILE B CA 1
ATOM 2564 C C . ILE B 1 100 ? 37.807 16.378 6.062 1.00 40.71 97 ILE B C 1
ATOM 2565 O O . ILE B 1 100 ? 38.758 16.351 5.283 1.00 40.83 97 ILE B O 1
ATOM 2570 N N . GLU B 1 101 ? 36.533 16.243 5.674 1.00 39.47 98 GLU B N 1
ATOM 2571 C CA . GLU B 1 101 ? 36.145 16.128 4.276 1.00 40.95 98 GLU B CA 1
ATOM 2572 C C . GLU B 1 101 ? 34.827 16.883 4.003 1.00 40.57 98 GLU B C 1
ATOM 2573 O O . GLU B 1 101 ? 33.954 16.969 4.859 1.00 40.17 98 GLU B O 1
ATOM 2579 N N . LEU B 1 102 ? 34.695 17.426 2.803 1.00 38.97 99 LEU B N 1
ATOM 2580 C CA . LEU B 1 102 ? 33.437 17.939 2.328 1.00 40.14 99 LEU B CA 1
ATOM 2581 C C . LEU B 1 102 ? 33.538 17.818 0.851 1.00 40.31 99 LEU B C 1
ATOM 2582 O O . LEU B 1 102 ? 34.480 18.348 0.266 1.00 41.37 99 LEU B O 1
ATOM 2587 N N . ASP B 1 103 ? 32.617 17.084 0.243 1.00 39.57 100 ASP B N 1
ATOM 2588 C CA . ASP B 1 103 ? 32.588 16.984 -1.202 1.00 39.77 100 ASP B CA 1
ATOM 2589 C C . ASP B 1 103 ? 31.200 16.566 -1.684 1.00 39.94 100 ASP B C 1
ATOM 2590 O O . ASP B 1 103 ? 30.292 16.372 -0.883 1.00 38.71 100 ASP B O 1
ATOM 2595 N N . VAL B 1 104 ? 31.050 16.478 -3.002 1.00 39.35 101 VAL B N 1
ATOM 2596 C CA . VAL B 1 104 ? 29.870 15.924 -3.613 1.00 39.89 101 VAL B CA 1
ATOM 2597 C C . VAL B 1 104 ? 30.247 14.537 -4.058 1.00 39.29 101 VAL B C 1
ATOM 2598 O O . VAL B 1 104 ? 31.338 14.328 -4.578 1.00 39.01 101 VAL B O 1
ATOM 2602 N N . ARG B 1 105 ? 29.309 13.607 -3.878 1.00 40.09 102 ARG B N 1
ATOM 2603 C CA . ARG B 1 105 ? 29.562 12.182 -3.812 1.00 39.50 102 ARG B CA 1
ATOM 2604 C C . ARG B 1 105 ? 28.225 11.491 -4.072 1.00 39.92 102 ARG B C 1
ATOM 2605 O O . ARG B 1 105 ? 27.169 12.035 -3.757 1.00 40.82 102 ARG B O 1
ATOM 2613 N N . LYS B 1 106 ? 28.256 10.286 -4.624 1.00 38.99 103 LYS B N 1
ATOM 2614 C CA . LYS B 1 106 ? 27.100 9.403 -4.557 1.00 39.52 103 LYS B CA 1
ATOM 2615 C C . LYS B 1 106 ? 26.935 8.853 -3.112 1.00 38.81 103 LYS B C 1
ATOM 2616 O O . LYS B 1 106 ? 27.921 8.693 -2.390 1.00 37.18 103 LYS B O 1
ATOM 2622 N N . PRO B 1 107 ? 25.678 8.598 -2.685 1.00 37.95 104 PRO B N 1
ATOM 2623 C CA . PRO B 1 107 ? 25.486 8.088 -1.318 1.00 36.92 104 PRO B CA 1
ATOM 2624 C C . PRO B 1 107 ? 25.884 6.610 -1.208 1.00 38.33 104 PRO B C 1
ATOM 2625 O O . PRO B 1 107 ? 25.739 5.854 -2.189 1.00 39.15 104 PRO B O 1
ATOM 2629 N N . THR B 1 108 ? 26.337 6.197 -0.026 1.00 37.09 105 THR B N 1
ATOM 2630 C CA . THR B 1 108 ? 26.350 4.794 0.293 1.00 38.65 105 THR B CA 1
ATOM 2631 C C . THR B 1 108 ? 24.908 4.221 0.196 1.00 40.63 105 THR B C 1
ATOM 2632 O O . THR B 1 108 ? 23.929 4.964 0.181 1.00 42.37 105 THR B O 1
ATOM 2636 N N . PRO B 1 109 ? 24.771 2.895 0.059 1.00 41.08 106 PRO B N 1
ATOM 2637 C CA . PRO B 1 109 ? 23.415 2.316 0.138 1.00 41.55 106 PRO B CA 1
ATOM 2638 C C . PRO B 1 109 ? 22.654 2.706 1.415 1.00 41.80 106 PRO B C 1
ATOM 2639 O O . PRO B 1 109 ? 21.514 3.145 1.335 1.00 38.26 106 PRO B O 1
ATOM 2643 N N . GLU B 1 110 ? 23.304 2.547 2.570 1.00 42.06 107 GLU B N 1
ATOM 2644 C CA . GLU B 1 110 ? 22.778 3.032 3.837 1.00 42.38 107 GLU B CA 1
ATOM 2645 C C . GLU B 1 110 ? 22.281 4.508 3.841 1.00 41.00 107 GLU B C 1
ATOM 2646 O O . GLU B 1 110 ? 21.211 4.820 4.377 1.00 39.66 107 GLU B O 1
ATOM 2652 N N . ALA B 1 111 ? 23.038 5.425 3.266 1.00 39.59 108 ALA B N 1
ATOM 2653 C CA . ALA B 1 111 ? 22.625 6.843 3.352 1.00 37.96 108 ALA B CA 1
ATOM 2654 C C . ALA B 1 111 ? 21.442 7.054 2.417 1.00 37.80 108 ALA B C 1
ATOM 2655 O O . ALA B 1 111 ? 20.560 7.876 2.691 1.00 36.03 108 ALA B O 1
ATOM 2657 N N . ALA B 1 112 ? 21.462 6.339 1.295 1.00 37.72 109 ALA B N 1
ATOM 2658 C CA . ALA B 1 112 ? 20.425 6.459 0.249 1.00 39.49 109 ALA B CA 1
ATOM 2659 C C . ALA B 1 112 ? 19.081 6.040 0.838 1.00 40.45 109 ALA B C 1
ATOM 2660 O O . ALA B 1 112 ? 18.055 6.699 0.622 1.00 42.08 109 ALA B O 1
ATOM 2662 N N . GLU B 1 113 ? 19.114 4.954 1.603 1.00 40.13 110 GLU B N 1
ATOM 2663 C CA . GLU B 1 113 ? 17.936 4.383 2.212 1.00 41.48 110 GLU B CA 1
ATOM 2664 C C . GLU B 1 113 ? 17.425 5.300 3.316 1.00 39.86 110 GLU B C 1
ATOM 2665 O O . GLU B 1 113 ? 16.234 5.567 3.387 1.00 37.21 110 GLU B O 1
ATOM 2671 N N . ASN B 1 114 ? 18.320 5.793 4.172 1.00 39.17 111 ASN B N 1
ATOM 2672 C CA . ASN B 1 114 ? 17.893 6.758 5.206 1.00 40.65 111 ASN B CA 1
ATOM 2673 C C . ASN B 1 114 ? 17.434 8.148 4.668 1.00 40.38 111 ASN B C 1
ATOM 2674 O O . ASN B 1 114 ? 16.569 8.789 5.233 1.00 40.21 111 ASN B O 1
ATOM 2679 N N . LEU B 1 115 ? 18.023 8.599 3.579 1.00 39.87 112 LEU B N 1
ATOM 2680 C CA . LEU B 1 115 ? 17.557 9.804 2.899 1.00 39.74 112 LEU B CA 1
ATOM 2681 C C . LEU B 1 115 ? 16.389 9.564 1.948 1.00 40.56 112 LEU B C 1
ATOM 2682 O O . LEU B 1 115 ? 15.853 10.503 1.379 1.00 41.87 112 LEU B O 1
ATOM 2687 N N . ASN B 1 116 ? 16.016 8.301 1.745 1.00 42.89 113 ASN B N 1
ATOM 2688 C CA . ASN B 1 116 ? 14.991 7.943 0.770 1.00 43.79 113 ASN B CA 1
ATOM 2689 C C . ASN B 1 116 ? 15.310 8.343 -0.634 1.00 41.50 113 ASN B C 1
ATOM 2690 O O . ASN B 1 116 ? 14.426 8.850 -1.319 1.00 40.36 113 ASN B O 1
ATOM 2695 N N . ILE B 1 117 ? 16.543 8.179 -1.069 1.00 40.18 114 ILE B N 1
ATOM 2696 C CA . ILE B 1 117 ? 16.889 8.586 -2.431 1.00 39.53 114 ILE B CA 1
ATOM 2697 C C . ILE B 1 117 ? 17.420 7.440 -3.285 1.00 40.84 114 ILE B C 1
ATOM 2698 O O . ILE B 1 117 ? 17.778 6.363 -2.782 1.00 39.05 114 ILE B O 1
ATOM 2703 N N . GLY B 1 118 ? 17.453 7.674 -4.590 1.00 42.03 115 GLY B N 1
ATOM 2704 C CA . GLY B 1 118 ? 18.126 6.741 -5.495 1.00 43.38 115 GLY B CA 1
ATOM 2705 C C . GLY B 1 118 ? 19.623 6.859 -5.224 1.00 44.24 115 GLY B C 1
ATOM 2706 O O . GLY B 1 118 ? 20.110 7.917 -4.749 1.00 43.61 115 GLY B O 1
ATOM 2715 N N . ASP B 1 120 ? 21.902 7.077 -7.411 1.00 45.93 117 ASP B N 1
ATOM 2716 C CA . ASP B 1 120 ? 22.536 7.979 -8.365 1.00 46.53 117 ASP B CA 1
ATOM 2717 C C . ASP B 1 120 ? 22.250 9.454 -8.074 1.00 45.53 117 ASP B C 1
ATOM 2718 O O . ASP B 1 120 ? 22.663 10.323 -8.850 1.00 45.31 117 ASP B O 1
ATOM 2723 N N . GLU B 1 121 ? 21.559 9.732 -6.966 1.00 43.38 118 GLU B N 1
ATOM 2724 C CA . GLU B 1 121 ? 21.297 11.111 -6.564 1.00 44.11 118 GLU B CA 1
ATOM 2725 C C . GLU B 1 121 ? 22.503 11.662 -5.768 1.00 43.83 118 GLU B C 1
ATOM 2726 O O . GLU B 1 121 ? 22.990 11.007 -4.831 1.00 43.82 118 GLU B O 1
ATOM 2732 N N . ASP B 1 122 ? 23.009 12.829 -6.160 1.00 41.25 119 ASP B N 1
ATOM 2733 C CA . ASP B 1 122 ? 24.154 13.436 -5.458 1.00 40.87 119 ASP B CA 1
ATOM 2734 C C . ASP B 1 122 ? 23.844 13.787 -3.994 1.00 39.73 119 ASP B C 1
ATOM 2735 O O . ASP B 1 122 ? 22.744 14.258 -3.666 1.00 40.01 119 ASP B O 1
ATOM 2740 N N . ILE B 1 123 ? 24.792 13.536 -3.107 1.00 38.05 120 ILE B N 1
ATOM 2741 C CA . ILE B 1 123 ? 24.680 14.052 -1.745 1.00 38.60 120 ILE B CA 1
ATOM 2742 C C . ILE B 1 123 ? 25.905 14.923 -1.488 1.00 39.57 120 ILE B C 1
ATOM 2743 O O . ILE B 1 123 ? 26.922 14.715 -2.169 1.00 39.12 120 ILE B O 1
ATOM 2748 N N . TYR B 1 124 ? 25.792 15.905 -0.576 1.00 38.30 121 TYR B N 1
ATOM 2749 C CA . TYR B 1 124 ? 26.970 16.479 0.093 1.00 39.16 121 TYR B CA 1
ATOM 2750 C C . TYR B 1 124 ? 27.412 15.576 1.219 1.00 40.25 121 TYR B C 1
ATOM 2751 O O . TYR B 1 124 ? 26.588 15.188 2.049 1.00 39.72 121 TYR B O 1
ATOM 2760 N N . TYR B 1 125 ? 28.710 15.272 1.275 1.00 39.49 122 TYR B N 1
ATOM 2761 C CA . TYR B 1 125 ? 29.217 14.421 2.335 1.00 40.90 122 TYR B CA 1
ATOM 2762 C C . TYR B 1 125 ? 30.075 15.230 3.261 1.00 41.40 122 TYR B C 1
ATOM 2763 O O . TYR B 1 125 ? 30.973 15.924 2.809 1.00 40.92 122 TYR B O 1
ATOM 2772 N N . VAL B 1 126 ? 29.830 15.127 4.561 1.00 41.15 123 VAL B N 1
ATOM 2773 C CA . VAL B 1 126 ? 30.709 15.811 5.498 1.00 41.57 123 VAL B CA 1
ATOM 2774 C C . VAL B 1 126 ? 31.284 14.914 6.580 1.00 41.56 123 VAL B C 1
ATOM 2775 O O . VAL B 1 126 ? 30.605 14.017 7.093 1.00 41.84 123 VAL B O 1
ATOM 2779 N N . LYS B 1 127 ? 32.575 15.077 6.830 1.00 38.94 124 LYS B N 1
ATOM 2780 C CA . LYS B 1 127 ? 33.252 14.321 7.849 1.00 38.78 124 LYS B CA 1
ATOM 2781 C C . LYS B 1 127 ? 33.931 15.384 8.731 1.00 39.10 124 LYS B C 1
ATOM 2782 O O . LYS B 1 127 ? 34.699 16.220 8.216 1.00 37.52 124 LYS B O 1
ATOM 2788 N N . ARG B 1 128 ? 33.615 15.394 10.030 1.00 37.07 125 ARG B N 1
ATOM 2789 C CA . ARG B 1 128 ? 34.165 16.414 10.907 1.00 37.67 125 ARG B CA 1
ATOM 2790 C C . ARG B 1 128 ? 34.293 15.955 12.358 1.00 38.16 125 ARG B C 1
ATOM 2791 O O . ARG B 1 128 ? 33.546 15.076 12.846 1.00 37.51 125 ARG B O 1
ATOM 2799 N N . VAL B 1 129 ? 35.286 16.508 13.027 1.00 37.15 126 VAL B N 1
ATOM 2800 C CA . VAL B 1 129 ? 35.430 16.313 14.453 1.00 38.56 126 VAL B CA 1
ATOM 2801 C C . VAL B 1 129 ? 34.958 17.607 15.044 1.00 38.82 126 VAL B C 1
ATOM 2802 O O . VAL B 1 129 ? 35.283 18.707 14.538 1.00 40.24 126 VAL B O 1
ATOM 2806 N N . ARG B 1 130 ? 34.152 17.488 16.088 1.00 40.10 127 ARG B N 1
ATOM 2807 C CA . ARG B 1 130 ? 33.657 18.674 16.778 1.00 41.42 127 ARG B CA 1
ATOM 2808 C C . ARG B 1 130 ? 34.228 18.764 18.196 1.00 42.49 127 ARG B C 1
ATOM 2809 O O . ARG B 1 130 ? 34.586 17.743 18.772 1.00 42.42 127 ARG B O 1
ATOM 2817 N N . TYR B 1 131 ? 34.359 19.993 18.718 1.00 43.89 128 TYR B N 1
ATOM 2818 C CA . TYR B 1 131 ? 35.000 20.270 20.017 1.00 45.62 128 TYR B CA 1
ATOM 2819 C C . TYR B 1 131 ? 34.146 21.177 20.919 1.00 49.09 128 TYR B C 1
ATOM 2820 O O . TYR B 1 131 ? 33.513 22.130 20.448 1.00 49.33 128 TYR B O 1
ATOM 2829 N N . ILE B 1 132 ? 34.121 20.878 22.213 1.00 51.81 129 ILE B N 1
ATOM 2830 C CA . ILE B 1 132 ? 33.470 21.754 23.192 1.00 54.32 129 ILE B CA 1
ATOM 2831 C C . ILE B 1 132 ? 34.524 22.173 24.147 1.00 55.77 129 ILE B C 1
ATOM 2832 O O . ILE B 1 132 ? 35.138 21.334 24.817 1.00 56.78 129 ILE B O 1
ATOM 2837 N N . ASN B 1 133 ? 34.797 23.476 24.145 1.00 58.20 130 ASN B N 1
ATOM 2838 C CA . ASN B 1 133 ? 35.862 24.072 24.955 1.00 58.56 130 ASN B CA 1
ATOM 2839 C C . ASN B 1 133 ? 37.199 23.361 24.861 1.00 57.83 130 ASN B C 1
ATOM 2840 O O . ASN B 1 133 ? 37.740 22.919 25.875 1.00 57.38 130 ASN B O 1
ATOM 2845 N N . GLY B 1 134 ? 37.712 23.229 23.635 1.00 56.98 131 GLY B N 1
ATOM 2846 C CA . GLY B 1 134 ? 39.077 22.716 23.412 1.00 54.13 131 GLY B CA 1
ATOM 2847 C C . GLY B 1 134 ? 39.230 21.200 23.533 1.00 51.91 131 GLY B C 1
ATOM 2848 O O . GLY B 1 134 ? 40.311 20.651 23.279 1.00 53.06 131 GLY B O 1
ATOM 2849 N N . GLN B 1 135 ? 38.155 20.519 23.917 1.00 48.27 132 GLN B N 1
ATOM 2850 C CA . GLN B 1 135 ? 38.174 19.075 24.045 1.00 44.54 132 GLN B CA 1
ATOM 2851 C C . GLN B 1 135 ? 37.251 18.487 22.963 1.00 43.51 132 GLN B C 1
ATOM 2852 O O . GLN B 1 135 ? 36.301 19.156 22.502 1.00 42.00 132 GLN B O 1
ATOM 2858 N N . THR B 1 136 ? 37.555 17.275 22.509 1.00 40.53 133 THR B N 1
ATOM 2859 C CA . THR B 1 136 ? 36.713 16.605 21.508 1.00 40.23 133 THR B CA 1
ATOM 2860 C C . THR B 1 136 ? 35.327 16.253 22.056 1.00 38.87 133 THR B C 1
ATOM 2861 O O . THR B 1 136 ? 35.191 15.716 23.173 1.00 37.45 133 THR B O 1
ATOM 2865 N N . LEU B 1 137 ? 34.308 16.558 21.239 1.00 39.53 134 LEU B N 1
ATOM 2866 C CA . LEU B 1 137 ? 32.915 16.223 21.521 1.00 37.32 134 LEU B CA 1
ATOM 2867 C C . LEU B 1 137 ? 32.472 14.954 20.754 1.00 37.42 134 LEU B C 1
ATOM 2868 O O . LEU B 1 137 ? 31.847 14.029 21.314 1.00 36.21 134 LEU B O 1
ATOM 2873 N N . CYS B 1 138 ? 32.776 14.930 19.463 1.00 35.91 135 CYS B N 1
ATOM 2874 C CA . CYS B 1 138 ? 32.300 13.882 18.597 1.00 36.24 135 CYS B CA 1
ATOM 2875 C C . CYS B 1 138 ? 33.055 13.838 17.288 1.00 36.57 135 CYS B C 1
ATOM 2876 O O . CYS B 1 138 ? 33.802 14.752 16.956 1.00 35.47 135 CYS B O 1
ATOM 2879 N N . TYR B 1 139 ? 32.831 12.742 16.580 1.00 36.89 136 TYR B N 1
ATOM 2880 C CA . TYR B 1 139 ? 33.331 12.487 15.280 1.00 38.38 136 TYR B CA 1
ATOM 2881 C C . TYR B 1 139 ? 32.042 12.174 14.510 1.00 39.70 136 TYR B C 1
ATOM 2882 O O . TYR B 1 139 ? 31.247 11.326 14.940 1.00 39.12 136 TYR B O 1
ATOM 2891 N N . GLU B 1 140 ? 31.834 12.872 13.394 1.00 39.07 137 GLU B N 1
ATOM 2892 C CA . GLU B 1 140 ? 30.614 12.755 12.637 1.00 40.66 137 GLU B CA 1
ATOM 2893 C C . GLU B 1 140 ? 30.788 12.549 11.128 1.00 41.02 137 GLU B C 1
ATOM 2894 O O . GLU B 1 140 ? 31.662 13.109 10.492 1.00 40.67 137 GLU B O 1
ATOM 2900 N N . GLU B 1 141 ? 29.889 11.773 10.544 1.00 41.10 138 GLU B N 1
ATOM 2901 C CA . GLU B 1 141 ? 29.755 11.734 9.113 1.00 40.12 138 GLU B CA 1
ATOM 2902 C C . GLU B 1 141 ? 28.312 12.082 8.880 1.00 39.89 138 GLU B C 1
ATOM 2903 O O . GLU B 1 141 ? 27.409 11.504 9.530 1.00 37.71 138 GLU B O 1
ATOM 2909 N N . SER B 1 142 ? 28.070 13.040 7.982 1.00 39.76 139 SER B N 1
ATOM 2910 C CA . SER B 1 142 ? 26.708 13.301 7.563 1.00 41.27 139 SER B CA 1
ATOM 2911 C C . SER B 1 142 ? 26.534 13.405 6.062 1.00 40.97 139 SER B C 1
ATOM 2912 O O . SER B 1 142 ? 27.484 13.644 5.315 1.00 40.25 139 SER B O 1
ATOM 2915 N N . TYR B 1 143 ? 25.298 13.190 5.631 1.00 40.39 140 TYR B N 1
ATOM 2916 C CA . TYR B 1 143 ? 24.987 13.122 4.227 1.00 39.87 140 TYR B CA 1
ATOM 2917 C C . TYR B 1 143 ? 23.761 13.946 3.971 1.00 38.87 140 TYR B C 1
ATOM 2918 O O . TYR B 1 143 ? 22.734 13.698 4.543 1.00 38.31 140 TYR B O 1
ATOM 2927 N N . TYR B 1 144 ? 23.858 14.878 3.041 1.00 40.50 141 TYR B N 1
ATOM 2928 C CA . TYR B 1 144 ? 22.757 15.795 2.733 1.00 40.37 141 TYR B CA 1
ATOM 2929 C C . TYR B 1 144 ? 22.339 15.635 1.314 1.00 39.01 141 TYR B C 1
ATOM 2930 O O . TYR B 1 144 ? 23.174 15.700 0.439 1.00 39.51 141 TYR B O 1
ATOM 2939 N N . THR B 1 145 ? 21.041 15.475 1.085 1.00 38.84 142 THR B N 1
ATOM 2940 C CA . THR B 1 145 ? 20.489 15.389 -0.289 1.00 39.21 142 THR B CA 1
ATOM 2941 C C . THR B 1 145 ? 20.760 16.683 -1.006 1.00 37.70 142 THR B C 1
ATOM 2942 O O . THR B 1 145 ? 20.283 17.695 -0.581 1.00 40.53 142 THR B O 1
ATOM 2946 N N . LYS B 1 146 ? 21.555 16.643 -2.066 1.00 38.45 143 LYS B N 1
ATOM 2947 C CA . LYS B 1 146 ? 22.029 17.846 -2.761 1.00 39.04 143 LYS B CA 1
ATOM 2948 C C . LYS B 1 146 ? 20.921 18.658 -3.480 1.00 40.65 143 LYS B C 1
ATOM 2949 O O . LYS B 1 146 ? 20.991 19.882 -3.566 1.00 41.68 143 LYS B O 1
ATOM 2955 N N . SER B 1 147 ? 19.877 17.986 -3.965 1.00 40.33 144 SER B N 1
ATOM 2956 C CA . SER B 1 147 ? 18.805 18.702 -4.649 1.00 40.34 144 SER B CA 1
ATOM 2957 C C . SER B 1 147 ? 17.948 19.453 -3.625 1.00 40.77 144 SER B C 1
ATOM 2958 O O . SER B 1 147 ? 17.194 20.345 -3.979 1.00 41.26 144 SER B O 1
ATOM 2961 N N . ILE B 1 148 ? 18.105 19.099 -2.347 1.00 40.60 145 ILE B N 1
ATOM 2962 C CA . ILE B 1 148 ? 17.520 19.874 -1.238 1.00 39.46 145 ILE B CA 1
ATOM 2963 C C . ILE B 1 148 ? 18.531 20.922 -0.688 1.00 39.07 145 ILE B C 1
ATOM 2964 O O . ILE B 1 148 ? 18.256 22.104 -0.673 1.00 39.22 145 ILE B O 1
ATOM 2969 N N . VAL B 1 149 ? 19.689 20.463 -0.223 1.00 39.44 146 VAL B N 1
ATOM 2970 C CA . VAL B 1 149 ? 20.726 21.356 0.348 1.00 38.93 146 VAL B CA 1
ATOM 2971 C C . VAL B 1 149 ? 21.688 21.637 -0.781 1.00 38.60 146 VAL B C 1
ATOM 2972 O O . VAL B 1 149 ? 22.602 20.845 -1.066 1.00 39.80 146 VAL B O 1
ATOM 2976 N N . THR B 1 150 ? 21.427 22.717 -1.484 1.00 39.24 147 THR B N 1
ATOM 2977 C CA . THR B 1 150 ? 21.902 22.788 -2.857 1.00 40.75 147 THR B CA 1
ATOM 2978 C C . THR B 1 150 ? 23.377 23.164 -2.953 1.00 40.67 147 THR B C 1
ATOM 2979 O O . THR B 1 150 ? 24.027 22.838 -3.952 1.00 40.90 147 THR B O 1
ATOM 2983 N N . TYR B 1 151 ? 23.867 23.877 -1.938 1.00 40.79 148 TYR B N 1
ATOM 2984 C CA . TYR B 1 151 ? 25.281 24.222 -1.835 1.00 41.31 148 TYR B CA 1
ATOM 2985 C C . TYR B 1 151 ? 25.745 24.263 -0.375 1.00 42.66 148 TYR B C 1
ATOM 2986 O O . TYR B 1 151 ? 25.017 24.714 0.513 1.00 43.57 148 TYR B O 1
ATOM 2995 N N . LEU B 1 152 ? 26.959 23.746 -0.141 1.00 42.64 149 LEU B N 1
ATOM 2996 C CA . LEU B 1 152 ? 27.621 23.808 1.150 1.00 41.13 149 LEU B CA 1
ATOM 2997 C C . LEU B 1 152 ? 29.065 24.238 0.930 1.00 39.97 149 LEU B C 1
ATOM 2998 O O . LEU B 1 152 ? 29.668 23.956 -0.115 1.00 40.63 149 LEU B O 1
ATOM 3003 N N . ASN B 1 153 ? 29.638 24.940 1.899 1.00 39.45 150 ASN B N 1
ATOM 3004 C CA . ASN B 1 153 ? 31.086 25.220 1.821 1.00 38.15 150 ASN B CA 1
ATOM 3005 C C . ASN B 1 153 ? 31.780 25.017 3.147 1.00 38.67 150 ASN B C 1
ATOM 3006 O O . ASN B 1 153 ? 31.137 24.747 4.144 1.00 37.89 150 ASN B O 1
ATOM 3011 N N . ASN B 1 154 ? 33.101 25.140 3.147 1.00 39.53 151 ASN B N 1
ATOM 3012 C CA . ASN B 1 154 ? 33.845 24.938 4.365 1.00 40.83 151 ASN B CA 1
ATOM 3013 C C . ASN B 1 154 ? 33.329 25.762 5.540 1.00 40.00 151 ASN B C 1
ATOM 3014 O O . ASN B 1 154 ? 33.209 25.248 6.644 1.00 38.57 151 ASN B O 1
ATOM 3019 N N . GLU B 1 155 ? 33.012 27.032 5.294 1.00 39.71 152 GLU B N 1
ATOM 3020 C CA . GLU B 1 155 ? 32.550 27.923 6.360 1.00 40.86 152 GLU B CA 1
ATOM 3021 C C . GLU B 1 155 ? 31.248 27.453 7.044 1.00 40.71 152 GLU B C 1
ATOM 3022 O O . GLU B 1 155 ? 31.157 27.411 8.273 1.00 38.86 152 GLU B O 1
ATOM 3028 N N . ILE B 1 156 ? 30.247 27.099 6.244 1.00 40.49 153 ILE B N 1
ATOM 3029 C CA . ILE B 1 156 ? 28.973 26.622 6.784 1.00 41.07 153 ILE B CA 1
ATOM 3030 C C . ILE B 1 156 ? 29.191 25.383 7.676 1.00 41.52 153 ILE B C 1
ATOM 3031 O O . ILE B 1 156 ? 28.696 25.313 8.797 1.00 42.07 153 ILE B O 1
ATOM 3036 N N . VAL B 1 157 ? 29.934 24.417 7.142 1.00 41.42 154 VAL B N 1
ATOM 3037 C CA . VAL B 1 157 ? 30.186 23.107 7.749 1.00 41.46 154 VAL B CA 1
ATOM 3038 C C . VAL B 1 157 ? 31.159 23.146 8.968 1.00 43.36 154 VAL B C 1
ATOM 3039 O O . VAL B 1 157 ? 31.182 22.234 9.777 1.00 43.41 154 VAL B O 1
ATOM 3043 N N . SER B 1 158 ? 31.936 24.209 9.125 1.00 43.18 155 SER B N 1
ATOM 3044 C CA . SER B 1 158 ? 32.629 24.401 10.400 1.00 44.87 155 SER B CA 1
ATOM 3045 C C . SER B 1 158 ? 31.796 25.147 11.436 1.00 46.05 155 SER B C 1
ATOM 3046 O O . SER B 1 158 ? 32.217 25.286 12.570 1.00 46.91 155 SER B O 1
ATOM 3049 N N . HIS B 1 159 ? 30.601 25.592 11.059 1.00 46.65 156 HIS B N 1
ATOM 3050 C CA . HIS B 1 159 ? 29.691 26.189 12.033 1.00 47.73 156 HIS B CA 1
ATOM 3051 C C . HIS B 1 159 ? 28.388 25.392 12.206 1.00 47.78 156 HIS B C 1
ATOM 3052 O O . HIS B 1 159 ? 28.430 24.169 12.320 1.00 47.82 156 HIS B O 1
ATOM 3059 N N . SER B 1 160 ? 27.245 26.071 12.209 1.00 47.98 157 SER B N 1
ATOM 3060 C CA . SER B 1 160 ? 25.940 25.411 12.278 1.00 46.70 157 SER B CA 1
ATOM 3061 C C . SER B 1 160 ? 25.333 25.217 10.897 1.00 45.01 157 SER B C 1
ATOM 3062 O O . SER B 1 160 ? 24.859 26.164 10.244 1.00 45.74 157 SER B O 1
ATOM 3065 N N . ILE B 1 161 ? 25.336 23.975 10.444 1.00 43.58 158 ILE B N 1
ATOM 3066 C CA . ILE B 1 161 ? 24.757 23.660 9.140 1.00 42.87 158 ILE B CA 1
ATOM 3067 C C . ILE B 1 161 ? 23.226 23.967 9.132 1.00 42.19 158 ILE B C 1
ATOM 3068 O O . ILE B 1 161 ? 22.718 24.525 8.180 1.00 40.60 158 ILE B O 1
ATOM 3073 N N . PHE B 1 162 ? 22.521 23.615 10.212 1.00 43.11 159 PHE B N 1
ATOM 3074 C CA . PHE B 1 162 ? 21.077 23.854 10.326 1.00 44.17 159 PHE B CA 1
ATOM 3075 C C . PHE B 1 162 ? 20.753 25.315 10.314 1.00 44.43 159 PHE B C 1
ATOM 3076 O O . PHE B 1 162 ? 19.710 25.701 9.790 1.00 41.13 159 PHE B O 1
ATOM 3084 N N . HIS B 1 163 ? 21.645 26.122 10.899 1.00 43.90 160 HIS B N 1
ATOM 3085 C CA . HIS B 1 163 ? 21.504 27.561 10.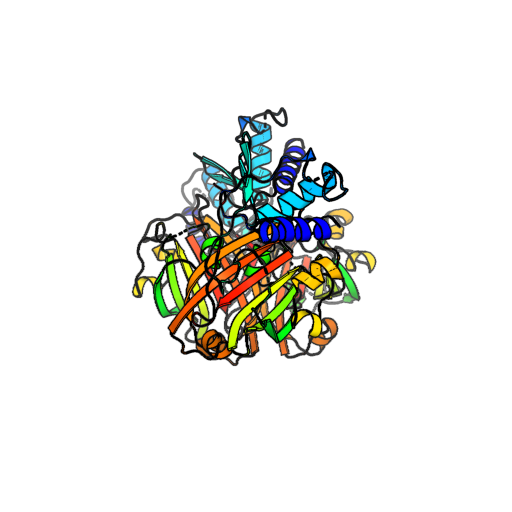769 1.00 44.71 160 HIS B CA 1
ATOM 3086 C C . HIS B 1 163 ? 21.443 28.032 9.323 1.00 43.74 160 HIS B C 1
ATOM 3087 O O . HIS B 1 163 ? 20.575 28.820 9.012 1.00 45.45 160 HIS B O 1
ATOM 3094 N N . TYR B 1 164 ? 22.349 27.565 8.457 1.00 42.76 161 TYR B N 1
ATOM 3095 C CA . TYR B 1 164 ? 22.370 27.975 7.046 1.00 41.66 161 TYR B CA 1
ATOM 3096 C C . TYR B 1 164 ? 21.116 27.483 6.324 1.00 42.70 161 TYR B C 1
ATOM 3097 O O . TYR B 1 164 ? 20.541 28.173 5.482 1.00 42.17 161 TYR B O 1
ATOM 3106 N N . ILE B 1 165 ? 20.720 26.268 6.673 1.00 43.03 162 ILE B N 1
ATOM 3107 C CA . ILE B 1 165 ? 19.595 25.603 6.055 1.00 44.84 162 ILE B CA 1
ATOM 3108 C C . ILE B 1 165 ? 18.337 26.416 6.269 1.00 45.50 162 ILE B C 1
ATOM 3109 O O . ILE B 1 165 ? 17.595 26.625 5.316 1.00 46.90 162 ILE B O 1
ATOM 3114 N N . ARG B 1 166 ? 18.137 26.884 7.503 1.00 46.08 163 ARG B N 1
ATOM 3115 C CA . ARG B 1 166 ? 16.955 27.638 7.895 1.00 49.07 163 ARG B CA 1
ATOM 3116 C C . ARG B 1 166 ? 17.084 29.037 7.313 1.00 49.00 163 ARG B C 1
ATOM 3117 O O . ARG B 1 166 ? 16.231 29.476 6.539 1.00 47.67 163 ARG B O 1
ATOM 3125 N N . GLU B 1 167 ? 18.188 29.696 7.672 1.00 48.88 164 GLU B N 1
ATOM 3126 C CA . GLU B 1 167 ? 18.373 31.110 7.429 1.00 51.02 164 GLU B CA 1
ATOM 3127 C C . GLU B 1 167 ? 18.726 31.393 5.979 1.00 49.73 164 GLU B C 1
ATOM 3128 O O . GLU B 1 167 ? 18.138 32.266 5.392 1.00 51.75 164 GLU B O 1
ATOM 3134 N N . GLY B 1 168 ? 19.634 30.614 5.396 1.00 49.13 165 GLY B N 1
ATOM 3135 C CA . GLY B 1 168 ? 20.179 30.894 4.079 1.00 46.94 165 GLY B CA 1
ATOM 3136 C C . GLY B 1 168 ? 19.407 30.245 2.958 1.00 46.64 165 GLY B C 1
ATOM 3137 O O . GLY B 1 168 ? 19.167 30.879 1.937 1.00 43.25 165 GLY B O 1
ATOM 3138 N N . LEU B 1 169 ? 19.023 28.974 3.134 1.00 45.77 166 LEU B N 1
ATOM 3139 C CA . LEU B 1 169 ? 18.232 28.281 2.114 1.00 43.83 166 LEU B CA 1
ATOM 3140 C C . LEU B 1 169 ? 16.723 28.486 2.273 1.00 44.83 166 LEU B C 1
ATOM 3141 O O . LEU B 1 169 ? 15.940 28.203 1.340 1.00 44.22 166 LEU B O 1
ATOM 3146 N N . GLY B 1 170 ? 16.313 28.954 3.454 1.00 44.92 167 GLY B N 1
ATOM 3147 C CA . GLY B 1 170 ? 14.905 29.168 3.755 1.00 44.23 167 GLY B CA 1
ATOM 3148 C C . GLY B 1 170 ? 14.081 27.905 3.912 1.00 44.28 167 GLY B C 1
ATOM 3149 O O . GLY B 1 170 ? 12.873 27.926 3.702 1.00 42.37 167 GLY B O 1
ATOM 3150 N N . LEU B 1 171 ? 14.723 26.808 4.316 1.00 44.61 168 LEU B N 1
ATOM 3151 C CA . LEU B 1 171 ? 14.031 25.538 4.499 1.00 45.21 168 LEU B CA 1
ATOM 3152 C C . LEU B 1 171 ? 13.464 25.400 5.904 1.00 45.16 168 LEU B C 1
ATOM 3153 O O . LEU B 1 171 ? 14.005 25.945 6.860 1.00 45.19 168 LEU B O 1
ATOM 3158 N N . LYS B 1 172 ? 12.396 24.618 6.021 1.00 45.16 169 LYS B N 1
ATOM 3159 C CA . LYS B 1 172 ? 11.708 24.459 7.281 1.00 43.80 169 LYS B CA 1
ATOM 3160 C C . LYS B 1 172 ? 11.976 23.039 7.771 1.00 43.26 169 LYS B C 1
ATOM 3161 O O . LYS B 1 172 ? 11.519 22.054 7.180 1.00 42.64 169 LYS B O 1
ATOM 3167 N N . ILE B 1 173 ? 12.756 22.964 8.841 1.00 42.46 170 ILE B N 1
ATOM 3168 C CA . ILE B 1 173 ? 13.227 21.722 9.426 1.00 43.51 170 ILE B CA 1
ATOM 3169 C C . ILE B 1 173 ? 12.136 21.145 10.343 1.00 45.09 170 ILE B C 1
ATOM 3170 O O . ILE B 1 173 ? 11.628 21.827 11.220 1.00 47.26 170 ILE B O 1
ATOM 3175 N N . GLY B 1 174 ? 11.749 19.894 10.116 1.00 46.02 171 GLY B N 1
ATOM 3176 C CA . GLY B 1 174 ? 10.648 19.312 10.867 1.00 43.93 171 GLY B CA 1
ATOM 3177 C C . GLY B 1 174 ? 11.163 18.200 11.766 1.00 44.89 171 GLY B C 1
ATOM 3178 O O . GLY B 1 174 ? 12.180 18.362 12.446 1.00 44.77 171 GLY B O 1
ATOM 3179 N N . PHE B 1 175 ? 10.470 17.058 11.748 1.00 43.05 172 PHE B N 1
ATOM 3180 C CA . PHE B 1 175 ? 10.733 16.004 12.705 1.00 41.51 172 PHE B CA 1
ATOM 3181 C C . PHE B 1 175 ? 12.022 15.248 12.383 1.00 41.38 172 PHE B C 1
ATOM 3182 O O . PHE B 1 175 ? 12.534 15.299 11.247 1.00 41.75 172 PHE B O 1
ATOM 3190 N N . SER B 1 176 ? 12.546 14.562 13.396 1.00 38.78 173 SER B N 1
ATOM 3191 C CA . SER B 1 176 ? 13.715 13.725 13.253 1.00 38.37 173 SER B CA 1
ATOM 3192 C C . SER B 1 176 ? 13.550 12.427 14.060 1.00 36.30 173 SER B C 1
ATOM 3193 O O . SER B 1 176 ? 12.912 12.401 15.105 1.00 34.50 173 SER B O 1
ATOM 3196 N N . ASP B 1 177 ? 14.194 11.376 13.571 1.00 37.14 174 ASP B N 1
ATOM 3197 C CA . ASP B 1 177 ? 14.339 10.112 14.275 1.00 37.92 174 ASP B CA 1
ATOM 3198 C C . ASP B 1 177 ? 15.785 9.874 14.708 1.00 37.47 174 ASP B C 1
ATOM 3199 O O . ASP B 1 177 ? 16.688 9.987 13.877 1.00 38.47 174 ASP B O 1
ATOM 3204 N N . LEU B 1 178 ? 16.020 9.536 15.984 1.00 38.13 175 LEU B N 1
ATOM 3205 C CA . LEU B 1 178 ? 17.375 9.178 16.466 1.00 37.99 175 LEU B CA 1
ATOM 3206 C C . LEU B 1 178 ? 17.412 7.740 16.930 1.00 39.69 175 LEU B C 1
ATOM 3207 O O . LEU B 1 178 ? 16.486 7.309 17.644 1.00 40.12 175 LEU B O 1
ATOM 3212 N N . PHE B 1 179 ? 18.448 7.013 16.474 1.00 36.82 176 PHE B N 1
ATOM 3213 C CA . PHE B 1 179 ? 18.760 5.640 16.802 1.00 36.56 176 PHE B CA 1
ATOM 3214 C C . PHE B 1 179 ? 20.078 5.617 17.580 1.00 38.57 176 PHE B C 1
ATOM 3215 O O . PHE B 1 179 ? 21.102 6.142 17.104 1.00 37.54 176 PHE B O 1
ATOM 3223 N N . LEU B 1 180 ? 20.004 5.120 18.814 1.00 39.28 177 LEU B N 1
ATOM 3224 C CA . LEU B 1 180 ? 21.114 5.155 19.789 1.00 40.64 177 LEU B CA 1
ATOM 3225 C C . LEU B 1 180 ? 21.668 3.773 20.053 1.00 40.97 177 LEU B C 1
ATOM 3226 O O . LEU B 1 180 ? 20.913 2.834 20.291 1.00 38.65 177 LEU B O 1
ATOM 3231 N N . HIS B 1 181 ? 22.996 3.663 20.013 1.00 41.77 178 HIS B N 1
ATOM 3232 C CA . HIS B 1 181 ? 23.713 2.413 20.196 1.00 43.79 178 HIS B CA 1
ATOM 3233 C C . HIS B 1 181 ? 24.858 2.715 21.156 1.00 42.22 178 HIS B C 1
ATOM 3234 O O . HIS B 1 181 ? 25.411 3.807 21.139 1.00 42.58 178 HIS B O 1
ATOM 3241 N N . VAL B 1 182 ? 25.173 1.767 22.015 1.00 41.74 179 VAL B N 1
ATOM 3242 C CA . VAL B 1 182 ? 26.399 1.836 22.823 1.00 42.17 179 VAL B CA 1
ATOM 3243 C C . VAL B 1 182 ? 27.370 0.774 22.377 1.00 42.04 179 VAL B C 1
ATOM 3244 O O . VAL B 1 182 ? 26.982 -0.366 22.182 1.00 44.16 179 VAL B O 1
ATOM 3248 N N . GLY B 1 183 ? 28.627 1.178 22.172 1.00 41.54 180 GLY B N 1
ATOM 3249 C CA . GLY B 1 183 ? 29.633 0.338 21.578 1.00 40.97 180 GLY B CA 1
ATOM 3250 C C . GLY B 1 183 ? 31.013 0.684 22.118 1.00 42.09 180 GLY B C 1
ATOM 3251 O O . GLY B 1 183 ? 31.139 1.474 23.069 1.00 40.61 180 GLY B O 1
ATOM 3252 N N . GLN B 1 184 ? 32.028 0.047 21.526 1.00 40.79 181 GLN B N 1
ATOM 3253 C CA . GLN B 1 184 ? 33.423 0.327 21.806 1.00 40.75 181 GLN B CA 1
ATOM 3254 C C . GLN B 1 184 ? 33.991 1.145 20.654 1.00 42.48 181 GLN B C 1
ATOM 3255 O O . GLN B 1 184 ? 33.687 0.883 19.474 1.00 42.95 181 GLN B O 1
ATOM 3261 N N . LEU B 1 185 ? 34.797 2.156 20.988 1.00 42.98 182 LEU B N 1
ATOM 3262 C CA . LEU B 1 185 ? 35.520 2.905 19.972 1.00 43.70 182 LEU B CA 1
ATOM 3263 C C . LEU B 1 185 ? 36.490 2.029 19.191 1.00 45.06 182 LEU B C 1
ATOM 3264 O O . LEU B 1 185 ? 37.162 1.174 19.749 1.00 46.74 182 LEU B O 1
ATOM 3269 N N . ASN B 1 186 ? 36.552 2.254 17.891 1.00 46.00 183 ASN B N 1
ATOM 3270 C CA . ASN B 1 186 ? 37.527 1.596 17.067 1.00 46.58 183 ASN B CA 1
ATOM 3271 C C . ASN B 1 186 ? 38.704 2.535 16.900 1.00 47.19 183 ASN B C 1
ATOM 3272 O O . ASN B 1 186 ? 38.653 3.669 17.393 1.00 46.97 183 ASN B O 1
ATOM 3277 N N . GLU B 1 187 ? 39.737 2.089 16.183 1.00 49.49 184 GLU B N 1
ATOM 3278 C CA . GLU B 1 187 ? 41.017 2.826 16.102 1.00 51.68 184 GLU B CA 1
ATOM 3279 C C . GLU B 1 187 ? 40.832 4.197 15.500 1.00 50.30 184 GLU B C 1
ATOM 3280 O O . GLU B 1 187 ? 41.374 5.177 15.999 1.00 49.44 184 GLU B O 1
ATOM 3286 N N . GLU B 1 188 ? 40.084 4.248 14.411 1.00 50.32 185 GLU B N 1
ATOM 3287 C CA . GLU B 1 188 ? 39.865 5.502 13.730 1.00 52.22 185 GLU B CA 1
ATOM 3288 C C . GLU B 1 188 ? 39.061 6.488 14.604 1.00 51.51 185 GLU B C 1
ATOM 3289 O O . GLU B 1 188 ? 39.447 7.654 14.741 1.00 50.60 185 GLU B O 1
ATOM 3295 N N . GLU B 1 189 ? 37.949 6.031 15.194 1.00 50.42 186 GLU B N 1
ATOM 3296 C CA . GLU B 1 189 ? 37.221 6.890 16.130 1.00 48.90 186 GLU B CA 1
ATOM 3297 C C . GLU B 1 189 ? 38.078 7.319 17.332 1.00 47.70 186 GLU B C 1
ATOM 3298 O O . GLU B 1 189 ? 38.088 8.504 17.688 1.00 46.94 186 GLU B O 1
ATOM 3304 N N . ALA B 1 190 ? 38.789 6.364 17.948 1.00 45.78 187 ALA B N 1
ATOM 3305 C CA . ALA B 1 190 ? 39.627 6.660 19.105 1.00 47.04 187 ALA B CA 1
ATOM 3306 C C . ALA B 1 190 ? 40.685 7.728 18.791 1.00 47.16 187 ALA B C 1
ATOM 3307 O O . ALA B 1 190 ? 40.937 8.631 19.599 1.00 46.69 187 ALA B O 1
ATOM 3309 N N . GLU B 1 191 ? 41.284 7.632 17.612 1.00 47.41 188 GLU B N 1
ATOM 3310 C CA . GLU B 1 191 ? 42.288 8.599 17.201 1.00 48.32 188 GLU B CA 1
ATOM 3311 C C . GLU B 1 191 ? 41.699 10.022 16.972 1.00 46.27 188 GLU B C 1
ATOM 3312 O O . GLU B 1 191 ? 42.250 11.024 17.464 1.00 43.65 188 GLU B O 1
ATOM 3318 N N . TYR B 1 192 ? 40.584 10.113 16.247 1.00 44.67 189 TYR B N 1
ATOM 3319 C CA . TYR B 1 192 ? 39.882 11.413 16.108 1.00 43.97 189 TYR B CA 1
ATOM 3320 C C . TYR B 1 192 ? 39.483 12.007 17.467 1.00 43.23 189 TYR B C 1
ATOM 3321 O O . TYR B 1 192 ? 39.640 13.218 17.697 1.00 44.40 189 TYR B O 1
ATOM 3330 N N . LEU B 1 193 ? 39.007 11.156 18.384 1.00 42.58 190 LEU B N 1
ATOM 3331 C CA . LEU B 1 193 ? 38.577 11.626 19.716 1.00 41.59 190 LEU B CA 1
ATOM 3332 C C . LEU B 1 193 ? 39.696 11.821 20.707 1.00 40.88 190 LEU B C 1
ATOM 3333 O O . LEU B 1 193 ? 39.490 12.453 21.745 1.00 41.39 190 LEU B O 1
ATOM 3338 N N . GLY B 1 194 ? 40.893 11.325 20.380 1.00 40.86 191 GLY B N 1
ATOM 3339 C CA . GLY B 1 194 ? 42.021 11.331 21.329 1.00 40.08 191 GLY B CA 1
ATOM 3340 C C . GLY B 1 194 ? 41.826 10.413 22.528 1.00 39.19 191 GLY B C 1
ATOM 3341 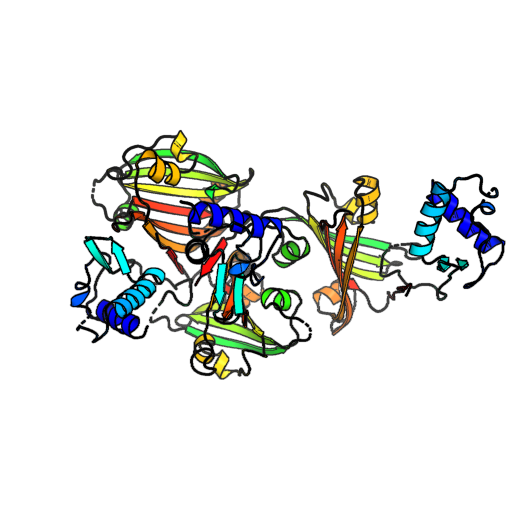O O . GLY B 1 194 ? 42.318 10.701 23.611 1.00 38.17 191 GLY B O 1
ATOM 3342 N N . LEU B 1 195 ? 41.090 9.321 22.340 1.00 38.56 192 LEU B N 1
ATOM 3343 C CA . LEU B 1 195 ? 40.854 8.341 23.409 1.00 41.07 192 LEU B CA 1
ATOM 3344 C C . LEU B 1 195 ? 41.481 7.020 22.969 1.00 43.06 192 LEU B C 1
ATOM 3345 O O . LEU B 1 195 ? 42.067 6.965 21.900 1.00 44.98 192 LEU B O 1
ATOM 3350 N N . GLU B 1 196 ? 41.356 5.970 23.772 1.00 44.73 193 GLU B N 1
ATOM 3351 C CA . GLU B 1 196 ? 41.885 4.643 23.407 1.00 46.33 193 GLU B CA 1
ATOM 3352 C C . GLU B 1 196 ? 40.798 3.790 22.732 1.00 46.25 193 GLU B C 1
ATOM 3353 O O . GLU B 1 196 ? 39.629 3.888 23.092 1.00 45.94 193 GLU B O 1
ATOM 3359 N N . ALA B 1 197 ? 41.188 2.952 21.770 1.00 45.70 194 ALA B N 1
ATOM 3360 C CA . ALA B 1 197 ? 40.259 2.015 21.128 1.00 45.90 194 ALA B CA 1
ATOM 3361 C C . ALA B 1 197 ? 39.709 1.040 22.167 1.00 45.22 194 ALA B C 1
ATOM 3362 O O . ALA B 1 197 ? 40.400 0.670 23.111 1.00 45.55 194 ALA B O 1
ATOM 3364 N N . GLY B 1 198 ? 38.451 0.649 22.012 1.00 45.21 195 GLY B N 1
ATOM 3365 C CA . GLY B 1 198 ? 37.850 -0.276 22.960 1.00 45.06 195 GLY B CA 1
ATOM 3366 C C . GLY B 1 198 ? 37.113 0.415 24.083 1.00 44.77 195 GLY B C 1
ATOM 3367 O O . GLY B 1 198 ? 36.261 -0.184 24.731 1.00 45.82 195 GLY B O 1
ATOM 3368 N N . LEU B 1 199 ? 37.429 1.681 24.320 1.00 44.45 196 LEU B N 1
ATOM 3369 C CA . LEU B 1 199 ? 36.682 2.475 25.297 1.00 42.74 196 LEU B CA 1
ATOM 3370 C C . LEU B 1 199 ? 35.257 2.708 24.781 1.00 40.73 196 LEU B C 1
ATOM 3371 O O . LEU B 1 199 ? 35.004 2.538 23.581 1.00 39.88 196 LEU B O 1
ATOM 3376 N N . PRO B 1 200 ? 34.313 3.053 25.690 1.00 39.47 197 PRO B N 1
ATOM 3377 C CA . PRO B 1 200 ? 32.887 3.200 25.364 1.00 38.46 197 PRO B CA 1
ATOM 3378 C C . PRO B 1 200 ? 32.586 4.400 24.484 1.00 38.93 197 PRO B C 1
ATOM 3379 O O . PRO B 1 200 ? 33.267 5.446 24.570 1.00 38.78 197 PRO B O 1
ATOM 3383 N N . LYS B 1 201 ? 31.558 4.263 23.651 1.00 38.44 198 LYS B N 1
ATOM 3384 C CA . LYS B 1 201 ? 31.001 5.422 22.912 1.00 40.00 198 LYS B CA 1
ATOM 3385 C C . LYS B 1 201 ? 29.486 5.292 22.793 1.00 40.19 198 LYS B C 1
ATOM 3386 O O . LYS B 1 201 ? 28.936 4.180 22.734 1.00 39.48 198 LYS B O 1
ATOM 3392 N N . LEU B 1 202 ? 28.838 6.440 22.775 1.00 40.20 199 LEU B N 1
ATOM 3393 C CA . LEU B 1 202 ? 27.481 6.555 22.307 1.00 40.72 199 LEU B CA 1
ATOM 3394 C C . LEU B 1 202 ? 27.541 6.875 20.821 1.00 40.52 199 LEU B C 1
ATOM 3395 O O . LEU B 1 202 ? 28.262 7.784 20.376 1.00 38.31 199 LEU B O 1
ATOM 3400 N N . TYR B 1 203 ? 26.822 6.057 20.073 1.00 40.13 200 TYR B N 1
ATOM 3401 C CA . TYR B 1 203 ? 26.810 6.125 18.648 1.00 41.90 200 TYR B CA 1
ATOM 3402 C C . TYR B 1 203 ? 25.373 6.365 18.194 1.00 39.81 200 TYR B C 1
ATOM 3403 O O . TYR B 1 203 ? 24.493 5.542 18.401 1.00 38.05 200 TYR B O 1
ATOM 3412 N N . ILE B 1 204 ? 25.128 7.517 17.596 1.00 39.32 201 ILE B N 1
ATOM 3413 C CA . ILE B 1 204 ? 23.757 7.902 17.208 1.00 39.87 201 ILE B CA 1
ATOM 3414 C C . ILE B 1 204 ? 23.675 8.099 15.721 1.00 41.44 201 ILE B C 1
ATOM 3415 O O . ILE B 1 204 ? 24.538 8.798 15.148 1.00 41.59 201 ILE B O 1
ATOM 3420 N N . GLU B 1 205 ? 22.655 7.478 15.111 1.00 41.97 202 GLU B N 1
ATOM 3421 C CA . GLU B 1 205 ? 22.193 7.806 13.766 1.00 43.05 202 GLU B CA 1
ATOM 3422 C C . GLU B 1 205 ? 20.930 8.624 13.781 1.00 43.52 202 GLU B C 1
ATOM 3423 O O . GLU B 1 205 ? 19.925 8.230 14.419 1.00 42.84 202 GLU B O 1
ATOM 3429 N N . SER B 1 206 ? 20.972 9.765 13.080 1.00 41.92 203 SER B N 1
ATOM 3430 C CA . SER B 1 206 ? 19.846 10.658 13.023 1.00 43.28 203 SER B CA 1
ATOM 3431 C C . SER B 1 206 ? 19.302 10.842 11.609 1.00 40.88 203 SER B C 1
ATOM 3432 O O . SER B 1 206 ? 20.057 10.992 10.651 1.00 39.24 203 SER B O 1
ATOM 3435 N N . ILE B 1 207 ? 17.990 10.893 11.487 1.00 40.33 204 ILE B N 1
ATOM 3436 C CA . ILE B 1 207 ? 17.392 11.290 10.183 1.00 41.27 204 ILE B CA 1
ATOM 3437 C C . ILE B 1 207 ? 16.564 12.535 10.449 1.00 40.23 204 ILE B C 1
ATOM 3438 O O . ILE B 1 207 ? 15.621 12.490 11.256 1.00 41.03 204 ILE B O 1
ATOM 3443 N N . PHE B 1 208 ? 16.961 13.637 9.830 1.00 39.00 205 PHE B N 1
ATOM 3444 C CA . PHE B 1 208 ? 16.215 14.892 9.932 1.00 40.67 205 PHE B CA 1
ATOM 3445 C C . PHE B 1 208 ? 15.357 15.069 8.680 1.00 38.48 205 PHE B C 1
ATOM 3446 O O . PHE B 1 208 ? 15.789 14.744 7.564 1.00 37.04 205 PHE B O 1
ATOM 3454 N N . HIS B 1 209 ? 14.125 15.525 8.883 1.00 38.39 206 HIS B N 1
ATOM 3455 C CA . HIS B 1 209 ? 13.155 15.633 7.779 1.00 36.07 206 HIS B CA 1
ATOM 3456 C C . HIS B 1 209 ? 12.783 17.104 7.652 1.00 36.85 206 HIS B C 1
ATOM 3457 O O . HIS B 1 209 ? 12.780 17.849 8.654 1.00 36.37 206 HIS B O 1
ATOM 3464 N N . LEU B 1 210 ? 12.429 17.526 6.440 1.00 36.66 207 LEU B N 1
ATOM 3465 C CA . LEU B 1 210 ? 11.733 18.800 6.264 1.00 36.47 207 LEU B CA 1
ATOM 3466 C C . LEU B 1 210 ? 10.285 18.674 6.807 1.00 37.70 207 LEU B C 1
ATOM 3467 O O . LEU B 1 210 ? 9.796 17.569 7.152 1.00 37.55 207 LEU B O 1
ATOM 3472 N N . THR B 1 211 ? 9.598 19.788 6.966 1.00 39.87 208 THR B N 1
ATOM 3473 C CA . THR B 1 211 ? 8.229 19.715 7.534 1.00 40.20 208 THR B CA 1
ATOM 3474 C C . THR B 1 211 ? 7.265 18.888 6.664 1.00 42.62 208 THR B C 1
ATOM 3475 O O . THR B 1 211 ? 6.259 18.367 7.182 1.00 43.93 208 THR B O 1
ATOM 3479 N N . ASN B 1 212 ? 7.569 18.757 5.361 1.00 43.19 209 ASN B N 1
ATOM 3480 C CA . ASN B 1 212 ? 6.765 17.912 4.441 1.00 43.51 209 ASN B CA 1
ATOM 3481 C C . ASN B 1 212 ? 7.111 16.435 4.532 1.00 43.18 209 ASN B C 1
ATOM 3482 O O . ASN B 1 212 ? 6.572 15.616 3.765 1.00 43.72 209 ASN B O 1
ATOM 3487 N N . GLY B 1 213 ? 8.013 16.078 5.459 1.00 40.93 210 GLY B N 1
ATOM 3488 C CA . GLY B 1 213 ? 8.302 14.678 5.705 1.00 38.84 210 GLY B CA 1
ATOM 3489 C C . GLY B 1 213 ? 9.466 14.141 4.887 1.00 40.47 210 GLY B C 1
ATOM 3490 O O . GLY B 1 213 ? 9.913 13.029 5.103 1.00 40.42 210 GLY B O 1
ATOM 3491 N N . GLN B 1 214 ? 9.971 14.937 3.953 1.00 41.90 211 GLN B N 1
ATOM 3492 C CA . GLN B 1 214 ? 11.128 14.576 3.138 1.00 42.12 211 GLN B CA 1
ATOM 3493 C C . GLN B 1 214 ? 12.490 14.598 3.920 1.00 41.23 211 GLN B C 1
ATOM 3494 O O . GLN B 1 214 ? 12.884 15.665 4.467 1.00 40.67 211 GLN B O 1
ATOM 3500 N N . PRO B 1 215 ? 13.234 13.439 3.964 1.00 40.06 212 PRO B N 1
ATOM 3501 C CA . PRO B 1 215 ? 14.538 13.500 4.651 1.00 38.91 212 PRO B CA 1
ATOM 3502 C C . PRO B 1 215 ? 15.455 14.476 3.936 1.00 38.70 212 PRO B C 1
ATOM 3503 O O . PRO B 1 215 ? 15.365 14.612 2.711 1.00 34.80 212 PRO B O 1
ATOM 3507 N N . PHE B 1 216 ? 16.337 15.142 4.686 1.00 37.48 213 PHE B N 1
ATOM 3508 C CA . PHE B 1 216 ? 17.364 16.010 4.073 1.00 37.47 213 PHE B CA 1
ATOM 3509 C C . PHE B 1 216 ? 18.788 15.745 4.587 1.00 36.38 213 PHE B C 1
ATOM 3510 O O . PHE B 1 216 ? 19.761 16.119 3.919 1.00 36.63 213 PHE B O 1
ATOM 3518 N N . ASP B 1 217 ? 18.899 15.103 5.755 1.00 35.00 214 ASP B N 1
ATOM 3519 C CA . ASP B 1 217 ? 20.198 14.914 6.460 1.00 36.78 214 ASP B CA 1
ATOM 3520 C C . ASP B 1 217 ? 20.198 13.572 7.221 1.00 37.09 214 ASP B C 1
ATOM 3521 O O . ASP B 1 217 ? 19.309 13.309 8.009 1.00 39.84 214 ASP B O 1
ATOM 3526 N N . TYR B 1 218 ? 21.153 12.699 6.917 1.00 36.94 215 TYR B N 1
ATOM 3527 C CA . TYR B 1 218 ? 21.401 11.495 7.660 1.00 37.66 215 TYR B CA 1
ATOM 3528 C C . TYR B 1 218 ? 22.790 11.661 8.216 1.00 38.92 215 TYR B C 1
ATOM 3529 O O . TYR B 1 218 ? 23.744 11.903 7.459 1.00 38.06 215 TYR B O 1
ATOM 3538 N N . SER B 1 219 ? 22.918 11.501 9.529 1.00 39.11 216 SER B N 1
ATOM 3539 C CA . SER B 1 219 ? 24.215 11.618 10.176 1.00 39.35 216 SER B CA 1
ATOM 3540 C C . SER B 1 219 ? 24.517 10.411 11.077 1.00 39.88 216 SER B C 1
ATOM 3541 O O . SER B 1 219 ? 23.601 9.728 11.598 1.00 39.95 216 SER B O 1
ATOM 3544 N N . LYS B 1 220 ? 25.818 10.146 11.225 1.00 41.13 217 LYS B N 1
ATOM 3545 C CA . LYS B 1 220 ? 26.354 9.066 12.040 1.00 40.43 217 LYS B CA 1
ATOM 3546 C C . LYS B 1 220 ? 27.370 9.691 12.953 1.00 40.88 217 LYS B C 1
ATOM 3547 O O . LYS B 1 220 ? 28.368 10.230 12.485 1.00 40.23 217 LYS B O 1
ATOM 3553 N N . ILE B 1 221 ? 27.124 9.628 14.261 1.00 40.59 218 ILE B N 1
ATOM 3554 C CA . ILE B 1 221 ? 27.981 10.323 15.217 1.00 38.54 218 ILE B CA 1
ATOM 3555 C C . ILE B 1 221 ? 28.415 9.449 16.389 1.00 38.18 218 ILE B C 1
ATOM 3556 O O . ILE B 1 221 ? 27.617 8.712 16.980 1.00 38.01 218 ILE B O 1
ATOM 3561 N N . SER B 1 222 ? 29.703 9.510 16.688 1.00 37.86 219 SER B N 1
ATOM 3562 C CA . SER B 1 222 ? 30.246 8.888 17.877 1.00 38.32 219 SER B CA 1
ATOM 3563 C C . SER B 1 222 ? 30.725 9.994 18.813 1.00 37.67 219 SER B C 1
ATOM 3564 O O . SER B 1 222 ? 31.559 10.805 18.424 1.00 37.90 219 SER B O 1
ATOM 3567 N N . TYR B 1 223 ? 30.227 9.989 20.044 1.00 36.40 220 TYR B N 1
ATOM 3568 C CA . TYR B 1 223 ? 30.631 10.960 21.035 1.00 37.01 220 TYR B CA 1
ATOM 3569 C C . TYR B 1 223 ? 31.762 10.497 21.964 1.00 38.62 220 TYR B C 1
ATOM 3570 O O . TYR B 1 223 ? 31.909 9.292 22.254 1.00 39.71 220 TYR B O 1
ATOM 3579 N N . ASN B 1 224 ? 32.533 11.467 22.448 1.00 36.13 221 ASN B N 1
ATOM 3580 C CA . ASN B 1 224 ? 33.490 11.246 23.521 1.00 36.98 221 ASN B CA 1
ATOM 3581 C C . ASN B 1 224 ? 32.769 11.055 24.867 1.00 37.25 221 ASN B C 1
ATOM 3582 O O . ASN B 1 224 ? 32.202 12.019 25.413 1.00 38.76 221 ASN B O 1
ATOM 3587 N N . TYR B 1 225 ? 32.785 9.824 25.400 1.00 36.90 222 TYR B N 1
ATOM 3588 C CA . TYR B 1 225 ? 32.102 9.496 26.652 1.00 37.65 222 TYR B CA 1
ATOM 3589 C C . TYR B 1 225 ? 32.555 10.325 27.864 1.00 37.82 222 TYR B C 1
ATOM 3590 O O . TYR B 1 225 ? 31.815 10.457 28.840 1.00 38.54 222 TYR B O 1
ATOM 3599 N N . GLU B 1 226 ? 33.746 10.905 27.790 1.00 37.15 223 GLU B N 1
ATOM 3600 C CA . GLU B 1 226 ? 34.250 11.721 28.899 1.00 38.95 223 GLU B CA 1
ATOM 3601 C C . GLU B 1 226 ? 33.855 13.184 28.814 1.00 37.33 223 GLU B C 1
ATOM 3602 O O . GLU B 1 226 ? 34.145 13.931 29.735 1.00 39.06 223 GLU B O 1
ATOM 3608 N N . GLN B 1 227 ? 33.269 13.613 27.697 1.00 37.03 224 GLN B N 1
ATOM 3609 C CA . GLN B 1 227 ? 33.050 15.058 27.467 1.00 35.64 224 GLN B CA 1
ATOM 3610 C C . GLN B 1 227 ? 31.576 15.353 27.100 1.00 35.38 224 GLN B C 1
ATOM 3611 O O . GLN B 1 227 ? 31.238 16.465 26.665 1.00 36.89 224 GLN B O 1
ATOM 3617 N N . SER B 1 228 ? 30.711 14.370 27.282 1.00 34.41 225 SER B N 1
ATOM 3618 C CA . SER B 1 228 ? 29.292 14.525 26.856 1.00 36.37 225 SER B CA 1
ATOM 3619 C C . SER B 1 228 ? 28.345 13.676 27.695 1.00 35.60 225 SER B C 1
ATOM 3620 O O . SER B 1 228 ? 28.729 12.627 28.231 1.00 36.48 225 SER B O 1
ATOM 3623 N N . GLN B 1 229 ? 27.144 14.194 27.897 1.00 35.18 226 GLN B N 1
ATOM 3624 C CA . GLN B 1 229 ? 26.073 13.478 28.562 1.00 34.27 226 GLN B CA 1
ATOM 3625 C C . GLN B 1 229 ? 24.885 14.274 28.172 1.00 34.77 226 GLN B C 1
ATOM 3626 O O . GLN B 1 229 ? 25.034 15.480 27.953 1.00 32.22 226 GLN B O 1
ATOM 3632 N N . PHE B 1 230 ? 23.716 13.612 28.117 1.00 33.14 227 PHE B N 1
ATOM 3633 C CA . PHE B 1 230 ? 22.522 14.132 27.413 1.00 34.25 227 PHE B CA 1
ATOM 3634 C C . PHE B 1 230 ? 21.268 14.168 28.259 1.00 32.39 227 PHE B C 1
ATOM 3635 O O . PHE B 1 230 ? 21.090 13.345 29.130 1.00 34.69 227 PHE B O 1
ATOM 3643 N N . VAL B 1 231 ? 20.435 15.162 28.015 1.00 32.30 228 VAL B N 1
ATOM 3644 C CA . VAL B 1 231 ? 19.145 15.215 28.618 1.00 31.45 228 VAL B CA 1
ATOM 3645 C C . VAL B 1 231 ? 18.036 15.208 27.545 1.00 34.14 228 VAL B C 1
ATOM 3646 O O . VAL B 1 231 ? 18.206 15.673 26.397 1.00 33.41 228 VAL B O 1
ATOM 3650 N N . VAL B 1 232 ? 16.898 14.638 27.943 1.00 35.51 229 VAL B N 1
ATOM 3651 C CA . VAL B 1 232 ? 15.690 14.696 27.176 1.00 36.42 229 VAL B CA 1
ATOM 3652 C C . VAL B 1 232 ? 14.504 14.822 28.117 1.00 36.41 229 VAL B C 1
ATOM 3653 O O . VAL B 1 232 ? 14.442 14.167 29.192 1.00 33.68 229 VAL B O 1
ATOM 3657 N N . GLN B 1 233 ? 13.616 15.740 27.728 1.00 37.01 230 GLN B N 1
ATOM 3658 C CA . GLN B 1 233 ? 12.405 16.032 28.459 1.00 39.96 230 GLN B CA 1
ATOM 3659 C C . GLN B 1 233 ? 11.299 15.346 27.686 1.00 41.48 230 GLN B C 1
ATOM 3660 O O . GLN B 1 233 ? 11.195 15.516 26.466 1.00 42.10 230 GLN B O 1
ATOM 3666 N N . ALA B 1 234 ? 10.500 14.551 28.385 1.00 41.88 231 ALA B N 1
ATOM 3667 C CA . ALA B 1 234 ? 9.376 13.859 27.773 1.00 43.75 231 ALA B CA 1
ATOM 3668 C C . ALA B 1 234 ? 8.089 14.330 28.417 1.00 45.49 231 ALA B C 1
ATOM 3669 O O . ALA B 1 234 ? 7.999 14.444 29.642 1.00 44.39 231 ALA B O 1
ATOM 3671 N N . ASN B 1 235 ? 7.084 14.612 27.596 1.00 49.45 232 ASN B N 1
ATOM 3672 C CA . ASN B 1 235 ? 5.795 15.059 28.123 1.00 54.06 232 ASN B CA 1
ATOM 3673 C C . ASN B 1 235 ? 4.669 14.096 27.750 1.00 56.39 232 ASN B C 1
ATOM 3674 O O . ASN B 1 235 ? 4.688 12.929 28.203 1.00 58.27 232 ASN B O 1
ATOM 3679 N N . LYS C 1 6 ? 47.868 40.576 63.484 1.00 51.35 3 LYS C N 1
ATOM 3680 C CA . LYS C 1 6 ? 47.502 41.984 63.117 1.00 51.21 3 LYS C CA 1
ATOM 3681 C C . LYS C 1 6 ? 46.306 42.454 63.974 1.00 51.20 3 LYS C C 1
ATOM 3682 O O . LYS C 1 6 ? 46.455 43.283 64.879 1.00 50.76 3 LYS C O 1
ATOM 3688 N N . TYR C 1 7 ? 45.127 41.919 63.670 1.00 51.22 4 TYR C N 1
ATOM 3689 C CA . TYR C 1 7 ? 44.038 41.816 64.640 1.00 51.05 4 TYR C CA 1
ATOM 3690 C C . TYR C 1 7 ? 44.117 40.392 65.224 1.00 50.57 4 TYR C C 1
ATOM 3691 O O . TYR C 1 7 ? 43.333 40.006 66.097 1.00 50.30 4 TYR C O 1
ATOM 3700 N N . GLN C 1 8 ? 45.076 39.624 64.706 1.00 50.18 5 GLN C N 1
ATOM 3701 C CA . GLN C 1 8 ? 45.386 38.282 65.189 1.00 49.58 5 GLN C CA 1
ATOM 3702 C C . GLN C 1 8 ? 46.287 38.388 66.406 1.00 48.75 5 GLN C C 1
ATOM 3703 O O . GLN C 1 8 ? 46.040 37.741 67.421 1.00 48.91 5 GLN C O 1
ATOM 3709 N N . GLN C 1 9 ? 47.347 39.186 66.279 1.00 47.48 6 GLN C N 1
ATOM 3710 C CA . GLN C 1 9 ? 48.271 39.469 67.370 1.00 46.83 6 GLN C CA 1
ATOM 3711 C C . GLN C 1 9 ? 47.530 39.865 68.652 1.00 45.56 6 GLN C C 1
ATOM 3712 O O . GLN C 1 9 ? 47.771 39.289 69.725 1.00 44.95 6 GLN C O 1
ATOM 3718 N N . ILE C 1 10 ? 46.624 40.838 68.513 1.00 43.93 7 ILE C N 1
ATOM 3719 C CA . ILE C 1 10 ? 45.863 41.420 69.625 1.00 42.26 7 ILE C CA 1
ATOM 3720 C C . ILE C 1 10 ? 44.845 40.436 70.227 1.00 41.48 7 ILE C C 1
ATOM 3721 O O . ILE C 1 10 ? 44.617 40.443 71.445 1.00 40.88 7 ILE C O 1
ATOM 3726 N N . ALA C 1 11 ? 44.268 39.570 69.386 1.00 39.94 8 ALA C N 1
ATOM 3727 C CA . ALA C 1 11 ? 43.432 38.473 69.891 1.00 39.18 8 ALA C CA 1
ATOM 3728 C C . ALA C 1 11 ? 44.190 37.570 70.871 1.00 38.26 8 ALA C C 1
ATOM 3729 O O . ALA C 1 11 ? 43.648 37.199 71.902 1.00 38.39 8 ALA C O 1
ATOM 3731 N N . THR C 1 12 ? 45.444 37.247 70.571 1.00 37.66 9 THR C N 1
ATOM 3732 C CA . THR C 1 12 ? 46.203 36.317 71.408 1.00 38.37 9 THR C CA 1
ATOM 3733 C C . THR C 1 12 ? 46.607 36.934 72.750 1.00 39.35 9 THR C C 1
ATOM 3734 O O . THR C 1 12 ? 46.705 36.219 73.762 1.00 39.69 9 THR C O 1
ATOM 3738 N N . GLU C 1 13 ? 46.831 38.250 72.763 1.00 39.46 10 GLU C N 1
ATOM 3739 C CA . GLU C 1 13 ? 47.079 38.941 74.028 1.00 40.35 10 GLU C CA 1
ATOM 3740 C C . GLU C 1 13 ? 45.815 39.280 74.828 1.00 39.69 10 GLU C C 1
ATOM 3741 O O . GLU C 1 13 ? 45.911 39.475 76.041 1.00 40.48 10 GLU C O 1
ATOM 3747 N N . ILE C 1 14 ? 44.643 39.329 74.182 1.00 38.62 11 ILE C N 1
ATOM 3748 C CA . ILE C 1 14 ? 43.370 39.301 74.942 1.00 38.17 11 ILE C CA 1
ATOM 3749 C C . ILE C 1 14 ? 43.256 37.945 75.673 1.00 38.63 11 ILE C C 1
ATOM 3750 O O . ILE C 1 14 ? 42.965 37.883 76.875 1.00 38.08 11 ILE C O 1
ATOM 3755 N N . GLU C 1 15 ? 43.530 36.866 74.948 1.00 38.95 12 GLU C N 1
ATOM 3756 C CA . GLU C 1 15 ? 43.568 35.528 75.533 1.00 39.98 12 GLU C CA 1
ATOM 3757 C C . GLU C 1 15 ? 44.637 35.379 76.622 1.00 39.49 12 GLU C C 1
ATOM 3758 O O . GLU C 1 15 ? 44.381 34.718 77.637 1.00 39.12 12 GLU C O 1
ATOM 3764 N N . THR C 1 16 ? 45.819 35.974 76.395 1.00 38.18 13 THR C N 1
ATOM 3765 C CA . THR C 1 16 ? 46.832 36.155 77.447 1.00 38.16 13 THR C CA 1
ATOM 3766 C C . THR C 1 16 ? 46.236 36.872 78.678 1.00 37.84 13 THR C C 1
ATOM 3767 O O . THR C 1 16 ? 46.410 36.408 79.812 1.00 37.98 13 THR C O 1
ATOM 3771 N N . TYR C 1 17 ? 45.541 37.989 78.436 1.00 37.08 14 TYR C N 1
ATOM 3772 C CA . TYR C 1 17 ? 44.898 38.791 79.475 1.00 36.68 14 TYR C CA 1
ATOM 3773 C C . TYR C 1 17 ? 43.935 37.986 80.356 1.00 36.81 14 TYR C C 1
ATOM 3774 O O . TYR C 1 17 ? 44.072 37.993 81.594 1.00 35.71 14 TYR C O 1
ATOM 3783 N N . ILE C 1 18 ? 42.959 37.320 79.714 1.00 36.17 15 ILE C N 1
ATOM 3784 C CA . ILE C 1 18 ? 42.022 36.393 80.379 1.00 36.69 15 ILE C CA 1
ATOM 3785 C C . ILE C 1 18 ? 42.748 35.324 81.244 1.00 37.97 15 ILE C C 1
ATOM 3786 O O . ILE C 1 18 ? 42.386 35.106 82.411 1.00 37.51 15 ILE C O 1
ATOM 3791 N N . GLU C 1 19 ? 43.752 34.674 80.644 1.00 39.35 16 GLU C N 1
ATOM 3792 C CA . GLU C 1 19 ? 44.728 33.802 81.324 1.00 40.97 16 GLU C CA 1
ATOM 3793 C C . GLU C 1 19 ? 45.433 34.434 82.516 1.00 40.07 16 GLU C C 1
ATOM 3794 O O . GLU C 1 19 ? 45.323 33.938 83.627 1.00 38.95 16 GLU C O 1
ATOM 3800 N N . GLU C 1 20 ? 46.176 35.510 82.262 1.00 40.89 17 GLU C N 1
ATOM 3801 C CA . GLU C 1 20 ? 46.904 36.248 83.302 1.00 41.59 17 GLU C CA 1
ATOM 3802 C C . GLU C 1 20 ? 46.010 36.654 84.476 1.00 40.98 17 GLU C C 1
ATOM 3803 O O . GLU C 1 20 ? 46.310 36.332 85.632 1.00 40.72 17 GLU C O 1
ATOM 3809 N N . HIS C 1 21 ? 44.911 37.342 84.169 1.00 40.08 18 HIS C N 1
ATOM 3810 C CA . HIS C 1 21 ? 43.974 37.850 85.180 1.00 39.81 18 HIS C CA 1
ATOM 3811 C C . HIS C 1 21 ? 43.040 36.777 85.704 1.00 39.01 18 HIS C C 1
ATOM 3812 O O . HIS C 1 21 ? 42.061 37.066 86.394 1.00 38.36 18 HIS C O 1
ATOM 3819 N N . GLN C 1 22 ? 43.379 35.535 85.366 1.00 39.12 19 GLN C N 1
ATOM 3820 C CA . GLN C 1 22 ? 42.623 34.334 85.733 1.00 38.66 19 GLN C CA 1
ATOM 3821 C C . GLN C 1 22 ? 41.097 34.487 85.654 1.00 37.84 19 GLN C C 1
ATOM 3822 O O . GLN C 1 22 ? 40.375 34.239 86.613 1.00 36.60 19 GLN C O 1
ATOM 3828 N N . LEU C 1 23 ? 40.615 34.905 84.494 1.00 39.32 20 LEU C N 1
ATOM 3829 C CA . LEU C 1 23 ? 39.174 35.117 84.322 1.00 40.58 20 LEU C CA 1
ATOM 3830 C C . LEU C 1 23 ? 38.455 33.847 83.865 1.00 41.20 20 LEU C C 1
ATOM 3831 O O . LEU C 1 23 ? 39.040 32.983 83.212 1.00 41.32 20 LEU C O 1
ATOM 3836 N N . GLN C 1 24 ? 37.174 33.762 84.216 1.00 41.91 21 GLN C N 1
ATOM 3837 C CA . GLN C 1 24 ? 36.399 32.523 84.128 1.00 42.22 21 GLN C CA 1
ATOM 3838 C C . GLN C 1 24 ? 35.112 32.767 83.387 1.00 42.12 21 GLN C C 1
ATOM 3839 O O . GLN C 1 24 ? 34.647 33.909 83.336 1.00 41.42 21 GLN C O 1
ATOM 3845 N N . GLN C 1 25 ? 34.529 31.711 82.812 1.00 41.81 22 GLN C N 1
ATOM 3846 C CA . GLN C 1 25 ? 33.281 31.884 82.103 1.00 41.88 22 GLN C CA 1
ATOM 3847 C C . GLN C 1 25 ? 32.314 32.758 82.911 1.00 42.76 22 GLN C C 1
ATOM 3848 O O . GLN C 1 25 ? 32.043 32.484 84.091 1.00 42.56 22 GLN C O 1
ATOM 3854 N N . GLY C 1 26 ? 31.818 33.817 82.263 1.00 43.21 23 GLY C N 1
ATOM 3855 C CA . GLY C 1 26 ? 30.842 34.732 82.855 1.00 42.87 23 GLY C CA 1
ATOM 3856 C C . GLY C 1 26 ? 31.431 36.006 83.427 1.00 43.13 23 GLY C C 1
ATOM 3857 O O . GLY C 1 26 ? 30.700 36.832 83.965 1.00 42.85 23 GLY C O 1
ATOM 3858 N N . ASP C 1 27 ? 32.752 36.165 83.318 1.00 43.58 24 ASP C N 1
ATOM 3859 C CA . ASP C 1 27 ? 33.446 37.365 83.825 1.00 43.62 24 ASP C CA 1
ATOM 3860 C C . ASP C 1 27 ? 33.387 38.533 82.851 1.00 42.97 24 ASP C C 1
ATOM 3861 O O . ASP C 1 27 ? 33.621 38.367 81.654 1.00 42.55 24 ASP C O 1
ATOM 3866 N N . LYS C 1 28 ? 33.076 39.714 83.374 1.00 42.42 25 LYS C N 1
ATOM 3867 C CA . LYS C 1 28 ? 33.076 40.910 82.546 1.00 42.38 25 LYS C CA 1
ATOM 3868 C C . LYS C 1 28 ? 34.511 41.295 82.154 1.00 41.05 25 LYS C C 1
ATOM 3869 O O . LYS C 1 28 ? 35.389 41.451 83.016 1.00 41.02 25 LYS C O 1
ATOM 3875 N N . LEU C 1 29 ? 34.750 41.387 80.845 1.00 38.51 26 LEU C N 1
ATOM 3876 C CA . LEU C 1 29 ? 35.941 42.062 80.333 1.00 36.61 26 LEU C CA 1
ATOM 3877 C C . LEU C 1 29 ? 35.822 43.566 80.611 1.00 34.96 26 LEU C C 1
ATOM 3878 O O . LEU C 1 29 ? 34.706 44.107 80.640 1.00 33.36 26 LEU C O 1
ATOM 3883 N N . PRO C 1 30 ? 36.960 44.241 80.857 1.00 33.97 27 PRO C N 1
ATOM 3884 C CA . PRO C 1 30 ? 36.930 45.710 80.897 1.00 33.28 27 PRO C CA 1
ATOM 3885 C C . PRO C 1 30 ? 36.326 46.367 79.633 1.00 32.41 27 PRO C C 1
ATOM 3886 O O . PRO C 1 30 ? 36.344 45.793 78.538 1.00 31.49 27 PRO C O 1
ATOM 3890 N N . VAL C 1 31 ? 35.766 47.553 79.836 1.00 31.65 28 VAL C N 1
ATOM 3891 C CA . VAL C 1 31 ? 35.269 48.455 78.790 1.00 30.97 28 VAL C CA 1
ATOM 3892 C C . VAL C 1 31 ? 36.173 48.491 77.554 1.00 30.01 28 VAL C C 1
ATOM 3893 O O . VAL C 1 31 ? 37.385 48.297 77.655 1.00 30.51 28 VAL C O 1
ATOM 3897 N N . LEU C 1 32 ? 35.576 48.767 76.399 1.00 29.12 29 LEU C N 1
ATOM 3898 C CA . LEU C 1 32 ? 36.292 48.776 75.120 1.00 27.98 29 LEU C CA 1
ATOM 3899 C C . LEU C 1 32 ? 37.506 49.732 75.143 1.00 24.85 29 LEU C C 1
ATOM 3900 O O . LEU C 1 32 ? 38.613 49.377 74.728 1.00 23.85 29 LEU C O 1
ATOM 3905 N N . GLU C 1 33 ? 37.287 50.931 75.665 1.00 23.16 30 GLU C N 1
ATOM 3906 C CA . GLU C 1 33 ? 38.311 51.966 75.710 1.00 21.55 30 GLU C CA 1
ATOM 3907 C C . GLU C 1 33 ? 39.474 51.606 76.648 1.00 20.05 30 GLU C C 1
ATOM 3908 O O . GLU C 1 33 ? 40.615 52.002 76.399 1.00 19.29 30 GLU C O 1
ATOM 3914 N N . THR C 1 34 ? 39.185 50.862 77.719 1.00 18.30 31 THR C N 1
ATOM 3915 C CA . THR C 1 34 ? 40.245 50.451 78.655 1.00 17.35 31 THR C CA 1
ATOM 3916 C C . THR C 1 34 ? 41.193 49.430 78.021 1.00 18.67 31 THR C C 1
ATOM 3917 O O . THR C 1 34 ? 42.411 49.453 78.293 1.00 18.20 31 THR C O 1
ATOM 3921 N N . LEU C 1 35 ? 40.631 48.566 77.173 1.00 19.98 32 LEU C N 1
ATOM 3922 C CA . LEU C 1 35 ? 41.401 47.560 76.423 1.00 23.39 32 LEU C CA 1
ATOM 3923 C C . LEU C 1 35 ? 42.273 48.218 75.354 1.00 25.46 32 LEU C C 1
ATOM 3924 O O . LEU C 1 35 ? 43.423 47.824 75.152 1.00 25.44 32 LEU C O 1
ATOM 3937 N N . ALA C 1 37 ? 43.497 51.323 75.392 1.00 31.88 34 ALA C N 1
ATOM 3938 C CA . ALA C 1 37 ? 44.605 52.024 76.036 1.00 32.62 34 ALA C CA 1
ATOM 3939 C C . ALA C 1 37 ? 45.691 51.034 76.476 1.00 33.66 34 ALA C C 1
ATOM 3940 O O . ALA C 1 37 ? 46.874 51.309 76.340 1.00 33.62 34 ALA C O 1
ATOM 3942 N N . GLN C 1 38 ? 45.271 49.874 76.976 1.00 35.65 35 GLN C N 1
ATOM 3943 C CA . GLN C 1 38 ? 46.186 48.833 77.461 1.00 37.49 35 GLN C CA 1
ATOM 3944 C C . GLN C 1 38 ? 47.002 48.128 76.360 1.00 38.47 35 GLN C C 1
ATOM 3945 O O . GLN C 1 38 ? 48.200 47.901 76.539 1.00 38.83 35 GLN C O 1
ATOM 3951 N N . PHE C 1 39 ? 46.362 47.789 75.239 1.00 39.16 36 PHE C N 1
ATOM 3952 C CA . PHE C 1 39 ? 47.059 47.095 74.138 1.00 40.92 36 PHE C CA 1
ATOM 3953 C C . PHE C 1 39 ? 47.594 47.993 73.016 1.00 41.94 36 PHE C C 1
ATOM 3954 O O . PHE C 1 39 ? 48.221 47.491 72.082 1.00 42.18 36 PHE C O 1
ATOM 3962 N N . GLU C 1 40 ? 47.361 49.304 73.131 1.00 43.55 37 GLU C N 1
ATOM 3963 C CA . GLU C 1 40 ? 47.791 50.306 72.140 1.00 44.86 37 GLU C CA 1
ATOM 3964 C C . GLU C 1 40 ? 47.243 49.976 70.750 1.00 45.32 37 GLU C C 1
ATOM 3965 O O . GLU C 1 40 ? 47.977 49.521 69.866 1.00 45.49 37 GLU C O 1
ATOM 3971 N N . VAL C 1 41 ? 45.941 50.197 70.571 1.00 45.80 38 VAL C N 1
ATOM 3972 C CA . VAL C 1 41 ? 45.239 49.746 69.371 1.00 46.57 38 VAL C CA 1
ATOM 3973 C C . VAL C 1 41 ? 43.887 50.457 69.244 1.00 46.98 38 VAL C C 1
ATOM 3974 O O . VAL C 1 41 ? 43.420 51.067 70.206 1.00 47.01 38 VAL C O 1
ATOM 3978 N N . SER C 1 42 ? 43.258 50.371 68.072 1.00 47.40 39 SER C N 1
ATOM 3979 C CA . SER C 1 42 ? 42.076 51.184 67.782 1.00 48.19 39 SER C CA 1
ATOM 3980 C C . SER C 1 42 ? 40.725 50.473 67.898 1.00 48.88 39 SER C C 1
ATOM 3981 O O . SER C 1 42 ? 40.643 49.244 67.919 1.00 48.69 39 SER C O 1
ATOM 3984 N N . LYS C 1 43 ? 39.679 51.296 67.969 1.00 50.25 40 LYS C N 1
ATOM 3985 C CA . LYS C 1 43 ? 38.268 50.898 67.992 1.00 51.48 40 LYS C CA 1
ATOM 3986 C C . LYS C 1 43 ? 37.934 49.848 66.929 1.00 52.12 40 LYS C C 1
ATOM 3987 O O . LYS C 1 43 ? 37.112 48.951 67.159 1.00 52.15 40 LYS C O 1
ATOM 3993 N N . SER C 1 44 ? 38.563 49.976 65.760 1.00 52.54 41 SER C N 1
ATOM 3994 C CA . SER C 1 44 ? 38.370 49.018 64.673 1.00 52.82 41 SER C CA 1
ATOM 3995 C C . SER C 1 44 ? 39.087 47.707 64.968 1.00 52.88 41 SER C C 1
ATOM 3996 O O . SER C 1 44 ? 38.481 46.631 64.933 1.00 52.93 41 SER C O 1
ATOM 3999 N N . THR C 1 45 ? 40.375 47.818 65.276 1.00 53.14 42 THR C N 1
ATOM 4000 C CA . THR C 1 45 ? 41.257 46.666 65.432 1.00 53.66 42 THR C CA 1
ATOM 4001 C C . THR C 1 45 ? 40.808 45.683 66.538 1.00 53.99 42 THR C C 1
ATOM 4002 O O . THR C 1 45 ? 40.883 44.467 66.341 1.00 54.38 42 THR C O 1
ATOM 4006 N N . ILE C 1 46 ? 40.324 46.199 67.671 1.00 54.21 43 ILE C N 1
ATOM 4007 C CA . ILE C 1 46 ? 39.839 45.327 68.752 1.00 54.30 43 ILE C CA 1
ATOM 4008 C C . ILE C 1 46 ? 38.474 44.697 68.488 1.00 54.26 43 ILE C C 1
ATOM 4009 O O . ILE C 1 46 ? 38.248 43.569 68.915 1.00 54.04 43 ILE C O 1
ATOM 4014 N N . THR C 1 47 ? 37.564 45.414 67.823 1.00 54.19 44 THR C N 1
ATOM 4015 C CA . THR C 1 47 ? 36.231 44.861 67.519 1.00 53.97 44 THR C CA 1
ATOM 4016 C C . THR C 1 47 ? 36.360 43.677 66.561 1.00 53.76 44 THR C C 1
ATOM 4017 O O . THR C 1 47 ? 35.765 42.612 66.781 1.00 53.85 44 THR C O 1
ATOM 4021 N N . LYS C 1 48 ? 37.152 43.875 65.507 1.00 53.12 45 LYS C N 1
ATOM 4022 C CA . LYS C 1 48 ? 37.492 42.816 64.561 1.00 52.35 45 LYS C CA 1
ATOM 4023 C C . LYS C 1 48 ? 38.212 41.669 65.295 1.00 51.41 45 LYS C C 1
ATOM 4024 O O . LYS C 1 48 ? 37.986 40.491 65.003 1.00 50.86 45 LYS C O 1
ATOM 4030 N N . SER C 1 49 ? 39.045 42.045 66.268 1.00 50.35 46 SER C N 1
ATOM 4031 C CA . SER C 1 49 ? 39.755 41.123 67.154 1.00 49.39 46 SER C CA 1
ATOM 4032 C C . SER C 1 49 ? 38.793 40.431 68.130 1.00 49.51 46 SER C C 1
ATOM 4033 O O . SER C 1 49 ? 39.058 39.311 68.584 1.00 48.97 46 SER C O 1
ATOM 4036 N N . LEU C 1 50 ? 37.681 41.104 68.437 1.00 49.92 47 LEU C N 1
ATOM 4037 C CA . LEU C 1 50 ? 36.647 40.592 69.352 1.00 50.41 47 LEU C CA 1
ATOM 4038 C C . LEU C 1 50 ? 35.703 39.586 68.696 1.00 50.81 47 LEU C C 1
ATOM 4039 O O . LEU C 1 50 ? 35.268 38.638 69.347 1.00 50.86 47 LEU C O 1
ATOM 4044 N N . GLU C 1 51 ? 35.375 39.801 67.422 1.00 51.71 48 GLU C N 1
ATOM 4045 C CA . GLU C 1 51 ? 34.532 38.856 66.668 1.00 52.17 48 GLU C CA 1
ATOM 4046 C C . GLU C 1 51 ? 35.291 37.557 66.368 1.00 51.85 48 GLU C C 1
ATOM 4047 O O . GLU C 1 51 ? 34.708 36.467 66.370 1.00 51.87 48 GLU C O 1
ATOM 4053 N N . LEU C 1 52 ? 36.594 37.693 66.121 1.00 51.91 49 LEU C N 1
ATOM 4054 C CA . LEU C 1 52 ? 37.520 36.563 66.001 1.00 52.52 49 LEU C CA 1
ATOM 4055 C C . LEU C 1 52 ? 37.407 35.654 67.225 1.00 52.31 49 LEU C C 1
ATOM 4056 O O . LEU C 1 52 ? 37.403 34.416 67.111 1.00 52.11 49 LEU C O 1
ATOM 4061 N N . LEU C 1 53 ? 37.314 36.297 68.388 1.00 51.54 50 LEU C N 1
ATOM 4062 C CA . LEU C 1 53 ? 37.286 35.625 69.678 1.00 51.23 50 LEU C CA 1
ATOM 4063 C C . LEU C 1 53 ? 35.932 35.041 70.069 1.00 50.81 50 LEU C C 1
ATOM 4064 O O . LEU C 1 53 ? 35.890 34.015 70.747 1.00 50.97 50 LEU C O 1
ATOM 4069 N N . GLU C 1 54 ? 34.832 35.678 69.668 1.00 50.42 51 GLU C N 1
ATOM 4070 C CA . GLU C 1 54 ? 33.517 35.094 69.961 1.00 50.38 51 GLU C CA 1
ATOM 4071 C C . GLU C 1 54 ? 33.285 33.873 69.083 1.00 49.64 51 GLU C C 1
ATOM 4072 O O . GLU C 1 54 ? 32.807 32.852 69.570 1.00 49.00 51 GLU C O 1
ATOM 4078 N N . GLN C 1 55 ? 33.684 33.980 67.815 1.00 49.76 52 GLN C N 1
ATOM 4079 C CA . GLN C 1 55 ? 33.704 32.849 66.879 1.00 50.41 52 GLN C CA 1
ATOM 4080 C C . GLN C 1 55 ? 34.543 31.662 67.397 1.00 50.30 52 GLN C C 1
ATOM 4081 O O . GLN C 1 55 ? 34.108 30.513 67.331 1.00 50.37 52 GLN C O 1
ATOM 4087 N N . LYS C 1 56 ? 35.731 31.940 67.927 1.00 49.97 53 LYS C N 1
ATOM 4088 C CA . LYS C 1 56 ? 36.530 30.918 68.597 1.00 49.72 53 LYS C CA 1
ATOM 4089 C C . LYS C 1 56 ? 35.810 30.335 69.835 1.00 49.22 53 LYS C C 1
ATOM 4090 O O . LYS C 1 56 ? 36.172 29.267 70.316 1.00 49.09 53 LYS C O 1
ATOM 4096 N N . GLY C 1 57 ? 34.784 31.037 70.329 1.00 49.30 54 GLY C N 1
ATOM 4097 C CA . GLY C 1 57 ? 34.072 30.659 71.563 1.00 48.33 54 GLY C CA 1
ATOM 4098 C C . GLY C 1 57 ? 34.790 31.085 72.838 1.00 47.81 54 GLY C C 1
ATOM 4099 O O . GLY C 1 57 ? 34.505 30.564 73.920 1.00 47.74 54 GLY C O 1
ATOM 4100 N N . ALA C 1 58 ? 35.735 32.021 72.709 1.00 46.88 55 ALA C N 1
ATOM 4101 C CA . ALA C 1 58 ? 36.483 32.561 73.852 1.00 45.38 55 ALA C CA 1
ATOM 4102 C C . ALA C 1 58 ? 35.726 33.623 74.673 1.00 43.92 55 ALA C C 1
ATOM 4103 O O . ALA C 1 58 ? 35.978 33.784 75.866 1.00 44.32 55 ALA C O 1
ATOM 4105 N N . ILE C 1 59 ? 34.797 34.338 74.041 1.00 42.75 56 ILE C N 1
ATOM 4106 C CA . ILE C 1 59 ? 33.985 35.366 74.726 1.00 40.72 56 ILE C CA 1
ATOM 4107 C C . ILE C 1 59 ? 32.500 35.247 74.365 1.00 41.10 56 ILE C C 1
ATOM 4108 O O . ILE C 1 59 ? 32.166 34.801 73.263 1.00 40.76 56 ILE C O 1
ATOM 4113 N N . PHE C 1 60 ? 31.621 35.622 75.294 1.00 40.71 57 PHE C N 1
ATOM 4114 C CA . PHE C 1 60 ? 30.214 35.874 74.950 1.00 42.49 57 PHE C CA 1
ATOM 4115 C C . PHE C 1 60 ? 29.845 37.319 75.308 1.00 43.43 57 PHE C C 1
ATOM 4116 O O . PHE C 1 60 ? 30.128 37.799 76.415 1.00 42.91 57 PHE C O 1
ATOM 4124 N N . GLN C 1 61 ? 29.264 38.021 74.343 1.00 45.29 58 GLN C N 1
ATOM 4125 C CA . GLN C 1 61 ? 28.870 39.408 74.559 1.00 46.37 58 GLN C CA 1
ATOM 4126 C C . GLN C 1 61 ? 27.368 39.513 74.702 1.00 46.79 58 GLN C C 1
ATOM 4127 O O . GLN C 1 61 ? 26.633 38.745 74.094 1.00 46.42 58 GLN C O 1
ATOM 4133 N N . VAL C 1 62 ? 26.937 40.452 75.541 1.00 46.95 59 VAL C N 1
ATOM 4134 C CA . VAL C 1 62 ? 25.522 40.725 75.771 1.00 47.35 59 VAL C CA 1
ATOM 4135 C C . VAL C 1 62 ? 25.250 42.189 75.433 1.00 47.08 59 VAL C C 1
ATOM 4136 O O . VAL C 1 62 ? 25.555 43.092 76.209 1.00 45.91 59 VAL C O 1
ATOM 4140 N N . ARG C 1 63 ? 24.701 42.407 74.247 1.00 48.25 60 ARG C N 1
ATOM 4141 C CA . ARG C 1 63 ? 24.405 43.751 73.771 1.00 49.59 60 ARG C CA 1
ATOM 4142 C C . ARG C 1 63 ? 23.483 44.481 74.772 1.00 49.49 60 ARG C C 1
ATOM 4143 O O . ARG C 1 63 ? 22.289 44.176 74.884 1.00 49.62 60 ARG C O 1
ATOM 4151 N N . GLY C 1 64 ? 24.072 45.421 75.513 1.00 49.23 61 GLY C N 1
ATOM 4152 C CA . GLY C 1 64 ? 23.423 46.069 76.659 1.00 49.04 61 GLY C CA 1
ATOM 4153 C C . GLY C 1 64 ? 24.278 45.982 77.919 1.00 49.09 61 GLY C C 1
ATOM 4154 O O . GLY C 1 64 ? 24.283 46.893 78.747 1.00 48.77 61 GLY C O 1
ATOM 4155 N N . SER C 1 65 ? 25.002 44.874 78.061 1.00 49.14 62 SER C N 1
ATOM 4156 C CA . SER C 1 65 ? 25.933 44.674 79.177 1.00 49.08 62 SER C CA 1
ATOM 4157 C C . SER C 1 65 ? 27.369 45.028 78.770 1.00 48.60 62 SER C C 1
ATOM 4158 O O . SER C 1 65 ? 27.923 46.022 79.248 1.00 48.98 62 SER C O 1
ATOM 4161 N N . GLY C 1 66 ? 27.948 44.214 77.880 1.00 47.73 63 GLY C N 1
ATOM 4162 C CA . GLY C 1 66 ? 29.333 44.369 77.421 1.00 46.85 63 GLY C CA 1
ATOM 4163 C C . GLY C 1 66 ? 29.935 43.065 76.898 1.00 45.84 63 GLY C C 1
ATOM 4164 O O . GLY C 1 66 ? 29.327 42.386 76.073 1.00 45.86 63 GLY C O 1
ATOM 4165 N N . ILE C 1 67 ? 31.138 42.726 77.369 1.00 44.94 64 ILE C N 1
ATOM 4166 C CA . ILE C 1 67 ? 31.841 41.497 76.943 1.00 43.57 64 ILE C CA 1
ATOM 4167 C C . ILE C 1 67 ? 32.339 40.642 78.120 1.00 42.55 64 ILE C C 1
ATOM 4168 O O . ILE C 1 67 ? 32.953 41.144 79.069 1.00 41.98 64 ILE C O 1
ATOM 4173 N N . PHE C 1 68 ? 32.046 39.342 78.022 1.00 41.87 65 PHE C N 1
ATOM 4174 C CA . PHE C 1 68 ? 32.255 38.361 79.088 1.00 40.75 65 PHE C CA 1
ATOM 4175 C C . PHE C 1 68 ? 33.026 37.198 78.503 1.00 40.12 65 PHE C C 1
ATOM 4176 O O . PHE C 1 68 ? 32.881 36.905 77.310 1.00 39.92 65 PHE C O 1
ATOM 4184 N N . VAL C 1 69 ? 33.834 36.537 79.334 1.00 38.13 66 VAL C N 1
ATOM 4185 C CA . VAL C 1 69 ? 34.657 35.428 78.868 1.00 36.84 66 VAL C CA 1
ATOM 4186 C C . VAL C 1 69 ? 33.829 34.123 78.800 1.00 37.12 66 VAL C C 1
ATOM 4187 O O . VAL C 1 69 ? 32.979 33.871 79.656 1.00 37.24 66 VAL C O 1
ATOM 4191 N N . ARG C 1 70 ? 34.027 33.337 77.750 1.00 37.16 67 ARG C N 1
ATOM 4192 C CA . ARG C 1 70 ? 33.457 31.991 77.703 1.00 38.06 67 ARG C CA 1
ATOM 4193 C C . ARG C 1 70 ? 34.590 30.984 77.657 1.00 38.60 67 ARG C C 1
ATOM 4194 O O . ARG C 1 70 ? 35.601 31.188 76.964 1.00 38.46 67 ARG C O 1
ATOM 4202 N N . LYS C 1 71 ? 34.441 29.921 78.438 1.00 38.60 68 LYS C N 1
ATOM 4203 C CA . LYS C 1 71 ? 35.316 28.773 78.304 1.00 40.39 68 LYS C CA 1
ATOM 4204 C C . LYS C 1 71 ? 34.495 27.524 78.448 1.00 39.75 68 LYS C C 1
ATOM 4205 O O . LYS C 1 71 ? 34.178 27.127 79.571 1.00 39.95 68 LYS C O 1
ATOM 4211 N N . HIS C 1 72 ? 34.122 26.910 77.324 1.00 39.42 69 HIS C N 1
ATOM 4212 C CA . HIS C 1 72 ? 33.596 25.553 77.420 1.00 38.40 69 HIS C CA 1
ATOM 4213 C C . HIS C 1 72 ? 34.732 24.795 78.080 1.00 39.11 69 HIS C C 1
ATOM 4214 O O . HIS C 1 72 ? 35.929 25.097 77.866 1.00 40.20 69 HIS C O 1
ATOM 4221 N N . LYS C 1 73 ? 34.372 23.865 78.950 1.00 39.22 70 LYS C N 1
ATOM 4222 C CA . LYS C 1 73 ? 35.396 23.020 79.546 1.00 38.28 70 LYS C CA 1
ATOM 4223 C C . LYS C 1 73 ? 35.368 21.669 78.803 1.00 35.78 70 LYS C C 1
ATOM 4224 O O . LYS C 1 73 ? 34.715 21.538 77.758 1.00 36.29 70 LYS C O 1
ATOM 4230 N N . ARG C 1 74 ? 36.072 20.682 79.346 1.00 31.88 71 ARG C N 1
ATOM 4231 C CA . ARG C 1 74 ? 36.424 19.450 78.650 1.00 27.78 71 ARG C CA 1
ATOM 4232 C C . ARG C 1 74 ? 37.537 19.733 77.642 1.00 27.36 71 ARG C C 1
ATOM 4233 O O . ARG C 1 74 ? 37.582 20.773 77.009 1.00 28.19 71 ARG C O 1
ATOM 4241 N N . LYS C 1 75 ? 38.422 18.769 77.513 1.00 26.65 72 LYS C N 1
ATOM 4242 C CA . LYS C 1 75 ? 39.594 18.839 76.675 1.00 25.80 72 LYS C CA 1
ATOM 4243 C C . LYS C 1 75 ? 39.442 17.674 75.695 1.00 24.95 72 LYS C C 1
ATOM 4244 O O . LYS C 1 75 ? 38.708 16.702 75.979 1.00 21.62 72 LYS C O 1
ATOM 4250 N N . GLY C 1 76 ? 40.143 17.774 74.560 1.00 25.17 73 GLY C N 1
ATOM 4251 C CA . GLY C 1 76 ? 40.323 16.641 73.624 1.00 24.72 73 GLY C CA 1
ATOM 4252 C C . GLY C 1 76 ? 39.213 16.398 72.631 1.00 22.89 73 GLY C C 1
ATOM 4253 O O . GLY C 1 76 ? 39.194 15.377 71.956 1.00 26.12 73 GLY C O 1
ATOM 4254 N N . TYR C 1 77 ? 38.278 17.326 72.550 1.00 21.20 74 TYR C N 1
ATOM 4255 C CA . TYR C 1 77 ? 37.208 17.313 71.551 1.00 21.48 74 TYR C CA 1
ATOM 4256 C C . TYR C 1 77 ? 37.582 18.142 70.308 1.00 21.86 74 TYR C C 1
ATOM 4257 O O . TYR C 1 77 ? 38.182 19.199 70.415 1.00 22.18 74 TYR C O 1
ATOM 4266 N N . ILE C 1 78 ? 37.157 17.665 69.142 1.00 22.01 75 ILE C N 1
ATOM 4267 C CA . ILE C 1 78 ? 37.468 18.286 67.880 1.00 21.36 75 ILE C CA 1
ATOM 4268 C C . ILE C 1 78 ? 36.364 19.297 67.631 1.00 20.14 75 ILE C C 1
ATOM 4269 O O . ILE C 1 78 ? 35.191 19.033 67.872 1.00 18.37 75 ILE C O 1
ATOM 4274 N N . SER C 1 79 ? 36.745 20.481 67.184 1.00 20.38 76 SER C N 1
ATOM 4275 C CA . SER C 1 79 ? 35.753 21.469 66.767 1.00 21.40 76 SER C CA 1
ATOM 4276 C C . SER C 1 79 ? 35.103 21.025 65.452 1.00 22.31 76 SER C C 1
ATOM 4277 O O . SER C 1 79 ? 35.766 20.977 64.411 1.00 23.55 76 SER C O 1
ATOM 4280 N N . LEU C 1 80 ? 33.836 20.611 65.531 1.00 20.90 77 LEU C N 1
ATOM 4281 C CA . LEU C 1 80 ? 33.002 20.249 64.379 1.00 20.93 77 LEU C CA 1
ATOM 4282 C C . LEU C 1 80 ? 32.961 21.356 63.291 1.00 21.61 77 LEU C C 1
ATOM 4283 O O . LEU C 1 80 ? 33.015 21.058 62.093 1.00 20.21 77 LEU C O 1
ATOM 4288 N N . LEU C 1 81 ? 32.848 22.615 63.720 1.00 22.29 78 LEU C N 1
ATOM 4289 C CA . LEU C 1 81 ? 32.682 23.747 62.791 1.00 25.57 78 LEU C CA 1
ATOM 4290 C C . LEU C 1 81 ? 33.975 24.339 62.188 1.00 28.18 78 LEU C C 1
ATOM 4291 O O . LEU C 1 81 ? 33.905 25.195 61.310 1.00 29.64 78 LEU C O 1
ATOM 4296 N N . SER C 1 82 ? 35.133 23.891 62.672 1.00 31.26 79 SER C N 1
ATOM 4297 C CA . SER C 1 82 ? 36.451 24.000 61.984 1.00 33.90 79 SER C CA 1
ATOM 4298 C C . SER C 1 82 ? 37.592 24.210 62.999 1.00 35.40 79 SER C C 1
ATOM 4299 O O . SER C 1 82 ? 38.609 23.504 62.976 1.00 36.20 79 SER C O 1
ATOM 4302 N N . LEU C 1 90 ? 43.855 20.485 64.615 1.00 87.23 87 LEU C N 1
ATOM 4303 C CA . LEU C 1 90 ? 44.350 21.755 65.170 1.00 88.43 87 LEU C CA 1
ATOM 4304 C C . LEU C 1 90 ? 45.624 21.597 66.024 1.00 88.80 87 LEU C C 1
ATOM 4305 O O . LEU C 1 90 ? 46.726 21.674 65.485 1.00 89.00 87 LEU C O 1
ATOM 4310 N N . GLU C 1 91 ? 45.481 21.371 67.336 1.00 89.85 88 GLU C N 1
ATOM 4311 C CA . GLU C 1 91 ? 46.626 21.495 68.261 1.00 91.41 88 GLU C CA 1
ATOM 4312 C C . GLU C 1 91 ? 47.243 20.166 68.758 1.00 92.29 88 GLU C C 1
ATOM 4313 O O . GLU C 1 91 ? 48.318 19.763 68.267 1.00 92.95 88 GLU C O 1
ATOM 4319 N N . ASP C 1 92 ? 46.578 19.500 69.715 1.00 92.42 89 ASP C N 1
ATOM 4320 C CA . ASP C 1 92 ? 46.991 18.173 70.199 1.00 91.77 89 ASP C CA 1
ATOM 4321 C C . ASP C 1 92 ? 46.451 17.132 69.223 1.00 90.41 89 ASP C C 1
ATOM 4322 O O . ASP C 1 92 ? 46.638 15.918 69.390 1.00 90.44 89 ASP C O 1
ATOM 4327 N N . PHE C 1 93 ? 45.779 17.634 68.191 1.00 88.75 90 PHE C N 1
ATOM 4328 C CA . PHE C 1 93 ? 45.415 16.812 67.056 1.00 86.63 90 PHE C CA 1
ATOM 4329 C C . PHE C 1 93 ? 46.602 16.768 66.087 1.00 84.70 90 PHE C C 1
ATOM 4330 O O . PHE C 1 93 ? 46.852 17.687 65.289 1.00 85.02 90 PHE C O 1
ATOM 4338 N N . ASN C 1 94 ? 47.365 15.694 66.265 1.00 81.28 91 ASN C N 1
ATOM 4339 C CA . ASN C 1 94 ? 48.528 15.333 65.487 1.00 77.96 91 ASN C CA 1
ATOM 4340 C C . ASN C 1 94 ? 48.049 14.764 64.138 1.00 75.52 91 ASN C C 1
ATOM 4341 O O . ASN C 1 94 ? 48.160 13.557 63.894 1.00 75.80 91 ASN C O 1
ATOM 4346 N N . VAL C 1 95 ? 47.508 15.632 63.275 1.00 71.78 92 VAL C N 1
ATOM 4347 C CA . VAL C 1 95 ? 46.794 15.187 62.064 1.00 68.24 92 VAL C CA 1
ATOM 4348 C C . VAL C 1 95 ? 47.675 15.143 60.816 1.00 65.79 92 VAL C C 1
ATOM 4349 O O . VAL C 1 95 ? 48.279 16.150 60.442 1.00 65.86 92 VAL C O 1
ATOM 4353 N N . THR C 1 96 ? 47.719 13.967 60.185 1.00 61.02 93 THR C N 1
ATOM 4354 C CA . THR C 1 96 ? 48.421 13.730 58.920 1.00 56.48 93 THR C CA 1
ATOM 4355 C C . THR C 1 96 ? 47.498 12.915 57.976 1.00 53.77 93 THR C C 1
ATOM 4356 O O . THR C 1 96 ? 46.424 12.458 58.404 1.00 51.22 93 THR C O 1
ATOM 4360 N N . SER C 1 97 ? 47.919 12.725 56.717 1.00 50.65 94 SER C N 1
ATOM 4361 C CA . SER C 1 97 ? 47.039 12.183 55.671 1.00 48.54 94 SER C CA 1
ATOM 4362 C C . SER C 1 97 ? 47.754 11.308 54.664 1.00 47.93 94 SER C C 1
ATOM 4363 O O . SER C 1 97 ? 48.860 11.611 54.252 1.00 49.18 94 SER C O 1
ATOM 4366 N N . LYS C 1 98 ? 47.094 10.230 54.288 1.00 45.41 95 LYS C N 1
ATOM 4367 C CA . LYS C 1 98 ? 47.489 9.365 53.201 1.00 45.68 95 LYS C CA 1
ATOM 4368 C C . LYS C 1 98 ? 46.520 9.615 52.036 1.00 43.07 95 LYS C C 1
ATOM 4369 O O . LYS C 1 98 ? 45.336 9.372 52.150 1.00 42.50 95 LYS C O 1
ATOM 4375 N N . VAL C 1 99 ? 47.045 10.128 50.934 1.00 41.64 96 VAL C N 1
ATOM 4376 C CA . VAL C 1 99 ? 46.272 10.463 49.747 1.00 40.99 96 VAL C CA 1
ATOM 4377 C C . VAL C 1 99 ? 46.078 9.198 48.916 1.00 39.65 96 VAL C C 1
ATOM 4378 O O . VAL C 1 99 ? 47.036 8.546 48.526 1.00 39.81 96 VAL C O 1
ATOM 4382 N N . ILE C 1 100 ? 44.836 8.849 48.661 1.00 38.63 97 ILE C N 1
ATOM 4383 C CA . ILE C 1 100 ? 44.553 7.639 47.909 1.00 39.96 97 ILE C CA 1
ATOM 4384 C C . ILE C 1 100 ? 44.411 7.969 46.449 1.00 40.52 97 ILE C C 1
ATOM 4385 O O . ILE C 1 100 ? 44.991 7.309 45.597 1.00 41.92 97 ILE C O 1
ATOM 4390 N N . GLU C 1 101 ? 43.665 9.015 46.155 1.00 42.37 98 GLU C N 1
ATOM 4391 C CA . GLU C 1 101 ? 43.541 9.510 44.775 1.00 45.82 98 GLU C CA 1
ATOM 4392 C C . GLU C 1 101 ? 43.533 11.024 44.808 1.00 42.11 98 GLU C C 1
ATOM 4393 O O . GLU C 1 101 ? 43.020 11.613 45.755 1.00 41.87 98 GLU C O 1
ATOM 4399 N N . LEU C 1 102 ? 44.102 11.630 43.770 1.00 39.88 99 LEU C N 1
ATOM 4400 C CA . LEU C 1 102 ? 43.871 13.040 43.442 1.00 40.19 99 LEU C CA 1
ATOM 4401 C C . LEU C 1 102 ? 43.899 13.188 41.930 1.00 39.85 99 LEU C C 1
ATOM 4402 O O . LEU C 1 102 ? 44.887 12.793 41.277 1.00 39.49 99 LEU C O 1
ATOM 4407 N N . ASP C 1 103 ? 42.821 13.707 41.351 1.00 39.03 100 ASP C N 1
ATOM 4408 C CA . ASP C 1 103 ? 42.869 13.995 39.940 1.00 40.10 100 ASP C CA 1
ATOM 4409 C C . ASP C 1 103 ? 41.919 15.100 39.545 1.00 40.09 100 ASP C C 1
ATOM 4410 O O . ASP C 1 103 ? 41.209 15.664 40.384 1.00 40.77 100 ASP C O 1
ATOM 4415 N N . VAL C 1 104 ? 41.932 15.408 38.252 1.00 40.91 101 VAL C N 1
ATOM 4416 C CA . VAL C 1 104 ? 40.969 16.323 37.639 1.00 39.95 101 VAL C CA 1
ATOM 4417 C C . VAL C 1 104 ? 39.949 15.442 36.959 1.00 39.78 101 VAL C C 1
ATOM 4418 O O . VAL C 1 104 ? 40.298 14.550 36.197 1.00 37.83 101 VAL C O 1
ATOM 4422 N N . ARG C 1 105 ? 38.681 15.648 37.271 1.00 39.50 102 ARG C N 1
ATOM 4423 C CA . ARG C 1 105 ? 37.630 14.876 36.581 1.00 39.99 102 ARG C CA 1
ATOM 4424 C C . ARG C 1 105 ? 36.388 15.729 36.508 1.00 39.89 102 ARG C C 1
ATOM 4425 O O . ARG C 1 105 ? 36.310 16.771 37.153 1.00 41.20 102 ARG C O 1
ATOM 4433 N N . LYS C 1 106 ? 35.432 15.281 35.717 1.00 39.19 103 LYS C N 1
ATOM 4434 C CA . LYS C 1 106 ? 34.070 15.827 35.721 1.00 39.73 103 LYS C CA 1
ATOM 4435 C C . LYS C 1 106 ? 33.306 15.371 36.978 1.00 39.64 103 LYS C C 1
ATOM 4436 O O . LYS C 1 106 ? 33.587 14.309 37.524 1.00 40.73 103 LYS C O 1
ATOM 4442 N N . PRO C 1 107 ? 32.330 16.173 37.454 1.00 40.40 104 PRO C N 1
ATOM 4443 C CA . PRO C 1 107 ? 31.652 15.724 38.674 1.00 38.34 104 PRO C CA 1
ATOM 4444 C C . PRO C 1 107 ? 30.597 14.640 38.420 1.00 38.09 104 PRO C C 1
ATOM 4445 O O . PRO C 1 107 ? 30.095 14.516 37.301 1.00 39.34 104 PRO C O 1
ATOM 4449 N N . THR C 1 108 ? 30.302 13.840 39.446 1.00 36.61 105 THR C N 1
ATOM 4450 C CA . THR C 1 108 ? 29.142 12.971 39.459 1.00 37.44 105 THR C CA 1
ATOM 4451 C C . THR C 1 108 ? 27.940 13.900 39.602 1.00 36.26 105 THR C C 1
ATOM 4452 O O . THR C 1 108 ? 28.121 15.044 40.048 1.00 37.54 105 THR C O 1
ATOM 4456 N N . PRO C 1 109 ? 26.726 13.446 39.233 1.00 36.28 106 PRO C N 1
ATOM 4457 C CA . PRO C 1 109 ? 25.589 14.348 39.453 1.00 36.01 106 PRO C CA 1
ATOM 4458 C C . PRO C 1 109 ? 25.481 14.824 40.906 1.00 37.42 106 PRO C C 1
ATOM 4459 O O . PRO C 1 109 ? 25.176 15.987 41.137 1.00 37.01 106 PRO C O 1
ATOM 4463 N N . GLU C 1 110 ? 25.791 13.965 41.874 1.00 40.31 107 GLU C N 1
ATOM 4464 C CA . GLU C 1 110 ? 25.817 14.358 43.280 1.00 42.51 107 GLU C CA 1
ATOM 4465 C C . GLU C 1 110 ? 26.777 15.542 43.611 1.00 40.83 107 GLU C C 1
ATOM 4466 O O . GLU C 1 110 ? 26.407 16.501 44.291 1.00 40.32 107 GLU C O 1
ATOM 4472 N N . ALA C 1 111 ? 28.016 15.460 43.157 1.00 39.99 108 ALA C N 1
ATOM 4473 C CA . ALA C 1 111 ? 28.985 16.541 43.365 1.00 39.26 108 ALA C CA 1
ATOM 4474 C C . ALA C 1 111 ? 28.532 17.809 42.629 1.00 38.58 108 ALA C C 1
ATOM 4475 O O . ALA C 1 111 ? 28.686 18.907 43.135 1.00 37.05 108 ALA C O 1
ATOM 4477 N N . ALA C 1 112 ? 27.966 17.635 41.439 1.00 37.36 109 ALA C N 1
ATOM 4478 C CA . ALA C 1 112 ? 27.542 18.765 40.598 1.00 38.00 109 ALA C CA 1
ATOM 4479 C C . ALA C 1 112 ? 26.424 19.546 41.299 1.00 38.16 109 ALA C C 1
ATOM 4480 O O . ALA C 1 112 ? 26.411 20.777 41.322 1.00 38.08 109 ALA C O 1
ATOM 4482 N N . GLU C 1 113 ? 25.494 18.800 41.878 1.00 38.99 110 GLU C N 1
ATOM 4483 C CA . GLU C 1 113 ? 24.355 19.332 42.565 1.00 38.99 110 GLU C CA 1
ATOM 4484 C C . GLU C 1 113 ? 24.815 20.100 43.808 1.00 38.90 110 GLU C C 1
ATOM 4485 O O . GLU C 1 113 ? 24.387 21.240 44.048 1.00 38.55 110 GLU C O 1
ATOM 4491 N N . ASN C 1 114 ? 25.677 19.482 44.606 1.00 38.41 111 ASN C N 1
ATOM 4492 C CA . ASN C 1 114 ? 26.170 20.124 45.831 1.00 38.69 111 ASN C CA 1
ATOM 4493 C C . ASN C 1 114 ? 27.113 21.284 45.590 1.00 38.66 111 ASN C C 1
ATOM 4494 O O . ASN C 1 114 ? 27.195 22.191 46.409 1.00 39.40 111 ASN C O 1
ATOM 4499 N N . LEU C 1 115 ? 27.800 21.286 44.458 1.00 38.80 112 LEU C N 1
ATOM 4500 C CA . LEU C 1 115 ? 28.683 22.382 44.155 1.00 37.91 112 LEU C CA 1
ATOM 4501 C C . LEU C 1 115 ? 28.002 23.418 43.313 1.00 38.76 112 LEU C C 1
ATOM 4502 O O . LEU C 1 115 ? 28.603 24.444 43.046 1.00 38.09 112 LEU C O 1
ATOM 4507 N N . ASN C 1 116 ? 26.769 23.151 42.880 1.00 40.53 113 ASN C N 1
ATOM 4508 C CA . ASN C 1 116 ? 26.016 24.047 41.977 1.00 39.83 113 ASN C CA 1
ATOM 4509 C C . ASN C 1 116 ? 26.753 24.313 40.677 1.00 39.51 113 ASN C C 1
ATOM 4510 O O . ASN C 1 116 ? 26.825 25.462 40.200 1.00 37.95 113 ASN C O 1
ATOM 4515 N N . ILE C 1 117 ? 27.308 23.256 40.094 1.00 37.72 114 ILE C N 1
ATOM 4516 C CA . ILE C 1 117 ? 27.935 23.356 38.772 1.00 35.24 114 ILE C CA 1
ATOM 4517 C C . ILE C 1 117 ? 27.312 22.385 37.755 1.00 37.00 114 ILE C C 1
ATOM 4518 O O . ILE C 1 117 ? 26.560 21.449 38.114 1.00 34.67 114 ILE C O 1
ATOM 4523 N N . GLY C 1 118 ? 27.655 22.553 36.493 1.00 37.12 115 GLY C N 1
ATOM 4524 C CA . GLY C 1 118 ? 27.168 21.584 35.524 1.00 38.23 115 GLY C CA 1
ATOM 4525 C C . GLY C 1 118 ? 28.187 20.476 35.319 1.00 38.25 115 GLY C C 1
ATOM 4526 O O . GLY C 1 118 ? 29.319 20.571 35.764 1.00 37.16 115 GLY C O 1
ATOM 4535 N N . ASP C 1 120 ? 29.680 19.495 32.806 1.00 39.17 117 ASP C N 1
ATOM 4536 C CA . ASP C 1 120 ? 30.777 19.832 31.935 1.00 40.48 117 ASP C CA 1
ATOM 4537 C C . ASP C 1 120 ? 31.953 20.525 32.654 1.00 40.95 117 ASP C C 1
ATOM 4538 O O . ASP C 1 120 ? 33.016 20.662 32.050 1.00 40.89 117 ASP C O 1
ATOM 4543 N N . GLU C 1 121 ? 31.785 20.934 33.920 1.00 40.27 118 GLU C N 1
ATOM 4544 C CA . GLU C 1 121 ? 32.818 21.728 34.629 1.00 39.32 118 GLU C CA 1
ATOM 4545 C C . GLU C 1 121 ? 33.781 20.846 35.437 1.00 39.77 118 GLU C C 1
ATOM 4546 O O . GLU C 1 121 ? 33.356 20.111 36.306 1.00 39.36 118 GLU C O 1
ATOM 4552 N N . ASP C 1 122 ? 35.085 20.970 35.190 1.00 40.10 119 ASP C N 1
ATOM 4553 C CA . ASP C 1 122 ? 36.088 20.177 35.927 1.00 39.30 119 ASP C CA 1
ATOM 4554 C C . ASP C 1 122 ? 36.075 20.402 37.431 1.00 38.74 119 ASP C C 1
ATOM 4555 O O . ASP C 1 122 ? 35.882 21.533 37.911 1.00 39.00 119 ASP C O 1
ATOM 4560 N N . ILE C 1 123 ? 36.355 19.319 38.163 1.00 38.79 120 ILE C N 1
ATOM 4561 C CA . ILE C 1 123 ? 36.611 19.375 39.590 1.00 37.08 120 ILE C CA 1
ATOM 4562 C C . ILE C 1 123 ? 37.954 18.713 39.890 1.00 37.32 120 ILE C C 1
ATOM 4563 O O . ILE C 1 123 ? 38.424 17.876 39.110 1.00 36.40 120 ILE C O 1
ATOM 4568 N N . TYR C 1 124 ? 38.552 19.110 41.010 1.00 35.07 121 TYR C N 1
ATOM 4569 C CA . TYR C 1 124 ? 39.528 18.273 41.699 1.00 37.54 121 TYR C CA 1
ATOM 4570 C C . TYR C 1 124 ? 38.836 17.255 42.592 1.00 36.38 121 TYR C C 1
ATOM 4571 O O . TYR C 1 124 ? 37.945 17.577 43.381 1.00 34.48 121 TYR C O 1
ATOM 4580 N N . TYR C 1 125 ? 39.235 16.008 42.434 1.00 36.37 122 TYR C N 1
ATOM 4581 C CA . TYR C 1 125 ? 38.658 14.960 43.228 1.00 36.36 122 TYR C CA 1
ATOM 4582 C C . TYR C 1 125 ? 39.761 14.465 44.147 1.00 38.94 122 TYR C C 1
ATOM 4583 O O . TYR C 1 125 ? 40.856 14.121 43.665 1.00 40.10 122 TYR C O 1
ATOM 4592 N N . VAL C 1 126 ? 39.477 14.421 45.448 1.00 38.90 123 VAL C N 1
ATOM 4593 C CA . VAL C 1 126 ? 40.399 13.854 46.423 1.00 38.13 123 VAL C CA 1
ATOM 4594 C C . VAL C 1 126 ? 39.827 12.734 47.288 1.00 36.53 123 VAL C C 1
ATOM 4595 O O . VAL C 1 126 ? 38.713 12.781 47.779 1.00 36.16 123 VAL C O 1
ATOM 4599 N N . LYS C 1 127 ? 40.616 11.692 47.439 1.00 36.18 124 LYS C N 1
ATOM 4600 C CA . LYS C 1 127 ? 40.283 10.637 48.353 1.00 35.19 124 LYS C CA 1
ATOM 4601 C C . LYS C 1 127 ? 41.480 10.460 49.245 1.00 34.12 124 LYS C C 1
ATOM 4602 O O . LYS C 1 127 ? 42.579 10.275 48.773 1.00 32.85 124 LYS C O 1
ATOM 4608 N N . ARG C 1 128 ? 41.264 10.571 50.541 1.00 35.59 125 ARG C N 1
ATOM 4609 C CA . ARG C 1 128 ? 42.340 10.400 51.475 1.00 36.24 125 ARG C CA 1
ATOM 4610 C C . ARG C 1 128 ? 41.898 9.852 52.825 1.00 36.50 125 ARG C C 1
ATOM 4611 O O . ARG C 1 128 ? 40.716 9.911 53.199 1.00 35.27 125 ARG C O 1
ATOM 4619 N N . VAL C 1 129 ? 42.851 9.259 53.529 1.00 38.21 126 VAL C N 1
ATOM 4620 C CA . VAL C 1 129 ? 42.634 8.812 54.897 1.00 39.09 126 VAL C CA 1
ATOM 4621 C C . VAL C 1 129 ? 43.433 9.742 55.765 1.00 38.88 126 VAL C C 1
ATOM 4622 O O . VAL C 1 129 ? 44.627 9.931 55.556 1.00 38.28 126 VAL C O 1
ATOM 4626 N N . ARG C 1 130 ? 42.758 10.340 56.731 1.00 39.26 127 ARG C N 1
ATOM 4627 C CA . ARG C 1 130 ? 43.439 11.143 57.729 1.00 40.48 127 ARG C CA 1
ATOM 4628 C C . ARG C 1 130 ? 43.639 10.413 59.055 1.00 39.98 127 ARG C C 1
ATOM 4629 O O . ARG C 1 130 ? 42.879 9.491 59.390 1.00 40.26 127 ARG C O 1
ATOM 4637 N N . TYR C 1 131 ? 44.665 10.840 59.792 1.00 42.19 128 TYR C N 1
ATOM 4638 C CA . TYR C 1 131 ? 45.165 10.184 61.012 1.00 44.53 128 TYR C CA 1
ATOM 4639 C C . TYR C 1 131 ? 45.378 11.220 62.107 1.00 46.33 128 TYR C C 1
ATOM 4640 O O . TYR C 1 131 ? 45.816 12.319 61.810 1.00 47.25 128 TYR C O 1
ATOM 4649 N N . ILE C 1 132 ? 45.071 10.863 63.360 1.00 48.57 129 ILE C N 1
ATOM 4650 C CA . ILE C 1 132 ? 45.482 11.633 64.544 1.00 50.49 129 ILE C CA 1
ATOM 4651 C C . ILE C 1 132 ? 46.291 10.701 65.396 1.00 51.91 129 ILE C C 1
ATOM 4652 O O . ILE C 1 132 ? 45.833 9.596 65.718 1.00 51.76 129 ILE C O 1
ATOM 4657 N N . ASN C 1 133 ? 47.500 11.145 65.739 1.00 52.76 130 ASN C N 1
ATOM 4658 C CA . ASN C 1 133 ? 48.381 10.406 66.608 1.00 54.02 130 ASN C CA 1
ATOM 4659 C C . ASN C 1 133 ? 48.545 8.967 66.145 1.00 53.74 130 ASN C C 1
ATOM 4660 O O . ASN C 1 133 ? 48.449 8.035 66.950 1.00 53.02 130 ASN C O 1
ATOM 4665 N N . GLY C 1 134 ? 48.750 8.805 64.833 1.00 53.48 131 GLY C N 1
ATOM 4666 C CA . GLY C 1 134 ? 49.026 7.493 64.227 1.00 52.40 131 GLY C CA 1
ATOM 4667 C C . GLY C 1 134 ? 47.907 6.473 64.409 1.00 51.32 131 GLY C C 1
ATOM 4668 O O . GLY C 1 134 ? 48.174 5.272 64.539 1.00 52.27 131 GLY C O 1
ATOM 4669 N N . GLN C 1 135 ? 46.670 6.966 64.505 1.00 47.62 132 GLN C N 1
ATOM 4670 C CA . GLN C 1 135 ? 45.475 6.138 64.384 1.00 45.41 132 GLN C CA 1
ATOM 4671 C C . GLN C 1 135 ? 44.660 6.843 63.335 1.00 42.83 132 GLN C C 1
ATOM 4672 O O . GLN C 1 135 ? 44.837 8.044 63.144 1.00 40.94 132 GLN C O 1
ATOM 4678 N N . THR C 1 136 ? 43.771 6.111 62.664 1.00 41.56 133 THR C N 1
ATOM 4679 C CA . THR C 1 136 ? 42.891 6.709 61.668 1.00 40.30 133 THR C CA 1
ATOM 4680 C C . THR C 1 136 ? 41.903 7.715 62.314 1.00 39.77 133 THR C C 1
ATOM 4681 O O . THR C 1 136 ? 41.325 7.454 63.384 1.00 37.32 133 THR C O 1
ATOM 4685 N N . LEU C 1 137 ? 41.768 8.884 61.694 1.00 38.38 134 LEU C N 1
ATOM 4686 C CA . LEU C 1 137 ? 40.779 9.838 62.139 1.00 39.20 134 LEU C CA 1
ATOM 4687 C C . LEU C 1 137 ? 39.487 9.723 61.277 1.00 40.06 134 LEU C C 1
ATOM 4688 O O . LEU C 1 137 ? 38.368 9.768 61.803 1.00 40.63 134 LEU C O 1
ATOM 4693 N N . CYS C 1 138 ? 39.657 9.554 59.970 1.00 39.01 135 CYS C N 1
ATOM 4694 C CA . CYS C 1 138 ? 38.548 9.618 59.033 1.00 39.42 135 CYS C CA 1
ATOM 4695 C C . CYS C 1 138 ? 38.964 9.194 57.644 1.00 38.80 135 CYS C C 1
ATOM 4696 O O . CYS C 1 138 ? 40.156 9.175 57.295 1.00 35.54 135 CYS C O 1
ATOM 4699 N N . TYR C 1 139 ? 37.931 8.864 56.878 1.00 39.19 136 TYR C N 1
ATOM 4700 C CA . TYR C 1 139 ? 38.027 8.480 55.499 1.00 40.48 136 TYR C CA 1
ATOM 4701 C C . TYR C 1 139 ? 37.227 9.518 54.745 1.00 40.03 136 TYR C C 1
ATOM 4702 O O . TYR C 1 139 ? 36.007 9.674 54.953 1.00 40.66 136 TYR C O 1
ATOM 4711 N N . GLU C 1 140 ? 37.896 10.211 53.830 1.00 40.56 137 GLU C N 1
ATOM 4712 C CA . GLU C 1 140 ? 37.287 11.352 53.108 1.00 41.72 137 GLU C CA 1
ATOM 4713 C C . GLU C 1 140 ? 37.323 11.284 51.579 1.00 39.00 137 GLU C C 1
ATOM 4714 O O . GLU C 1 140 ? 38.324 10.917 50.999 1.00 38.87 137 GLU C O 1
ATOM 4720 N N . GLU C 1 141 ? 36.219 11.686 50.952 1.00 38.02 138 GLU C N 1
ATOM 4721 C CA . GLU C 1 141 ? 36.167 12.077 49.547 1.00 38.13 138 GLU C CA 1
ATOM 4722 C C . GLU C 1 141 ? 35.727 13.527 49.473 1.00 37.20 138 GLU C C 1
ATOM 4723 O O . GLU C 1 141 ? 34.755 13.921 50.118 1.00 35.80 138 GLU C O 1
ATOM 4729 N N . SER C 1 142 ? 36.451 14.336 48.707 1.00 36.79 139 SER C N 1
ATOM 4730 C CA . SER C 1 142 ? 36.022 15.689 48.504 1.00 38.36 139 SER C CA 1
ATOM 4731 C C . SER C 1 142 ? 36.170 16.135 47.048 1.00 37.94 139 SER C C 1
ATOM 4732 O O . SER C 1 142 ? 36.965 15.571 46.270 1.00 37.08 139 SER C O 1
ATOM 4735 N N . TYR C 1 143 ? 35.358 17.126 46.686 1.00 39.36 140 TYR C N 1
ATOM 4736 C CA . TYR C 1 143 ? 35.217 17.601 45.316 1.00 39.09 140 TYR C CA 1
ATOM 4737 C C . TYR C 1 143 ? 35.361 19.112 45.312 1.00 37.37 140 TYR C C 1
ATOM 4738 O O . TYR C 1 143 ? 34.609 19.796 45.986 1.00 38.25 140 TYR C O 1
ATOM 4747 N N . TYR C 1 144 ? 36.286 19.642 44.537 1.00 37.87 141 TYR C N 1
ATOM 4748 C CA . TYR C 1 144 ? 36.520 21.095 44.524 1.00 39.68 141 TYR C CA 1
ATOM 4749 C C . TYR C 1 144 ? 36.302 21.619 43.133 1.00 38.51 141 TYR C C 1
ATOM 4750 O O . TYR C 1 144 ? 36.796 21.023 42.200 1.00 40.11 141 TYR C O 1
ATOM 4759 N N . THR C 1 145 ? 35.542 22.709 42.999 1.00 38.57 142 THR C N 1
ATOM 4760 C CA . THR C 1 145 ? 35.341 23.383 41.704 1.00 37.61 142 THR C CA 1
ATOM 4761 C C . THR C 1 145 ? 36.667 23.989 41.230 1.00 37.96 142 THR C C 1
ATOM 4762 O O . THR C 1 145 ? 37.275 24.815 41.900 1.00 37.71 142 THR C O 1
ATOM 4766 N N . LYS C 1 146 ? 37.120 23.558 40.070 1.00 39.45 143 LYS C N 1
ATOM 4767 C CA . LYS C 1 146 ? 38.481 23.839 39.668 1.00 37.57 143 LYS C CA 1
ATOM 4768 C C . LYS C 1 146 ? 38.609 25.280 39.170 1.00 39.89 143 LYS C C 1
ATOM 4769 O O . LYS C 1 146 ? 39.656 25.875 39.353 1.00 37.85 143 LYS C O 1
ATOM 4775 N N . SER C 1 147 ? 37.532 25.874 38.640 1.00 38.25 144 SER C N 1
ATOM 4776 C CA . SER C 1 147 ? 37.574 27.310 38.329 1.00 39.63 144 SER C CA 1
ATOM 4777 C C . SER C 1 147 ? 37.705 28.218 39.593 1.00 39.96 144 SER C C 1
ATOM 4778 O O . SER C 1 147 ? 38.009 29.424 39.489 1.00 39.47 144 SER C O 1
ATOM 4781 N N . ILE C 1 148 ? 37.477 27.650 40.778 1.00 39.82 145 ILE C N 1
ATOM 4782 C CA . ILE C 1 148 ? 37.688 28.394 42.033 1.00 38.25 145 ILE C CA 1
ATOM 4783 C C . ILE C 1 148 ? 38.961 27.927 42.695 1.00 38.59 145 ILE C C 1
ATOM 4784 O O . ILE C 1 148 ? 39.883 28.709 42.967 1.00 36.71 145 ILE C O 1
ATOM 4789 N N . VAL C 1 149 ? 39.013 26.640 42.999 1.00 38.39 146 VAL C N 1
ATOM 4790 C CA . VAL C 1 149 ? 40.244 26.053 43.563 1.00 37.83 146 VAL C CA 1
ATOM 4791 C C . VAL C 1 149 ? 41.167 25.678 42.389 1.00 37.29 146 VAL C C 1
ATOM 4792 O O . VAL C 1 149 ? 41.122 24.571 41.871 1.00 37.03 146 VAL C O 1
ATOM 4796 N N . THR C 1 150 ? 41.982 26.639 41.959 1.00 37.72 147 THR C N 1
ATOM 4797 C CA . THR C 1 150 ? 42.606 26.579 40.633 1.00 39.39 147 THR C CA 1
ATOM 4798 C C . THR C 1 150 ? 43.823 25.619 40.488 1.00 40.73 147 THR C C 1
ATOM 4799 O O . THR C 1 150 ? 44.130 25.153 39.379 1.00 42.55 147 THR C O 1
ATOM 4803 N N . TYR C 1 151 ? 44.513 25.326 41.587 1.00 38.90 148 TYR C N 1
ATOM 4804 C CA . TYR C 1 151 ? 45.541 24.270 41.579 1.00 37.48 148 TYR C CA 1
ATOM 4805 C C . TYR C 1 151 ? 45.452 23.453 42.845 1.00 36.79 148 TYR C C 1
ATOM 4806 O O . TYR C 1 151 ? 45.097 23.980 43.869 1.00 36.12 148 TYR C O 1
ATOM 4815 N N . LEU C 1 152 ? 45.776 22.161 42.750 1.00 38.33 149 LEU C N 1
ATOM 4816 C CA . LEU C 1 152 ? 46.064 21.298 43.890 1.00 39.05 149 LEU C CA 1
ATOM 4817 C C . LEU C 1 152 ? 47.061 20.296 43.385 1.00 39.38 149 LEU C C 1
ATOM 4818 O O . LEU C 1 152 ? 47.124 20.034 42.180 1.00 40.34 149 LEU C O 1
ATOM 4823 N N . ASN C 1 153 ? 47.816 19.718 44.312 1.00 38.94 150 ASN C N 1
ATOM 4824 C CA . ASN C 1 153 ? 48.610 18.567 44.022 1.00 38.55 150 ASN C CA 1
ATOM 4825 C C . ASN C 1 153 ? 48.733 17.637 45.243 1.00 39.39 150 ASN C C 1
ATOM 4826 O O . ASN C 1 153 ? 48.187 17.893 46.327 1.00 38.38 150 ASN C O 1
ATOM 4831 N N . ASN C 1 154 ? 49.452 16.552 45.036 1.00 39.20 151 ASN C N 1
ATOM 4832 C CA . ASN C 1 154 ? 49.559 15.513 46.028 1.00 41.67 151 ASN C CA 1
ATOM 4833 C C . ASN C 1 154 ? 50.015 15.983 47.398 1.00 40.36 151 ASN C C 1
ATOM 4834 O O . ASN C 1 154 ? 49.358 15.695 48.391 1.00 38.64 151 ASN C O 1
ATOM 4839 N N . GLU C 1 155 ? 51.112 16.740 47.427 1.00 39.27 152 GLU C N 1
ATOM 4840 C CA . GLU C 1 155 ? 51.708 17.252 48.674 1.00 38.76 152 GLU C CA 1
ATOM 4841 C C . GLU C 1 155 ? 50.792 18.226 49.416 1.00 37.39 152 GLU C C 1
ATOM 4842 O O . GLU C 1 155 ? 50.745 18.219 50.638 1.00 38.42 152 GLU C O 1
ATOM 4848 N N . ILE C 1 156 ? 50.086 19.076 48.679 1.00 36.80 153 ILE C N 1
ATOM 4849 C CA . ILE C 1 156 ? 49.155 20.034 49.272 1.00 37.30 153 ILE C CA 1
ATOM 4850 C C . ILE C 1 156 ? 48.002 19.292 49.939 1.00 38.11 153 ILE C C 1
ATOM 4851 O O . ILE C 1 156 ? 47.611 19.610 51.065 1.00 37.62 153 ILE C O 1
ATOM 4856 N N . VAL C 1 157 ? 47.478 18.298 49.223 1.00 36.71 154 VAL C N 1
ATOM 4857 C CA . VAL C 1 157 ? 46.374 17.476 49.683 1.00 38.51 154 VAL C CA 1
ATOM 4858 C C . VAL C 1 157 ? 46.744 16.560 50.873 1.00 38.60 154 VAL C C 1
ATOM 4859 O O . VAL C 1 157 ? 45.866 16.003 51.539 1.00 39.45 154 VAL C O 1
ATOM 4863 N N . SER C 1 158 ? 48.025 16.398 51.145 1.00 38.73 155 SER C N 1
ATOM 4864 C CA . SER C 1 158 ? 48.431 15.511 52.218 1.00 40.10 155 SER C CA 1
ATOM 4865 C C . SER C 1 158 ? 48.496 16.331 53.515 1.00 40.69 155 SER C C 1
ATOM 4866 O O . SER C 1 158 ? 48.751 15.773 54.579 1.00 42.13 155 SER C O 1
ATOM 4869 N N . HIS C 1 159 ? 48.242 17.643 53.414 1.00 39.63 156 HIS C N 1
ATOM 4870 C CA . HIS C 1 159 ? 48.226 18.556 54.551 1.00 41.13 156 HIS C CA 1
ATOM 4871 C C . HIS C 1 159 ? 46.900 19.257 54.630 1.00 42.62 156 HIS C C 1
ATOM 4872 O O . HIS C 1 159 ? 45.898 18.713 54.173 1.00 45.50 156 HIS C O 1
ATOM 4879 N N . SER C 1 160 ? 46.852 20.454 55.194 1.00 44.53 157 SER C N 1
ATOM 4880 C CA . SER C 1 160 ? 45.575 21.163 55.285 1.00 45.01 157 SER C CA 1
ATOM 4881 C C . SER C 1 160 ? 45.276 21.815 53.936 1.00 43.66 157 SER C C 1
ATOM 4882 O O . SER C 1 160 ? 46.048 22.657 53.463 1.00 44.39 157 SER C O 1
ATOM 4885 N N . ILE C 1 161 ? 44.207 21.385 53.291 1.00 42.23 158 ILE C N 1
ATOM 4886 C CA . ILE C 1 161 ? 43.779 21.985 52.051 1.00 41.17 158 ILE C CA 1
ATOM 4887 C C . ILE C 1 161 ? 43.183 23.389 52.296 1.00 41.30 158 ILE C C 1
ATOM 4888 O O . ILE C 1 161 ? 43.332 24.282 51.450 1.00 43.00 158 ILE C O 1
ATOM 4893 N N . PHE C 1 162 ? 42.488 23.570 53.422 1.00 42.01 159 PHE C N 1
ATOM 4894 C CA . PHE C 1 162 ? 41.885 24.869 53.761 1.00 43.81 159 PHE C CA 1
ATOM 4895 C C . PHE C 1 162 ? 42.973 25.910 53.954 1.00 43.52 159 PHE C C 1
ATOM 4896 O O . PHE C 1 162 ? 42.844 27.060 53.523 1.00 43.02 159 PHE C O 1
ATOM 4904 N N . HIS C 1 163 ? 44.075 25.490 54.560 1.00 41.46 160 HIS C N 1
ATOM 4905 C CA . HIS C 1 163 ? 45.176 26.395 54.769 1.00 42.56 160 HIS C CA 1
ATOM 4906 C C . HIS C 1 163 ? 45.804 26.853 53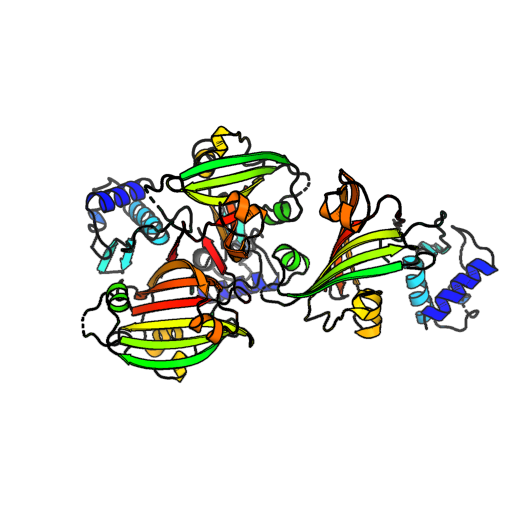.439 1.00 41.17 160 HIS C C 1
ATOM 4907 O O . HIS C 1 163 ? 46.081 28.053 53.254 1.00 40.61 160 HIS C O 1
ATOM 4914 N N . TYR C 1 164 ? 46.040 25.903 52.537 1.00 39.40 161 TYR C N 1
ATOM 4915 C CA . TYR C 1 164 ? 46.465 26.246 51.170 1.00 40.58 161 TYR C CA 1
ATOM 4916 C C . TYR C 1 164 ? 45.478 27.180 50.419 1.00 38.55 161 TYR C C 1
ATOM 4917 O O . TYR C 1 164 ? 45.904 28.085 49.717 1.00 38.62 161 TYR C O 1
ATOM 4926 N N . ILE C 1 165 ? 44.181 26.937 50.573 1.00 38.12 162 ILE C N 1
ATOM 4927 C CA . ILE C 1 165 ? 43.133 27.723 49.916 1.00 39.05 162 ILE C CA 1
ATOM 4928 C C . ILE C 1 165 ? 43.086 29.188 50.398 1.00 41.24 162 ILE C C 1
ATOM 4929 O O . ILE C 1 165 ? 42.934 30.111 49.572 1.00 41.75 162 ILE C O 1
ATOM 4934 N N . ARG C 1 166 ? 43.190 29.396 51.717 1.00 39.67 163 ARG C N 1
ATOM 4935 C CA . ARG C 1 166 ? 43.200 30.728 52.299 1.00 45.79 163 ARG C CA 1
ATOM 4936 C C . ARG C 1 166 ? 44.577 31.409 52.113 1.00 44.23 163 ARG C C 1
ATOM 4937 O O . ARG C 1 166 ? 44.672 32.517 51.595 1.00 46.24 163 ARG C O 1
ATOM 4945 N N . GLU C 1 167 ? 45.646 30.742 52.529 1.00 42.88 164 GLU C N 1
ATOM 4946 C CA . GLU C 1 167 ? 46.970 31.365 52.477 1.00 44.48 164 GLU C CA 1
ATOM 4947 C C . GLU C 1 167 ? 47.627 31.302 51.107 1.00 41.92 164 GLU C C 1
ATOM 4948 O O . GLU C 1 167 ? 48.209 32.289 50.667 1.00 41.45 164 GLU C O 1
ATOM 4954 N N . GLY C 1 168 ? 47.567 30.134 50.471 1.00 39.45 165 GLY C N 1
ATOM 4955 C CA . GLY C 1 168 ? 48.121 29.922 49.146 1.00 37.67 165 GLY C CA 1
ATOM 4956 C C . GLY C 1 168 ? 47.325 30.687 48.114 1.00 37.83 165 GLY C C 1
ATOM 4957 O O . GLY C 1 168 ? 47.842 31.598 47.501 1.00 36.21 165 GLY C O 1
ATOM 4958 N N . LEU C 1 169 ? 46.059 30.309 47.926 1.00 36.83 166 LEU C N 1
ATOM 4959 C CA . LEU C 1 169 ? 45.215 30.890 46.904 1.00 36.36 166 LEU C CA 1
ATOM 4960 C C . LEU C 1 169 ? 44.610 32.259 47.260 1.00 37.47 166 LEU C C 1
ATOM 4961 O O . LEU C 1 169 ? 44.142 32.968 46.360 1.00 38.32 166 LEU C O 1
ATOM 4966 N N . GLY C 1 170 ? 44.627 32.638 48.548 1.00 38.64 167 GLY C N 1
ATOM 4967 C CA . GLY C 1 170 ? 44.077 33.940 48.998 1.00 36.40 167 GLY C CA 1
ATOM 4968 C C . GLY C 1 170 ? 42.537 34.018 48.921 1.00 38.56 167 GLY C C 1
ATOM 4969 O O . GLY C 1 170 ? 41.978 35.128 48.861 1.00 36.26 167 GLY C O 1
ATOM 4970 N N . LEU C 1 171 ? 41.880 32.848 48.911 1.00 36.63 168 LEU C N 1
ATOM 4971 C CA . LEU C 1 171 ? 40.396 32.699 48.843 1.00 40.49 168 LEU C CA 1
ATOM 4972 C C . LEU C 1 171 ? 39.715 32.998 50.187 1.00 41.87 168 LEU C C 1
ATOM 4973 O O . LEU C 1 171 ? 40.256 32.708 51.259 1.00 41.95 168 LEU C O 1
ATOM 4978 N N . LYS C 1 172 ? 38.532 33.585 50.128 1.00 43.57 169 LYS C N 1
ATOM 4979 C CA . LYS C 1 172 ? 37.880 34.047 51.338 1.00 45.75 169 LYS C CA 1
ATOM 4980 C C . LYS C 1 172 ? 36.769 33.077 51.661 1.00 45.59 169 LYS C C 1
ATOM 4981 O O . LYS C 1 172 ? 35.788 32.979 50.921 1.00 43.04 169 LYS C O 1
ATOM 4987 N N . ILE C 1 173 ? 36.967 32.322 52.740 1.00 46.39 170 ILE C N 1
ATOM 4988 C CA . ILE C 1 173 ? 36.070 31.225 53.065 1.00 47.86 170 ILE C CA 1
ATOM 4989 C C . ILE C 1 173 ? 34.951 31.703 53.959 1.00 47.86 170 ILE C C 1
ATOM 4990 O O . ILE C 1 173 ? 35.183 32.249 55.040 1.00 46.75 170 ILE C O 1
ATOM 4995 N N . GLY C 1 174 ? 33.731 31.472 53.486 1.00 46.87 171 GLY C N 1
ATOM 4996 C CA . GLY C 1 174 ? 32.551 31.886 54.202 1.00 47.39 171 GLY C CA 1
ATOM 4997 C C . GLY C 1 174 ? 31.895 30.721 54.914 1.00 46.38 171 GLY C C 1
ATOM 4998 O O . GLY C 1 174 ? 32.543 29.884 55.568 1.00 49.23 171 GLY C O 1
ATOM 4999 N N . PHE C 1 175 ? 30.592 30.673 54.783 1.00 44.80 172 PHE C N 1
ATOM 5000 C CA . PHE C 1 175 ? 29.772 29.816 55.598 1.00 43.00 172 PHE C CA 1
ATOM 5001 C C . PHE C 1 175 ? 29.770 28.391 55.033 1.00 41.00 172 PHE C C 1
ATOM 5002 O O . PHE C 1 175 ? 30.088 28.154 53.844 1.00 39.48 172 PHE C O 1
ATOM 5010 N N . SER C 1 176 ? 29.471 27.436 55.900 1.00 38.35 173 SER C N 1
ATOM 5011 C CA . SER C 1 176 ? 29.392 26.069 55.478 1.00 38.20 173 SER C CA 1
ATOM 5012 C C . SER C 1 176 ? 28.124 25.434 55.998 1.00 37.70 173 SER C C 1
ATOM 5013 O O . SER C 1 176 ? 27.565 25.840 57.019 1.00 35.70 173 SER C O 1
ATOM 5016 N N . ASP C 1 177 ? 27.656 24.419 55.295 1.00 38.26 174 ASP C N 1
ATOM 5017 C CA . ASP C 1 177 ? 26.529 23.648 55.803 1.00 38.26 174 ASP C CA 1
ATOM 5018 C C . ASP C 1 177 ? 26.991 22.210 56.002 1.00 36.90 174 ASP C C 1
ATOM 5019 O O . ASP C 1 177 ? 27.616 21.645 55.095 1.00 36.88 174 ASP C O 1
ATOM 5024 N N . LEU C 1 178 ? 26.672 21.613 57.159 1.00 35.38 175 LEU C N 1
ATOM 5025 C CA . LEU C 1 178 ? 27.034 20.204 57.448 1.00 34.76 175 LEU C CA 1
ATOM 5026 C C . LEU C 1 178 ? 25.807 19.359 57.720 1.00 34.27 175 LEU C C 1
ATOM 5027 O O . LEU C 1 178 ? 24.938 19.754 58.491 1.00 35.45 175 LEU C O 1
ATOM 5032 N N . PHE C 1 179 ? 25.770 18.174 57.120 1.00 34.60 176 PHE C N 1
ATOM 5033 C CA . PHE C 1 179 ? 24.691 17.233 57.270 1.00 35.48 176 PHE C CA 1
ATOM 5034 C C . PHE C 1 179 ? 25.238 15.966 57.898 1.00 36.41 176 PHE C C 1
ATOM 5035 O O . PHE C 1 179 ? 26.121 15.299 57.335 1.00 35.31 176 PHE C O 1
ATOM 5043 N N . LEU C 1 180 ? 24.741 15.673 59.097 1.00 36.74 177 LEU C N 1
ATOM 5044 C CA . LEU C 1 180 ? 25.311 14.611 59.939 1.00 35.50 177 LEU C CA 1
ATOM 5045 C C . LEU C 1 180 ? 24.314 13.500 60.002 1.00 37.27 177 LEU C C 1
ATOM 5046 O O . LEU C 1 180 ? 23.147 13.762 60.280 1.00 32.91 177 LEU C O 1
ATOM 5051 N N . HIS C 1 181 ? 24.813 12.269 59.795 1.00 37.12 178 HIS C N 1
ATOM 5052 C CA . HIS C 1 181 ? 24.082 11.010 59.746 1.00 39.19 178 HIS C CA 1
ATOM 5053 C C . HIS C 1 181 ? 24.925 10.032 60.584 1.00 39.48 178 HIS C C 1
ATOM 5054 O O . HIS C 1 181 ? 26.167 10.106 60.601 1.00 38.03 178 HIS C O 1
ATOM 5061 N N . VAL C 1 182 ? 24.263 9.143 61.301 1.00 40.83 179 VAL C N 1
ATOM 5062 C CA . VAL C 1 182 ? 24.950 8.057 61.981 1.00 41.58 179 VAL C CA 1
ATOM 5063 C C . VAL C 1 182 ? 24.548 6.730 61.344 1.00 43.05 179 VAL C C 1
ATOM 5064 O O . VAL C 1 182 ? 23.357 6.450 61.161 1.00 41.51 179 VAL C O 1
ATOM 5068 N N . GLY C 1 183 ? 25.544 5.896 61.021 1.00 44.58 180 GLY C N 1
ATOM 5069 C CA . GLY C 1 183 ? 25.263 4.571 60.450 1.00 44.01 180 GLY C CA 1
ATOM 5070 C C . GLY C 1 183 ? 26.329 3.558 60.816 1.00 44.65 180 GLY C C 1
ATOM 5071 O O . GLY C 1 183 ? 27.117 3.776 61.739 1.00 42.72 180 GLY C O 1
ATOM 5072 N N . GLN C 1 184 ? 26.340 2.457 60.064 1.00 44.82 181 GLN C N 1
ATOM 5073 C CA . GLN C 1 184 ? 27.272 1.328 60.241 1.00 45.76 181 GLN C CA 1
ATOM 5074 C C . GLN C 1 184 ? 28.309 1.360 59.142 1.00 44.72 181 GLN C C 1
ATOM 5075 O O . GLN C 1 184 ? 28.011 1.694 58.003 1.00 43.60 181 GLN C O 1
ATOM 5081 N N . LEU C 1 185 ? 29.548 1.036 59.488 1.00 46.64 182 LEU C N 1
ATOM 5082 C CA . LEU C 1 185 ? 30.619 1.015 58.496 1.00 48.04 182 LEU C CA 1
ATOM 5083 C C . LEU C 1 185 ? 30.368 -0.083 57.457 1.00 49.10 182 LEU C C 1
ATOM 5084 O O . LEU C 1 185 ? 29.960 -1.192 57.794 1.00 49.96 182 LEU C O 1
ATOM 5089 N N . ASN C 1 186 ? 30.583 0.257 56.197 1.00 51.16 183 ASN C N 1
ATOM 5090 C CA . ASN C 1 186 ? 30.579 -0.723 55.155 1.00 53.50 183 ASN C CA 1
ATOM 5091 C C . ASN C 1 186 ? 32.010 -1.224 55.026 1.00 54.46 183 ASN C C 1
ATOM 5092 O O . ASN C 1 186 ? 32.899 -0.735 55.743 1.00 53.07 183 ASN C O 1
ATOM 5097 N N . GLU C 1 187 ? 32.238 -2.197 54.142 1.00 55.76 184 GLU C N 1
ATOM 5098 C CA . GLU C 1 187 ? 33.531 -2.886 54.095 1.00 57.21 184 GLU C CA 1
ATOM 5099 C C . GLU C 1 187 ? 34.674 -1.997 53.632 1.00 56.21 184 GLU C C 1
ATOM 5100 O O . GLU C 1 187 ? 35.764 -2.019 54.223 1.00 56.21 184 GLU C O 1
ATOM 5106 N N . GLU C 1 188 ? 34.418 -1.193 52.605 1.00 56.43 185 GLU C N 1
ATOM 5107 C CA . GLU C 1 188 ? 35.415 -0.254 52.101 1.00 56.69 185 GLU C CA 1
ATOM 5108 C C . GLU C 1 188 ? 35.841 0.781 53.168 1.00 56.38 185 GLU C C 1
ATOM 5109 O O . GLU C 1 188 ? 37.041 1.059 53.339 1.00 56.62 185 GLU C O 1
ATOM 5115 N N . GLU C 1 189 ? 34.854 1.339 53.877 1.00 54.07 186 GLU C N 1
ATOM 5116 C CA . GLU C 1 189 ? 35.100 2.316 54.941 1.00 52.41 186 GLU C CA 1
ATOM 5117 C C . GLU C 1 189 ? 35.830 1.696 56.096 1.00 50.70 186 GLU C C 1
ATOM 5118 O O . GLU C 1 189 ? 36.765 2.284 56.611 1.00 51.22 186 GLU C O 1
ATOM 5124 N N . ALA C 1 190 ? 35.359 0.527 56.513 1.00 49.24 187 ALA C N 1
ATOM 5125 C CA . ALA C 1 190 ? 35.951 -0.225 57.594 1.00 49.87 187 ALA C CA 1
ATOM 5126 C C . ALA C 1 190 ? 37.394 -0.609 57.269 1.00 50.19 187 ALA C C 1
ATOM 5127 O O . ALA C 1 190 ? 38.216 -0.734 58.168 1.00 50.37 187 ALA C O 1
ATOM 5129 N N . GLU C 1 191 ? 37.694 -0.801 55.987 1.00 50.84 188 GLU C N 1
ATOM 5130 C CA . GLU C 1 191 ? 39.041 -1.188 55.580 1.00 51.79 188 GLU C CA 1
ATOM 5131 C C . GLU C 1 191 ? 39.992 0.003 55.639 1.00 49.87 188 GLU C C 1
ATOM 5132 O O . GLU C 1 191 ? 41.031 -0.072 56.266 1.00 49.07 188 GLU C O 1
ATOM 5138 N N . TYR C 1 192 ? 39.622 1.112 55.012 1.00 48.82 189 TYR C N 1
ATOM 5139 C CA . TYR C 1 192 ? 40.396 2.346 55.163 1.00 48.23 189 TYR C CA 1
ATOM 5140 C C . TYR C 1 192 ? 40.657 2.731 56.623 1.00 46.70 189 TYR C C 1
ATOM 5141 O O . TYR C 1 192 ? 41.757 3.164 56.959 1.00 46.24 189 TYR C O 1
ATOM 5150 N N . LEU C 1 193 ? 39.653 2.541 57.485 1.00 44.24 190 LEU C N 1
ATOM 5151 C CA . LEU C 1 193 ? 39.738 2.971 58.886 1.00 41.75 190 LEU C CA 1
ATOM 5152 C C . LEU C 1 193 ? 40.417 1.972 59.815 1.00 42.39 190 LEU C C 1
ATOM 5153 O O . LEU C 1 193 ? 40.811 2.325 60.938 1.00 42.60 190 LEU C O 1
ATOM 5158 N N . GLY C 1 194 ? 40.582 0.733 59.351 1.00 42.84 191 GLY C N 1
ATOM 5159 C CA . GLY C 1 194 ? 41.191 -0.326 60.196 1.00 42.78 191 GLY C CA 1
ATOM 5160 C C . GLY C 1 194 ? 40.227 -0.801 61.275 1.00 43.92 191 GLY C C 1
ATOM 5161 O O . GLY C 1 194 ? 40.636 -1.183 62.364 1.00 44.16 191 GLY C O 1
ATOM 5162 N N . LEU C 1 195 ? 38.932 -0.752 60.966 1.00 44.69 192 LEU C N 1
ATOM 5163 C CA . LEU C 1 195 ? 37.877 -1.158 61.883 1.00 46.51 192 LEU C CA 1
ATOM 5164 C C . LEU C 1 195 ? 37.043 -2.312 61.260 1.00 48.82 192 LEU C C 1
ATOM 5165 O O . LEU C 1 195 ? 37.212 -2.652 60.085 1.00 49.46 192 LEU C O 1
ATOM 5170 N N . GLU C 1 196 ? 36.183 -2.923 62.066 1.00 50.18 193 GLU C N 1
ATOM 5171 C CA . GLU C 1 196 ? 35.242 -3.950 61.617 1.00 51.42 193 GLU C CA 1
ATOM 5172 C C . GLU C 1 196 ? 34.002 -3.370 60.930 1.00 51.50 193 GLU C C 1
ATOM 5173 O O . GLU C 1 196 ? 33.400 -2.392 61.411 1.00 49.94 193 GLU C O 1
ATOM 5179 N N . ALA C 1 197 ? 33.606 -3.983 59.816 1.00 50.72 194 ALA C N 1
ATOM 5180 C CA . ALA C 1 197 ? 32.375 -3.588 59.134 1.00 49.30 194 ALA C CA 1
ATOM 5181 C C . ALA C 1 197 ? 31.142 -3.835 60.032 1.00 48.38 194 ALA C C 1
ATOM 5182 O O . ALA C 1 197 ? 31.008 -4.904 60.676 1.00 46.41 194 ALA C O 1
ATOM 5184 N N . GLY C 1 198 ? 30.257 -2.835 60.053 1.00 47.04 195 GLY C N 1
ATOM 5185 C CA . GLY C 1 198 ? 29.044 -2.866 60.869 1.00 46.03 195 GLY C CA 1
ATOM 5186 C C . GLY C 1 198 ? 29.147 -2.049 62.143 1.00 45.00 195 GLY C C 1
ATOM 5187 O O . GLY C 1 198 ? 28.141 -1.783 62.796 1.00 44.67 195 GLY C O 1
ATOM 5188 N N . LEU C 1 199 ? 30.363 -1.648 62.507 1.00 44.40 196 LEU C N 1
ATOM 5189 C CA . LEU C 1 199 ? 30.563 -0.794 63.664 1.00 43.92 196 LEU C CA 1
ATOM 5190 C C . LEU C 1 199 ? 30.058 0.632 63.336 1.00 42.49 196 LEU C C 1
ATOM 5191 O O . LEU C 1 199 ? 29.842 0.951 62.169 1.00 41.29 196 LEU C O 1
ATOM 5196 N N . PRO C 1 200 ? 29.842 1.482 64.368 1.00 43.30 197 PRO C N 1
ATOM 5197 C CA . PRO C 1 200 ? 29.240 2.832 64.149 1.00 42.26 197 PRO C CA 1
ATOM 5198 C C . PRO C 1 200 ? 30.178 3.793 63.446 1.00 43.12 197 PRO C C 1
ATOM 5199 O O . PRO C 1 200 ? 31.398 3.668 63.604 1.00 43.69 197 PRO C O 1
ATOM 5203 N N . LYS C 1 201 ? 29.621 4.732 62.679 1.00 41.99 198 LYS C N 1
ATOM 5204 C CA . LYS C 1 201 ? 30.361 5.932 62.190 1.00 41.39 198 LYS C CA 1
ATOM 5205 C C . LYS C 1 201 ? 29.446 7.132 62.156 1.00 40.40 198 LYS C C 1
ATOM 5206 O O . LYS C 1 201 ? 28.239 7.014 61.822 1.00 37.14 198 LYS C O 1
ATOM 5212 N N . LEU C 1 202 ? 30.040 8.277 62.488 1.00 37.88 199 LEU C N 1
ATOM 5213 C CA . LEU C 1 202 ? 29.502 9.574 62.105 1.00 41.00 199 LEU C CA 1
ATOM 5214 C C . LEU C 1 202 ? 29.854 9.818 60.650 1.00 41.26 199 LEU C C 1
ATOM 5215 O O . LEU C 1 202 ? 31.051 9.712 60.261 1.00 40.54 199 LEU C O 1
ATOM 5220 N N . TYR C 1 203 ? 28.825 10.095 59.848 1.00 40.47 200 TYR C N 1
ATOM 5221 C CA . TYR C 1 203 ? 29.021 10.393 58.446 1.00 40.55 200 TYR C CA 1
ATOM 5222 C C . TYR C 1 203 ? 28.517 11.775 58.067 1.00 42.18 200 TYR C C 1
ATOM 5223 O O . TYR C 1 203 ? 27.304 12.064 58.138 1.00 42.72 200 TYR C O 1
ATOM 5232 N N . ILE C 1 204 ? 29.439 12.617 57.623 1.00 40.05 201 ILE C N 1
ATOM 5233 C CA . ILE C 1 204 ? 29.124 14.014 57.411 1.00 39.28 201 ILE C CA 1
ATOM 5234 C C . ILE C 1 204 ? 29.318 14.431 55.971 1.00 39.44 201 ILE C C 1
ATOM 5235 O O . ILE C 1 204 ? 30.391 14.235 55.401 1.00 40.32 201 ILE C O 1
ATOM 5240 N N . GLU C 1 205 ? 28.286 15.036 55.399 1.00 38.74 202 GLU C N 1
ATOM 5241 C CA . GLU C 1 205 ? 28.433 15.723 54.133 1.00 40.20 202 GLU C CA 1
ATOM 5242 C C . GLU C 1 205 ? 28.462 17.244 54.352 1.00 40.06 202 GLU C C 1
ATOM 5243 O O . GLU C 1 205 ? 27.548 17.821 54.972 1.00 38.93 202 GLU C O 1
ATOM 5249 N N . SER C 1 206 ? 29.523 17.887 53.851 1.00 39.15 203 SER C N 1
ATOM 5250 C CA . SER C 1 206 ? 29.729 19.308 54.082 1.00 37.26 203 SER C CA 1
ATOM 5251 C C . SER C 1 206 ? 29.782 20.059 52.786 1.00 37.24 203 SER C C 1
ATOM 5252 O O . SER C 1 206 ? 30.355 19.561 51.817 1.00 39.14 203 SER C O 1
ATOM 5255 N N . ILE C 1 207 ? 29.191 21.258 52.765 1.00 35.61 204 ILE C N 1
ATOM 5256 C CA . ILE C 1 207 ? 29.344 22.176 51.624 1.00 35.97 204 ILE C CA 1
ATOM 5257 C C . ILE C 1 207 ? 29.938 23.439 52.187 1.00 33.94 204 ILE C C 1
ATOM 5258 O O . ILE C 1 207 ? 29.361 24.064 53.067 1.00 36.19 204 ILE C O 1
ATOM 5263 N N . PHE C 1 208 ? 31.066 23.819 51.642 1.00 34.32 205 PHE C N 1
ATOM 5264 C CA . PHE C 1 208 ? 31.800 25.023 52.059 1.00 35.63 205 PHE C CA 1
ATOM 5265 C C . PHE C 1 208 ? 31.646 26.051 50.970 1.00 33.97 205 PHE C C 1
ATOM 5266 O O . PHE C 1 208 ? 31.726 25.719 49.798 1.00 34.14 205 PHE C O 1
ATOM 5274 N N . HIS C 1 209 ? 31.386 27.286 51.362 1.00 33.23 206 HIS C N 1
ATOM 5275 C CA . HIS C 1 209 ? 31.051 28.361 50.416 1.00 35.48 206 HIS C CA 1
ATOM 5276 C C . HIS C 1 209 ? 32.056 29.495 50.575 1.00 37.05 206 HIS C C 1
ATOM 5277 O O . HIS C 1 209 ? 32.574 29.703 51.654 1.00 36.26 206 HIS C O 1
ATOM 5284 N N . LEU C 1 210 ? 32.361 30.194 49.495 1.00 40.15 207 LEU C N 1
ATOM 5285 C CA . LEU C 1 210 ? 33.039 31.470 49.559 1.00 41.41 207 LEU C CA 1
ATOM 5286 C C . LEU C 1 210 ? 32.142 32.518 50.236 1.00 42.73 207 LEU C C 1
ATOM 5287 O O . LEU C 1 210 ? 30.944 32.290 50.473 1.00 41.80 207 LEU C O 1
ATOM 5292 N N . THR C 1 211 ? 32.722 33.675 50.550 1.00 43.96 208 THR C N 1
ATOM 5293 C CA . THR C 1 211 ? 31.956 34.769 51.119 1.00 46.13 208 THR C CA 1
ATOM 5294 C C . THR C 1 211 ? 30.838 35.268 50.193 1.00 47.84 208 THR C C 1
ATOM 5295 O O . THR C 1 211 ? 29.817 35.724 50.686 1.00 49.50 208 THR C O 1
ATOM 5299 N N . ASN C 1 212 ? 30.989 35.149 48.873 1.00 50.64 209 ASN C N 1
ATOM 5300 C CA . ASN C 1 212 ? 29.843 35.399 47.968 1.00 53.20 209 ASN C CA 1
ATOM 5301 C C . ASN C 1 212 ? 28.780 34.315 48.007 1.00 52.53 209 ASN C C 1
ATOM 5302 O O . ASN C 1 212 ? 27.750 34.461 47.367 1.00 53.99 209 ASN C O 1
ATOM 5307 N N . GLY C 1 213 ? 29.017 33.228 48.742 1.00 50.70 210 GLY C N 1
ATOM 5308 C CA . GLY C 1 213 ? 28.039 32.152 48.794 1.00 48.01 210 GLY C CA 1
ATOM 5309 C C . GLY C 1 213 ? 28.137 31.148 47.665 1.00 47.26 210 GLY C C 1
ATOM 5310 O O . GLY C 1 213 ? 27.307 30.250 47.558 1.00 47.11 210 GLY C O 1
ATOM 5311 N N . GLN C 1 214 ? 29.155 31.275 46.830 1.00 47.09 211 GLN C N 1
ATOM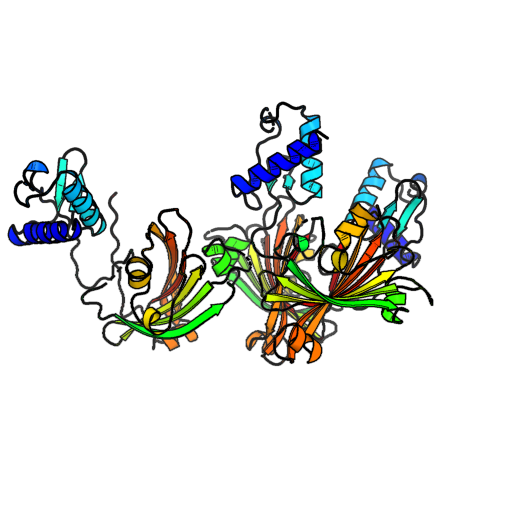 5312 C CA . GLN C 1 214 ? 29.435 30.281 45.791 1.00 47.75 211 GLN C CA 1
ATOM 5313 C C . GLN C 1 214 ? 30.045 29.025 46.474 1.00 45.35 211 GLN C C 1
ATOM 5314 O O . GLN C 1 214 ? 31.031 29.148 47.191 1.00 44.65 211 GLN C O 1
ATOM 5320 N N . PRO C 1 215 ? 29.447 27.827 46.268 1.00 42.76 212 PRO C N 1
ATOM 5321 C CA . PRO C 1 215 ? 30.092 26.630 46.786 1.00 41.17 212 PRO C CA 1
ATOM 5322 C C . PRO C 1 215 ? 31.454 26.447 46.143 1.00 40.85 212 PRO C C 1
ATOM 5323 O O . PRO C 1 215 ? 31.607 26.759 44.964 1.00 40.70 212 PRO C O 1
ATOM 5327 N N . PHE C 1 216 ? 32.424 25.919 46.891 1.00 38.84 213 PHE C N 1
ATOM 5328 C CA . PHE C 1 216 ? 33.725 25.584 46.318 1.00 38.97 213 PHE C CA 1
ATOM 5329 C C . PHE C 1 216 ? 34.203 24.207 46.725 1.00 39.72 213 PHE C C 1
ATOM 5330 O O . PHE C 1 216 ? 35.150 23.661 46.130 1.00 40.92 213 PHE C O 1
ATOM 5338 N N . ASP C 1 217 ? 33.617 23.668 47.784 1.00 38.45 214 ASP C N 1
ATOM 5339 C CA . ASP C 1 217 ? 34.080 22.384 48.309 1.00 40.00 214 ASP C CA 1
ATOM 5340 C C . ASP C 1 217 ? 32.873 21.571 48.764 1.00 39.88 214 ASP C C 1
ATOM 5341 O O . ASP C 1 217 ? 32.041 22.060 49.523 1.00 39.22 214 ASP C O 1
ATOM 5346 N N . TYR C 1 218 ? 32.781 20.345 48.271 1.00 39.85 215 TYR C N 1
ATOM 5347 C CA . TYR C 1 218 ? 31.827 19.360 48.781 1.00 40.01 215 TYR C CA 1
ATOM 5348 C C . TYR C 1 218 ? 32.591 18.136 49.275 1.00 38.59 215 TYR C C 1
ATOM 5349 O O . TYR C 1 218 ? 33.317 17.523 48.513 1.00 38.65 215 TYR C O 1
ATOM 5358 N N . SER C 1 219 ? 32.397 17.763 50.540 1.00 39.15 216 SER C N 1
ATOM 5359 C CA . SER C 1 219 ? 33.131 16.622 51.118 1.00 39.32 216 SER C CA 1
ATOM 5360 C C . SER C 1 219 ? 32.213 15.615 51.792 1.00 39.25 216 SER C C 1
ATOM 5361 O O . SER C 1 219 ? 31.166 15.975 52.354 1.00 36.42 216 SER C O 1
ATOM 5364 N N . LYS C 1 220 ? 32.605 14.338 51.698 1.00 39.25 217 LYS C N 1
ATOM 5365 C CA . LYS C 1 220 ? 31.835 13.234 52.284 1.00 39.73 217 LYS C CA 1
ATOM 5366 C C . LYS C 1 220 ? 32.784 12.544 53.219 1.00 39.70 217 LYS C C 1
ATOM 5367 O O . LYS C 1 220 ? 33.850 12.101 52.801 1.00 39.73 217 LYS C O 1
ATOM 5373 N N . ILE C 1 221 ? 32.435 12.462 54.489 1.00 40.16 218 ILE C N 1
ATOM 5374 C CA . ILE C 1 221 ? 33.428 12.044 55.487 1.00 40.34 218 ILE C CA 1
ATOM 5375 C C . ILE C 1 221 ? 32.870 11.055 56.511 1.00 39.27 218 ILE C C 1
ATOM 5376 O O . ILE C 1 221 ? 31.791 11.293 57.066 1.00 37.80 218 ILE C O 1
ATOM 5381 N N . SER C 1 222 ? 33.609 9.950 56.715 1.00 38.26 219 SER C N 1
ATOM 5382 C CA . SER C 1 222 ? 33.287 8.882 57.679 1.00 37.99 219 SER C CA 1
ATOM 5383 C C . SER C 1 222 ? 34.361 8.884 58.726 1.00 37.82 219 SER C C 1
ATOM 5384 O O . SER C 1 222 ? 35.512 8.644 58.419 1.00 36.47 219 SER C O 1
ATOM 5387 N N . TYR C 1 223 ? 33.989 9.183 59.959 1.00 38.22 220 TYR C N 1
ATOM 5388 C CA . TYR C 1 223 ? 34.930 9.249 61.070 1.00 38.03 220 TYR C CA 1
ATOM 5389 C C . TYR C 1 223 ? 35.106 7.901 61.744 1.00 37.73 220 TYR C C 1
ATOM 5390 O O . TYR C 1 223 ? 34.202 7.065 61.702 1.00 37.59 220 TYR C O 1
ATOM 5399 N N . ASN C 1 224 ? 36.283 7.708 62.354 1.00 37.68 221 ASN C N 1
ATOM 5400 C CA . ASN C 1 224 ? 36.568 6.592 63.238 1.00 36.25 221 ASN C CA 1
ATOM 5401 C C . ASN C 1 224 ? 35.982 6.957 64.596 1.00 36.02 221 ASN C C 1
ATOM 5402 O O . ASN C 1 224 ? 36.451 7.893 65.256 1.00 35.51 221 ASN C O 1
ATOM 5407 N N . TYR C 1 225 ? 34.952 6.206 64.996 1.00 36.58 222 TYR C N 1
ATOM 5408 C CA . TYR C 1 225 ? 34.180 6.469 66.221 1.00 37.25 222 TYR C CA 1
ATOM 5409 C C . TYR C 1 225 ? 34.997 6.319 67.512 1.00 38.24 222 TYR C C 1
ATOM 5410 O O . TYR C 1 225 ? 34.540 6.743 68.557 1.00 38.09 222 TYR C O 1
ATOM 5419 N N . GLU C 1 226 ? 36.181 5.708 67.428 1.00 39.32 223 GLU C N 1
ATOM 5420 C CA . GLU C 1 226 ? 36.969 5.404 68.616 1.00 40.60 223 GLU C CA 1
ATOM 5421 C C . GLU C 1 226 ? 37.974 6.501 68.813 1.00 40.05 223 GLU C C 1
ATOM 5422 O O . GLU C 1 226 ? 38.551 6.612 69.910 1.00 40.23 223 GLU C O 1
ATOM 5428 N N . GLN C 1 227 ? 38.229 7.271 67.753 1.00 37.71 224 GLN C N 1
ATOM 5429 C CA . GLN C 1 227 ? 39.304 8.253 67.814 1.00 37.75 224 GLN C CA 1
ATOM 5430 C C . GLN C 1 227 ? 38.804 9.675 67.719 1.00 37.57 224 GLN C C 1
ATOM 5431 O O . GLN C 1 227 ? 39.601 10.599 67.676 1.00 37.67 224 GLN C O 1
ATOM 5437 N N . SER C 1 228 ? 37.490 9.862 67.657 1.00 37.06 225 SER C N 1
ATOM 5438 C CA . SER C 1 228 ? 36.957 11.190 67.446 1.00 35.99 225 SER C CA 1
ATOM 5439 C C . SER C 1 228 ? 35.754 11.443 68.343 1.00 36.66 225 SER C C 1
ATOM 5440 O O . SER C 1 228 ? 35.031 10.489 68.726 1.00 37.53 225 SER C O 1
ATOM 5443 N N . GLN C 1 229 ? 35.587 12.721 68.689 1.00 33.42 226 GLN C N 1
ATOM 5444 C CA . GLN C 1 229 ? 34.471 13.249 69.458 1.00 34.98 226 GLN C CA 1
ATOM 5445 C C . GLN C 1 229 ? 34.562 14.757 69.260 1.00 35.12 226 GLN C C 1
ATOM 5446 O O . GLN C 1 229 ? 35.654 15.288 69.047 1.00 36.42 226 GLN C O 1
ATOM 5452 N N . PHE C 1 230 ? 33.426 15.419 69.323 1.00 33.83 227 PHE C N 1
ATOM 5453 C CA . PHE C 1 230 ? 33.233 16.758 68.737 1.00 33.89 227 PHE C CA 1
ATOM 5454 C C . PHE C 1 230 ? 32.538 17.718 69.671 1.00 32.54 227 PHE C C 1
ATOM 5455 O O . PHE C 1 230 ? 31.628 17.315 70.376 1.00 31.48 227 PHE C O 1
ATOM 5463 N N . VAL C 1 231 ? 33.019 18.969 69.698 1.00 31.35 228 VAL C N 1
ATOM 5464 C CA . VAL C 1 231 ? 32.383 20.063 70.426 1.00 29.85 228 VAL C CA 1
ATOM 5465 C C . VAL C 1 231 ? 31.792 21.034 69.408 1.00 31.01 228 VAL C C 1
ATOM 5466 O O . VAL C 1 231 ? 32.382 21.292 68.376 1.00 30.02 228 VAL C O 1
ATOM 5470 N N . VAL C 1 232 ? 30.584 21.515 69.681 1.00 33.06 229 VAL C N 1
ATOM 5471 C CA . VAL C 1 232 ? 29.960 22.546 68.869 1.00 33.79 229 VAL C CA 1
ATOM 5472 C C . VAL C 1 232 ? 29.271 23.509 69.845 1.00 34.17 229 VAL C C 1
ATOM 5473 O O . VAL C 1 232 ? 28.740 23.095 70.862 1.00 32.92 229 VAL C O 1
ATOM 5477 N N . GLN C 1 233 ? 29.360 24.801 69.587 1.00 35.56 230 GLN C N 1
ATOM 5478 C CA . GLN C 1 233 ? 28.744 25.774 70.489 1.00 40.05 230 GLN C CA 1
ATOM 5479 C C . GLN C 1 233 ? 27.678 26.620 69.807 1.00 41.75 230 GLN C C 1
ATOM 5480 O O . GLN C 1 233 ? 27.838 27.018 68.663 1.00 42.44 230 GLN C O 1
ATOM 5486 N N . ALA C 1 234 ? 26.577 26.862 70.507 1.00 44.63 231 ALA C N 1
ATOM 5487 C CA . ALA C 1 234 ? 25.528 27.783 70.059 1.00 47.32 231 ALA C CA 1
ATOM 5488 C C . ALA C 1 234 ? 25.598 29.046 70.908 1.00 49.18 231 ALA C C 1
ATOM 5489 O O . ALA C 1 234 ? 25.899 28.973 72.104 1.00 48.40 231 ALA C O 1
ATOM 5491 N N . ASN C 1 235 ? 25.318 30.200 70.301 1.00 53.28 232 ASN C N 1
ATOM 5492 C CA . ASN C 1 235 ? 25.242 31.460 71.065 1.00 57.07 232 ASN C CA 1
ATOM 5493 C C . ASN C 1 235 ? 23.836 31.881 71.533 1.00 58.92 232 ASN C C 1
ATOM 5494 O O . ASN C 1 235 ? 23.712 32.573 72.557 1.00 59.40 232 ASN C O 1
ATOM 5499 N N . SER C 1 236 ? 22.779 31.463 70.828 1.00 60.63 233 SER C N 1
ATOM 5500 C CA . SER C 1 236 ? 21.397 31.648 71.367 1.00 62.94 233 SER C CA 1
ATOM 5501 C C . SER C 1 236 ? 20.505 30.391 71.371 1.00 64.36 233 SER C C 1
ATOM 5502 O O . SER C 1 236 ? 19.649 30.213 72.260 1.00 65.04 233 SER C O 1
#

Secondary structure (DSSP, 8-state):
-HHHHHHHHHHHHTT--TTPBPPPTTT---S---HHHHHHHHHHHHHTTSEEEETTTEEEE------S-EESSGGG----EEEEEEEEEEEPPPHHHHHHHT-----EEEEEEEEEETTEEEEEEEEEEETTTS----HHHHTS-HHHIIIIIS---EEEEEEEEEEEE--HHHHHHHTS-TTSEEEEEEEEEEETTS-EEEEEEEEE-TTT--EEEEE--/-HHHHHHHHHHHHHHHTT--TTPBPPPTTT--TT---HHHHHHHHHHHHHTTSEEEETTTEEEE-S-S-SS-EESSS---GGGSSEEEEEEEEEEEPPPHHHHHHTT-----EEEEEEEEEETTEEEEEEEEEEETTTS----HHHHTS-HHHHHHHTT---EEEEEEEEEEEE--HHHHHHHTS-TTSEEEEEEEEEEETTS-EEEEEEEEEETTS--EEEEE-/--HHHHHHHHHHHHHTT--TTPBPP-TTT---S---HHHHHHHHHHHHHTTSEEEETTTEEEE-----SS-EETT---S--EEEEEEEEEEEPPPHHHHHHHT-----EEEEEEEEEETTEEEEEEEEEEETTTS----HHHHTS-HHHIIIIIS---EEEEEEEEEEEE--HHHHHHHTS-TTSEEEEEEEEEEETTS-EEEEEEEEE-TTT--EE-----